Protein AF-A0A2T2TCY4-F1 (afdb_monomer_lite)

Foldseek 3Di:
DDDPFDDKAKAFQDALQAGLLPDALVRLLLSLVQLQDQFRPAFRQLVQLLDDPPDDGHGDNDRNRRFWMAIWGDPDPWFTDGDDDFIAGQDLSNCSHNVVVLQVCCCPQQVARDWDKDAWAFDDFDDDDPDDPDDDPDPPPVPPPPDPDDDPGGDDTQGMKTFHPVQLPPDDDDPDPVVSPPPPPRLGMATEAEFGWDKDWDDNSVQSVSSSVDHHSTGTRDPIHMDTPLLCSFQVPVLVNLVVPQVSCVVSQHAYEYEGEPVSQVVFADFDFDPDPSPARYKYFYWGWDQDPSHTDIDTDDITGHHSVRSNCRRPDDPDDDPVVVVVVVVLVVCVVVLVVVLVVLVVVLVVLVCCLVPPLVVLLVVLVVVLVVLVVVLVVLVVVLVVDPDPVSVVVSVVVSVVSVVVSVVSVVVSVVSVVVSVVSVVVSVVSVVVSVVSVVSD

Radius of gyration: 40.54 Å; chains: 1; bounding box: 92×56×133 Å

Structure (mmCIF, N/CA/C/O backbone):
data_AF-A0A2T2TCY4-F1
#
_entry.id   AF-A0A2T2TCY4-F1
#
loop_
_atom_site.group_PDB
_atom_site.id
_atom_site.type_symbol
_atom_site.label_atom_id
_atom_site.label_alt_id
_atom_site.label_comp_id
_atom_site.label_asym_id
_atom_site.label_entity_id
_atom_site.label_seq_id
_atom_site.pdbx_PDB_ins_code
_atom_site.Cartn_x
_atom_site.Cartn_y
_atom_site.Cartn_z
_atom_site.occupancy
_atom_site.B_iso_or_equiv
_atom_site.auth_seq_id
_atom_site.auth_comp_id
_atom_site.auth_asym_id
_atom_site.auth_atom_id
_atom_site.pdbx_PDB_model_num
ATOM 1 N N . MET A 1 1 ? 7.500 10.731 -31.032 1.00 34.31 1 MET A N 1
ATOM 2 C CA . MET A 1 1 ? 8.002 10.754 -29.645 1.00 34.31 1 MET A CA 1
ATOM 3 C C . MET A 1 1 ? 6.874 10.241 -28.773 1.00 34.31 1 MET A C 1
ATOM 5 O O . MET A 1 1 ? 5.895 10.948 -28.605 1.00 34.31 1 MET A O 1
ATOM 9 N N . SER A 1 2 ? 6.941 8.972 -28.372 1.00 35.50 2 SER A N 1
ATOM 10 C CA . SER A 1 2 ? 5.952 8.369 -27.476 1.00 35.50 2 SER A CA 1
ATOM 11 C C . SER A 1 2 ? 6.240 8.897 -26.076 1.00 35.50 2 SER A C 1
ATOM 13 O O . SER A 1 2 ? 7.266 8.540 -25.503 1.00 35.50 2 SER A O 1
ATOM 15 N N . SER A 1 3 ? 5.417 9.812 -25.566 1.00 40.94 3 SER A N 1
ATOM 16 C CA . SER A 1 3 ? 5.430 10.129 -24.141 1.00 40.94 3 SER A CA 1
ATOM 17 C C . SER A 1 3 ? 4.901 8.896 -23.416 1.00 40.94 3 SER A C 1
ATOM 19 O O . SER A 1 3 ? 3.709 8.602 -23.511 1.00 40.94 3 SER A O 1
ATOM 21 N N . ASP A 1 4 ? 5.777 8.150 -22.746 1.00 47.06 4 ASP A N 1
ATOM 22 C CA . ASP A 1 4 ? 5.358 7.153 -21.762 1.00 47.06 4 ASP A CA 1
ATOM 23 C C . ASP A 1 4 ? 4.518 7.878 -20.706 1.00 47.06 4 ASP A C 1
ATOM 25 O O . ASP A 1 4 ? 5.045 8.575 -19.835 1.00 47.06 4 ASP A O 1
ATOM 29 N N . ALA A 1 5 ? 3.195 7.772 -20.819 1.00 60.28 5 ALA A N 1
ATOM 30 C CA . ALA A 1 5 ? 2.290 8.278 -19.805 1.00 60.28 5 ALA A CA 1
ATOM 31 C C . ALA A 1 5 ? 2.613 7.546 -18.496 1.00 60.28 5 ALA A C 1
ATOM 33 O O . ALA A 1 5 ? 2.594 6.313 -18.435 1.00 60.28 5 ALA A O 1
ATOM 34 N N . LYS A 1 6 ? 2.978 8.297 -17.452 1.00 77.75 6 LYS A N 1
ATOM 35 C CA . LYS A 1 6 ? 3.310 7.714 -16.148 1.00 77.75 6 LYS A CA 1
ATOM 36 C C . LYS A 1 6 ? 2.091 6.936 -15.634 1.00 77.75 6 LYS A C 1
ATOM 38 O O . LYS A 1 6 ? 0.998 7.478 -15.561 1.00 77.75 6 LYS A O 1
ATOM 43 N N . ALA A 1 7 ? 2.267 5.669 -15.264 1.00 87.44 7 ALA A N 1
ATOM 44 C CA . ALA A 1 7 ? 1.186 4.907 -14.635 1.00 87.44 7 ALA A CA 1
ATOM 45 C C . ALA A 1 7 ? 0.789 5.537 -13.281 1.00 87.44 7 ALA A C 1
ATOM 47 O O . ALA A 1 7 ? 1.694 6.038 -12.602 1.00 87.44 7 ALA A O 1
ATOM 48 N N . PRO A 1 8 ? -0.493 5.471 -12.864 1.00 91.50 8 PRO A N 1
ATOM 49 C CA . PRO A 1 8 ? -0.962 6.011 -11.585 1.00 91.50 8 PRO A CA 1
ATOM 50 C C . PRO A 1 8 ? -0.193 5.449 -10.383 1.00 91.50 8 PRO A C 1
ATOM 52 O O . PRO A 1 8 ? 0.269 4.302 -10.407 1.00 91.50 8 PRO A O 1
ATOM 55 N N . ARG A 1 9 ? -0.031 6.248 -9.320 1.00 94.12 9 ARG A N 1
ATOM 56 C CA . ARG A 1 9 ? 0.768 5.871 -8.134 1.00 94.12 9 ARG A CA 1
ATOM 57 C C . ARG A 1 9 ? 0.126 6.300 -6.831 1.00 94.12 9 ARG A C 1
ATOM 59 O O . ARG A 1 9 ? -0.503 7.348 -6.763 1.00 94.12 9 ARG A O 1
ATOM 66 N N . PHE A 1 10 ? 0.350 5.520 -5.775 1.00 95.31 10 PHE A N 1
ATOM 67 C CA . PHE A 1 10 ? -0.064 5.920 -4.437 1.00 95.31 10 PHE A CA 1
ATOM 68 C C . PHE A 1 10 ? 0.873 6.976 -3.845 1.00 95.31 10 PHE A C 1
ATOM 70 O O . PHE A 1 10 ? 2.096 6.804 -3.803 1.00 95.31 10 PHE A O 1
ATOM 77 N N . GLY A 1 11 ? 0.270 8.044 -3.337 1.00 95.06 11 GLY A N 1
ATOM 78 C CA . GLY A 1 11 ? 0.931 9.145 -2.649 1.00 95.06 11 GLY A CA 1
ATOM 79 C C . GLY A 1 11 ? 0.256 9.492 -1.331 1.00 95.06 11 GLY A C 1
ATOM 80 O O . GLY A 1 11 ? -0.772 8.917 -0.966 1.00 95.06 11 GLY A O 1
ATOM 81 N N . ILE A 1 12 ? 0.844 10.461 -0.633 1.00 95.25 12 ILE A N 1
ATOM 82 C CA . ILE A 1 12 ? 0.290 11.030 0.597 1.00 95.25 12 ILE A CA 1
ATOM 83 C C . ILE A 1 12 ? -1.006 11.768 0.244 1.00 95.25 12 ILE A C 1
ATOM 85 O O . ILE A 1 12 ? -1.027 12.586 -0.677 1.00 95.25 12 ILE A O 1
ATOM 89 N N . ALA A 1 13 ? -2.092 11.457 0.946 1.00 94.12 13 ALA A N 1
ATOM 90 C CA . ALA A 1 13 ? -3.367 12.155 0.800 1.00 94.12 13 ALA A CA 1
ATOM 91 C C . ALA A 1 13 ? -3.587 13.165 1.929 1.00 94.12 13 ALA A C 1
ATOM 93 O O . ALA A 1 13 ? -3.891 14.327 1.668 1.00 94.12 13 ALA A O 1
ATOM 94 N N . GLU A 1 14 ? -3.362 12.725 3.168 1.00 94.44 14 GLU A N 1
ATOM 95 C CA . GLU A 1 14 ? -3.377 13.572 4.357 1.00 94.44 14 GLU A CA 1
ATOM 96 C C . GLU A 1 14 ? -2.006 13.564 5.038 1.00 94.44 14 GLU A C 1
ATOM 98 O O . GLU A 1 14 ? -1.474 12.500 5.383 1.00 94.44 14 GLU A O 1
ATOM 103 N N . TRP A 1 15 ? -1.468 14.755 5.291 1.00 94.50 15 TRP A N 1
ATOM 104 C CA . TRP A 1 15 ? -0.231 14.973 6.029 1.00 94.50 15 TRP A CA 1
ATOM 105 C C . TRP A 1 15 ? -0.530 15.760 7.303 1.00 94.50 15 TRP A C 1
ATOM 107 O O . TRP A 1 15 ? -1.143 16.821 7.250 1.00 94.50 15 TRP A O 1
ATOM 117 N N . PHE A 1 16 ? -0.186 15.191 8.459 1.00 93.94 16 PHE A N 1
ATOM 118 C CA . PHE A 1 16 ? -0.524 15.717 9.787 1.00 93.94 16 PHE A CA 1
ATOM 119 C C . PHE A 1 16 ? -2.020 16.035 9.977 1.00 93.94 16 PHE A C 1
ATOM 121 O O . PHE A 1 16 ? -2.390 16.924 10.733 1.00 93.94 16 PHE A O 1
ATOM 128 N N . GLY A 1 17 ? -2.896 15.271 9.316 1.00 91.69 17 GLY A N 1
ATOM 129 C CA . GLY A 1 17 ? -4.353 15.433 9.388 1.00 91.69 17 GLY A CA 1
ATOM 130 C C . GLY A 1 17 ? -4.933 16.464 8.418 1.00 91.69 17 GLY A C 1
ATOM 131 O O . GLY A 1 17 ? -6.129 16.721 8.478 1.00 91.69 17 GLY A O 1
ATOM 132 N N . HIS A 1 18 ? -4.117 17.022 7.522 1.00 91.62 18 HIS A N 1
ATOM 133 C CA . HIS A 1 18 ? -4.541 17.991 6.515 1.00 91.62 18 HIS A CA 1
ATOM 134 C C . HIS A 1 18 ? -4.384 17.422 5.107 1.00 91.62 18 HIS A C 1
ATOM 136 O O . HIS A 1 18 ? -3.396 16.750 4.804 1.00 91.62 18 HIS A O 1
ATOM 142 N N . ARG A 1 19 ? -5.341 17.717 4.227 1.00 91.81 19 ARG A N 1
ATOM 143 C CA . ARG A 1 19 ? -5.301 17.322 2.818 1.00 91.81 19 ARG A CA 1
ATOM 144 C C . ARG A 1 19 ? -4.168 18.055 2.101 1.00 91.81 19 ARG A C 1
ATOM 146 O O . ARG A 1 19 ? -4.078 19.276 2.157 1.00 91.81 19 ARG A O 1
ATOM 153 N N . VAL A 1 20 ? -3.298 17.315 1.414 1.00 91.00 20 VAL A N 1
ATOM 154 C CA . VAL A 1 20 ? -2.054 17.888 0.859 1.00 91.00 20 VAL A CA 1
ATOM 155 C C . VAL A 1 20 ? -2.282 18.941 -0.232 1.00 91.00 20 VAL A C 1
ATOM 157 O O . VAL A 1 20 ? -1.444 19.824 -0.424 1.00 91.00 20 VAL A O 1
ATOM 160 N N . GLN A 1 21 ? -3.413 18.867 -0.937 1.00 87.56 21 GLN A N 1
ATOM 161 C CA . GLN A 1 21 ? -3.825 19.847 -1.946 1.00 87.56 21 GLN A CA 1
ATOM 162 C C . GLN A 1 21 ? -4.150 21.213 -1.329 1.00 87.56 21 GLN A C 1
ATOM 164 O O . GLN A 1 21 ? -3.946 22.238 -1.971 1.00 87.56 21 GLN A O 1
ATOM 169 N N . ASP A 1 22 ? -4.609 21.228 -0.079 1.00 88.12 22 ASP A N 1
ATOM 170 C CA . ASP A 1 22 ? -5.069 22.442 0.596 1.00 88.12 22 ASP A CA 1
ATOM 171 C C . ASP A 1 22 ? -3.953 23.097 1.433 1.00 88.12 22 ASP A C 1
ATOM 173 O O . ASP A 1 22 ? -4.141 24.182 1.977 1.00 88.12 22 ASP A O 1
ATOM 177 N N . LEU A 1 23 ? -2.772 22.467 1.500 1.00 90.56 23 LEU A N 1
ATOM 178 C CA . LEU A 1 23 ? -1.605 22.998 2.203 1.00 90.56 23 LEU A CA 1
ATOM 179 C C . LEU A 1 23 ? -0.954 24.151 1.442 1.00 90.56 23 LEU A C 1
ATOM 181 O O . LEU A 1 23 ? -0.570 24.009 0.276 1.00 90.56 23 LEU A O 1
ATOM 185 N N . THR A 1 24 ? -0.712 25.245 2.154 1.00 91.88 24 THR A N 1
ATOM 186 C CA . THR A 1 24 ? 0.127 26.359 1.704 1.00 91.88 24 THR A CA 1
ATOM 187 C C . THR A 1 24 ? 1.597 25.946 1.569 1.00 91.88 24 THR A C 1
ATOM 189 O O . THR A 1 24 ? 2.038 24.924 2.097 1.00 91.88 24 THR A O 1
ATOM 192 N N . ALA A 1 25 ? 2.396 26.758 0.868 1.00 90.94 25 ALA A N 1
ATOM 193 C CA . ALA A 1 25 ? 3.829 26.498 0.713 1.00 90.94 25 ALA A CA 1
ATOM 194 C C . ALA A 1 25 ? 4.562 26.503 2.070 1.00 90.94 25 ALA A C 1
ATOM 196 O O . ALA A 1 25 ? 5.427 25.662 2.309 1.00 90.94 25 ALA A O 1
ATOM 197 N N . GLU A 1 26 ? 4.167 27.400 2.979 1.00 91.88 26 GLU A N 1
ATOM 198 C CA . GLU A 1 26 ? 4.720 27.486 4.335 1.00 91.88 26 GLU A CA 1
ATOM 199 C C . GLU A 1 26 ? 4.376 26.248 5.173 1.00 91.88 26 GLU A C 1
ATOM 201 O O . GLU A 1 26 ? 5.239 25.703 5.863 1.00 91.88 26 GLU A O 1
ATOM 206 N N . GLU A 1 27 ? 3.136 25.757 5.086 1.00 93.31 27 GLU A N 1
ATOM 207 C CA . GLU A 1 27 ? 2.728 24.531 5.779 1.00 93.31 27 GLU A CA 1
ATOM 208 C C . GLU A 1 27 ? 3.457 23.302 5.242 1.00 93.31 27 GLU A C 1
ATOM 210 O O . GLU A 1 27 ? 3.886 22.469 6.035 1.00 93.31 27 GLU A O 1
ATOM 215 N N . ARG A 1 28 ? 3.654 23.196 3.921 1.00 92.75 28 ARG A N 1
ATOM 216 C CA . ARG A 1 28 ? 4.418 22.093 3.315 1.00 92.75 28 ARG A CA 1
ATOM 217 C C . ARG A 1 28 ? 5.857 22.061 3.804 1.00 92.75 28 ARG A C 1
ATOM 219 O O . ARG A 1 28 ? 6.327 20.997 4.195 1.00 92.75 28 ARG A O 1
ATOM 226 N N . GLU A 1 29 ? 6.526 23.211 3.832 1.00 91.94 29 GLU A N 1
ATOM 227 C CA . GLU A 1 29 ? 7.894 23.321 4.344 1.00 91.94 29 GLU A CA 1
ATOM 228 C C . GLU A 1 29 ? 7.953 22.930 5.828 1.00 91.94 29 GLU A C 1
ATOM 230 O O . GLU A 1 29 ? 8.754 22.085 6.234 1.00 91.94 29 GLU A O 1
ATOM 235 N N . ARG A 1 30 ? 7.035 23.466 6.642 1.00 93.38 30 ARG A N 1
ATOM 236 C CA . ARG A 1 30 ? 6.937 23.119 8.065 1.00 93.38 30 ARG A CA 1
ATOM 237 C C . ARG A 1 30 ? 6.690 21.624 8.270 1.00 93.38 30 ARG A C 1
ATOM 239 O O . ARG A 1 30 ? 7.335 21.003 9.113 1.00 93.38 30 ARG A O 1
ATOM 246 N N . PHE A 1 31 ? 5.768 21.031 7.517 1.00 94.44 31 PHE A N 1
ATOM 247 C CA . PHE A 1 31 ? 5.427 19.614 7.634 1.00 94.44 31 PHE A CA 1
ATOM 248 C C . PHE A 1 31 ? 6.584 18.729 7.169 1.00 94.44 31 PHE A C 1
ATOM 250 O O . PHE A 1 31 ? 6.867 17.730 7.825 1.00 94.44 31 PHE A O 1
ATOM 257 N N . ALA A 1 32 ? 7.319 19.120 6.123 1.00 92.81 32 ALA A N 1
ATOM 258 C CA . ALA A 1 32 ? 8.523 18.421 5.677 1.00 92.81 32 ALA A CA 1
ATOM 259 C C . ALA A 1 32 ? 9.607 18.394 6.761 1.00 92.81 32 ALA A C 1
ATOM 261 O O . ALA A 1 32 ? 10.247 17.362 6.972 1.00 92.81 32 ALA A O 1
ATOM 262 N N . GLN A 1 33 ? 9.794 19.503 7.479 1.00 92.25 33 GLN A N 1
ATOM 263 C CA . GLN A 1 33 ? 10.736 19.585 8.596 1.00 92.25 33 GLN A CA 1
ATOM 264 C C . GLN A 1 33 ? 10.292 18.727 9.789 1.00 92.25 33 GLN A C 1
ATOM 266 O O . GLN A 1 33 ? 11.105 18.004 10.364 1.00 92.25 33 GLN A O 1
ATOM 271 N N . GLU A 1 34 ? 9.008 18.760 10.150 1.00 93.50 34 GLU A N 1
ATOM 272 C CA . GLU A 1 34 ? 8.453 17.955 11.248 1.00 93.50 34 GLU A CA 1
ATOM 273 C C . GLU A 1 34 ? 8.447 16.454 10.926 1.00 93.50 34 GLU A C 1
ATOM 275 O O . GLU A 1 34 ? 8.752 15.634 11.788 1.00 93.50 34 GLU A O 1
ATOM 280 N N . ALA A 1 35 ? 8.190 16.076 9.673 1.00 92.75 35 ALA A N 1
ATOM 281 C CA . ALA A 1 35 ? 8.184 14.688 9.212 1.00 92.75 35 ALA A CA 1
ATOM 282 C C . ALA A 1 35 ? 9.563 14.010 9.259 1.00 92.75 35 ALA A C 1
ATOM 284 O O . ALA A 1 35 ? 9.638 12.780 9.242 1.00 92.75 35 ALA A O 1
ATOM 285 N N . LYS A 1 36 ? 10.648 14.795 9.314 1.00 90.50 36 LYS A N 1
ATOM 286 C CA . LYS A 1 36 ? 12.030 14.311 9.477 1.00 90.50 36 LYS A CA 1
ATOM 287 C C . LYS A 1 36 ? 12.395 14.049 10.945 1.00 90.50 36 LYS A C 1
ATOM 289 O O . LYS A 1 36 ? 13.450 13.474 11.206 1.00 90.50 36 LYS A O 1
ATOM 294 N N . LYS A 1 37 ? 11.556 14.461 11.903 1.00 89.38 37 LYS A N 1
ATOM 295 C CA . LYS A 1 37 ? 11.761 14.214 13.336 1.00 89.38 37 LYS A CA 1
ATOM 296 C C . LYS A 1 37 ? 11.175 12.860 13.734 1.00 89.38 37 LYS A C 1
ATOM 298 O O . LYS A 1 37 ? 10.128 12.458 13.233 1.00 89.38 37 LYS A O 1
ATOM 303 N N . SER A 1 38 ? 11.811 12.198 14.699 1.00 82.56 38 SER A N 1
ATOM 304 C CA . SER A 1 38 ? 11.276 10.976 15.317 1.00 82.56 38 SER A CA 1
ATOM 305 C C . SER A 1 38 ? 10.010 11.242 16.139 1.00 82.56 38 SER A C 1
ATOM 307 O O . SER A 1 38 ? 9.133 10.388 16.202 1.00 82.56 38 SER A O 1
ATOM 309 N N . SER A 1 39 ? 9.903 12.441 16.724 1.00 84.62 39 SER A N 1
ATOM 310 C CA . SER A 1 39 ? 8.759 12.888 17.526 1.00 84.62 39 SER A CA 1
ATOM 311 C C . SER A 1 39 ? 8.297 14.269 17.045 1.00 84.62 39 SER A C 1
ATOM 313 O O . SER A 1 39 ? 8.849 15.283 17.484 1.00 84.62 39 SER A O 1
ATOM 315 N N . PRO A 1 40 ? 7.340 14.336 16.103 1.00 87.56 40 PRO A N 1
ATOM 316 C CA . PRO A 1 40 ? 6.804 15.600 15.607 1.00 87.56 40 PRO A CA 1
ATOM 317 C C . PRO A 1 40 ? 6.103 16.409 16.709 1.00 87.56 40 PRO A C 1
ATOM 319 O O . PRO A 1 40 ? 5.412 15.849 17.557 1.00 87.56 40 PRO A O 1
ATOM 322 N N . SER A 1 41 ? 6.226 17.738 16.673 1.00 89.31 41 SER A N 1
ATOM 323 C CA . SER A 1 41 ? 5.561 18.628 17.647 1.00 89.31 41 SER A CA 1
ATOM 324 C C . SER A 1 41 ? 4.157 19.070 17.217 1.00 89.31 41 SER A C 1
ATOM 326 O O . SER A 1 41 ? 3.457 19.757 17.961 1.00 89.31 41 SER A O 1
ATOM 328 N N . LEU A 1 42 ? 3.741 18.699 16.004 1.00 92.06 42 LEU A N 1
ATOM 329 C CA . LEU A 1 42 ? 2.455 19.097 15.441 1.00 92.06 42 LEU A CA 1
ATOM 330 C C . LEU A 1 42 ? 1.286 18.416 16.162 1.00 92.06 42 LEU A C 1
ATOM 332 O O . LEU A 1 42 ? 1.407 17.251 16.556 1.00 92.06 42 LEU A O 1
ATOM 336 N N . PRO A 1 43 ? 0.136 19.103 16.297 1.00 91.88 43 PRO A N 1
ATOM 337 C CA . PRO A 1 43 ? -1.073 18.484 16.818 1.00 91.88 43 PRO A CA 1
ATOM 338 C C . PRO A 1 43 ? -1.523 17.336 15.909 1.00 91.88 43 PRO A C 1
ATOM 340 O O . PRO A 1 43 ? -1.208 17.290 14.721 1.00 91.88 43 PRO A O 1
ATOM 343 N N . CYS A 1 44 ? -2.284 16.401 16.468 1.00 92.44 44 CYS A N 1
ATOM 344 C CA . CYS A 1 44 ? -2.948 15.343 15.720 1.00 92.44 44 CYS A CA 1
ATOM 345 C C . CYS A 1 44 ? -4.454 15.648 15.649 1.00 92.44 44 CYS A C 1
ATOM 347 O O . CYS A 1 44 ? -5.173 15.272 16.579 1.00 92.44 44 CYS A O 1
ATOM 349 N N . PRO A 1 45 ? -4.968 16.281 14.572 1.00 91.06 45 PRO A N 1
ATOM 350 C CA . PRO A 1 45 ? -6.380 16.667 14.481 1.00 91.06 45 PRO A CA 1
ATOM 351 C C . PRO A 1 45 ? -7.373 15.512 14.717 1.00 91.06 45 PRO A C 1
ATOM 353 O O . PRO A 1 45 ? -8.343 15.702 15.458 1.00 91.06 45 PRO A O 1
ATOM 356 N N . PRO A 1 46 ? -7.135 14.282 14.204 1.00 90.00 46 PRO A N 1
ATOM 357 C CA . PRO A 1 46 ? -8.017 13.150 14.492 1.00 90.00 46 PRO A CA 1
ATOM 358 C C . PRO A 1 46 ? -8.082 12.760 15.973 1.00 90.00 46 PRO A C 1
ATOM 360 O O . PRO A 1 46 ? -9.117 12.285 16.421 1.00 90.00 46 PRO A O 1
ATOM 363 N N . ARG A 1 47 ? -6.997 12.946 16.740 1.00 88.50 47 ARG A N 1
ATOM 364 C CA . ARG A 1 47 ? -6.997 12.700 18.192 1.00 88.50 47 ARG A CA 1
ATOM 365 C C . ARG A 1 47 ? -7.601 13.873 18.941 1.00 88.50 47 ARG A C 1
ATOM 367 O O . ARG A 1 47 ? -8.437 13.635 19.796 1.00 88.50 47 ARG A O 1
ATOM 374 N N . ALA A 1 48 ? -7.201 15.095 18.594 1.00 85.31 48 ALA A N 1
ATOM 375 C CA . ALA A 1 48 ? -7.659 16.325 19.233 1.00 85.31 48 ALA A CA 1
ATOM 376 C C . ALA A 1 48 ? -9.185 16.475 19.156 1.00 85.31 48 ALA A C 1
ATOM 378 O O . ALA A 1 48 ? -9.831 16.782 20.147 1.00 85.31 48 ALA A O 1
ATOM 379 N N . SER A 1 49 ? -9.778 16.164 18.000 1.00 81.88 49 SER A N 1
ATOM 380 C CA . SER A 1 49 ? -11.239 16.173 17.825 1.00 81.88 49 SER A CA 1
ATOM 381 C C . SER A 1 49 ? -11.982 15.097 18.626 1.00 81.88 49 SER A C 1
ATOM 383 O O . SER A 1 49 ? -13.200 15.162 18.730 1.00 81.88 49 SER A O 1
ATOM 385 N N . ALA A 1 50 ? -11.278 14.097 19.159 1.00 77.00 50 ALA A N 1
ATOM 386 C CA . ALA A 1 50 ? -11.851 13.005 19.942 1.00 77.00 50 ALA A CA 1
ATOM 387 C C . ALA A 1 50 ? -11.711 13.206 21.459 1.00 77.00 50 ALA A C 1
ATOM 389 O O . ALA A 1 50 ? -12.163 12.343 22.217 1.00 77.00 50 ALA A O 1
ATOM 390 N N . GLN A 1 51 ? -11.019 14.267 21.878 1.00 73.81 51 GLN A N 1
ATOM 391 C CA . GLN A 1 51 ? -10.725 14.542 23.279 1.00 73.81 51 GLN A CA 1
ATOM 392 C C . GLN A 1 51 ? -11.934 15.104 24.005 1.00 73.81 51 GLN A C 1
ATOM 394 O O . GLN A 1 51 ? -12.719 15.865 23.437 1.00 73.81 51 GLN A O 1
ATOM 399 N N . GLU A 1 52 ? -12.033 14.764 25.283 1.00 65.06 52 GLU A N 1
ATOM 400 C CA . GLU A 1 52 ? -12.961 15.412 26.198 1.00 65.06 52 GLU A CA 1
ATOM 401 C C . GLU A 1 52 ? -12.428 16.787 26.625 1.00 65.06 52 GLU A C 1
ATOM 403 O O . GLU A 1 52 ? -11.227 17.077 26.564 1.00 65.06 52 GLU A O 1
ATOM 408 N N . ALA A 1 53 ? -13.338 17.672 27.032 1.00 59.88 53 ALA A N 1
ATOM 409 C CA . ALA A 1 53 ? -12.979 19.020 27.448 1.00 59.88 53 ALA A CA 1
ATOM 410 C C . ALA A 1 53 ? -12.054 18.979 28.680 1.00 59.88 53 ALA A C 1
ATOM 412 O O . ALA A 1 53 ? -12.448 18.501 29.739 1.00 59.88 53 ALA A O 1
ATOM 413 N N . GLY A 1 54 ? -10.838 19.522 28.549 1.00 59.38 54 GLY A N 1
ATOM 414 C CA . GLY A 1 54 ? -9.852 19.605 29.636 1.00 59.38 54 GLY A CA 1
ATOM 415 C C . GLY A 1 54 ? -8.654 18.658 29.513 1.00 59.38 54 GLY A C 1
ATOM 416 O O . GLY A 1 54 ? -7.729 18.769 30.314 1.00 59.38 54 GLY A O 1
ATOM 417 N N . GLU A 1 55 ? -8.621 17.773 28.514 1.00 73.12 55 GLU A N 1
ATOM 418 C CA . GLU A 1 55 ? -7.447 16.936 28.245 1.00 73.12 55 GLU A CA 1
ATOM 419 C C . GLU A 1 55 ? -6.290 17.707 27.577 1.00 73.12 55 GLU A C 1
ATOM 421 O O . GLU A 1 55 ? -6.492 18.671 26.835 1.00 73.12 55 GLU A O 1
ATOM 426 N N . GLU A 1 56 ? -5.054 17.241 27.789 1.00 73.19 56 GLU A N 1
ATOM 427 C CA . GLU A 1 56 ? -3.863 17.843 27.180 1.00 73.19 56 GLU A CA 1
ATOM 428 C C . GLU A 1 56 ? -3.852 17.715 25.643 1.00 73.19 56 GLU A C 1
ATOM 430 O O . GLU A 1 56 ? -4.206 16.652 25.114 1.00 73.19 56 GLU A O 1
ATOM 435 N N . PRO A 1 57 ? -3.377 18.740 24.904 1.00 73.56 57 PRO A N 1
ATOM 436 C CA . PRO A 1 57 ? -3.311 18.712 23.445 1.00 73.56 57 PRO A CA 1
ATOM 437 C C . PRO A 1 57 ? -2.523 17.511 22.908 1.00 73.56 57 PRO A C 1
ATOM 439 O O . PRO A 1 57 ? -1.338 17.337 23.190 1.00 73.56 57 PRO A O 1
ATOM 442 N N . GLN A 1 58 ? -3.165 16.689 22.077 1.00 84.12 58 GLN A N 1
ATOM 443 C CA . GLN A 1 58 ? -2.532 15.475 21.552 1.00 84.12 58 GLN A CA 1
ATOM 444 C C . GLN A 1 58 ? -1.645 15.790 20.348 1.00 84.12 58 GLN A C 1
ATOM 446 O O . GLN A 1 58 ? -2.126 16.225 19.297 1.00 84.12 58 GLN A O 1
ATOM 451 N N . THR A 1 59 ? -0.354 15.489 20.463 1.00 90.75 59 THR A N 1
ATOM 452 C CA . THR A 1 59 ? 0.611 15.600 19.365 1.00 90.75 59 THR A CA 1
ATOM 453 C C . THR A 1 59 ? 0.605 14.367 18.456 1.00 90.75 59 THR A C 1
ATOM 455 O O . THR A 1 59 ? 0.101 13.283 18.790 1.00 90.75 59 THR A O 1
ATOM 458 N N . CYS A 1 60 ? 1.127 14.543 17.243 1.00 92.38 60 CYS A N 1
ATOM 459 C CA . CYS A 1 60 ? 1.318 13.469 16.282 1.00 92.38 60 CYS A CA 1
ATOM 460 C C . CYS A 1 60 ? 2.457 12.546 16.734 1.00 92.38 60 CYS A C 1
ATOM 462 O O . CYS A 1 60 ? 3.597 12.970 16.875 1.00 92.38 60 CYS A O 1
ATOM 464 N N . THR A 1 61 ? 2.150 11.264 16.912 1.00 90.38 61 THR A N 1
ATOM 465 C CA . THR A 1 61 ? 3.111 10.222 17.316 1.00 90.38 61 THR A CA 1
ATOM 466 C C . THR A 1 61 ? 3.648 9.414 16.138 1.00 90.38 61 THR A C 1
ATOM 468 O O . THR A 1 61 ? 4.520 8.567 16.311 1.00 90.38 61 THR A O 1
ATOM 471 N N . LYS A 1 62 ? 3.112 9.628 14.931 1.00 87.94 62 LYS A N 1
ATOM 472 C CA . LYS A 1 62 ? 3.487 8.853 13.751 1.00 87.94 62 LYS A CA 1
ATOM 473 C C . LYS A 1 62 ? 4.664 9.513 13.045 1.00 87.94 62 LYS A C 1
ATOM 475 O O . LYS A 1 62 ? 4.534 10.632 12.546 1.00 87.94 62 LYS A O 1
ATOM 480 N N . GLU A 1 63 ? 5.768 8.780 12.938 1.00 87.56 63 GLU A N 1
ATOM 481 C CA . GLU A 1 63 ? 6.919 9.180 12.127 1.00 87.56 63 GLU A CA 1
ATOM 482 C C . GLU A 1 63 ? 6.468 9.530 10.700 1.00 87.56 63 GLU A C 1
ATOM 484 O O . GLU A 1 63 ? 5.662 8.826 10.081 1.00 87.56 63 GLU A O 1
ATOM 489 N N . GLY A 1 64 ? 6.940 10.667 10.192 1.00 91.94 64 GLY A N 1
ATOM 490 C CA . GLY A 1 64 ? 6.557 11.173 8.879 1.00 91.94 64 GLY A CA 1
ATOM 491 C C . GLY A 1 64 ? 5.177 11.829 8.791 1.00 91.94 64 GLY A C 1
ATOM 492 O O . GLY A 1 64 ? 4.889 12.458 7.780 1.00 91.94 64 GLY A O 1
ATOM 493 N N . GLY A 1 65 ? 4.312 11.704 9.804 1.00 93.75 65 GLY A N 1
ATOM 494 C CA . GLY A 1 65 ? 3.019 12.398 9.866 1.00 93.75 65 GLY A CA 1
ATOM 495 C C . GLY A 1 65 ? 1.965 11.960 8.841 1.00 93.75 65 GLY A C 1
ATOM 496 O O . GLY A 1 65 ? 0.948 12.632 8.693 1.00 93.75 65 GLY A O 1
ATOM 497 N N . VAL A 1 66 ? 2.178 10.867 8.105 1.00 95.50 66 VAL A N 1
ATOM 498 C CA . VAL A 1 66 ? 1.277 10.437 7.020 1.00 95.50 66 VAL A CA 1
ATOM 499 C C . VAL A 1 66 ? 0.022 9.770 7.585 1.00 95.50 66 VAL A C 1
ATOM 501 O O . VAL A 1 66 ? 0.091 8.675 8.148 1.00 95.50 66 VAL A O 1
ATOM 504 N N . CYS A 1 67 ? -1.139 10.404 7.420 1.00 95.56 67 CYS A N 1
ATOM 505 C CA . CYS A 1 67 ? -2.404 9.904 7.962 1.00 95.56 67 CYS A CA 1
ATOM 506 C C . CYS A 1 67 ? -3.097 8.915 7.017 1.00 95.56 67 CYS A C 1
ATOM 508 O O . CYS A 1 67 ? -3.559 7.863 7.469 1.00 95.56 67 CYS A O 1
ATOM 510 N N . SER A 1 68 ? -3.129 9.223 5.721 1.00 95.94 68 SER A N 1
ATOM 511 C CA . SER A 1 68 ? -3.788 8.411 4.695 1.00 95.94 68 SER A CA 1
ATOM 512 C C . SER A 1 68 ? -3.089 8.513 3.338 1.00 95.94 68 SER A C 1
ATOM 514 O O . SER A 1 68 ? -2.290 9.423 3.084 1.00 95.94 68 SER A O 1
ATOM 516 N N . LEU A 1 69 ? -3.380 7.543 2.473 1.00 96.12 69 LEU A N 1
ATOM 517 C CA . LEU A 1 69 ? -2.849 7.411 1.120 1.00 96.12 69 LEU A CA 1
ATOM 518 C C . LEU A 1 69 ? -3.976 7.470 0.094 1.00 96.12 69 LEU A C 1
ATOM 520 O O . LEU A 1 69 ? -5.100 7.054 0.375 1.00 96.12 69 LEU A O 1
ATOM 524 N N . ARG A 1 70 ? -3.651 7.917 -1.120 1.00 94.94 70 ARG A N 1
ATOM 525 C CA . ARG A 1 70 ? -4.550 7.840 -2.279 1.00 94.94 70 ARG A CA 1
ATOM 526 C C . ARG A 1 70 ? -3.792 7.604 -3.570 1.00 94.94 70 ARG A C 1
ATOM 528 O O . ARG A 1 70 ? -2.588 7.858 -3.635 1.00 94.94 70 ARG A O 1
ATOM 535 N N . LEU A 1 71 ? -4.507 7.151 -4.591 1.00 94.56 71 LEU A N 1
ATOM 536 C CA . LEU A 1 71 ? -3.986 7.075 -5.947 1.00 94.56 71 LEU A CA 1
ATOM 537 C C . LEU A 1 71 ? -3.919 8.479 -6.565 1.00 94.56 71 LEU A C 1
ATOM 539 O O . LEU A 1 71 ? -4.815 9.295 -6.355 1.00 94.56 71 LEU A O 1
ATOM 543 N N . TYR A 1 72 ? -2.858 8.748 -7.317 1.00 94.06 72 TYR A N 1
ATOM 544 C CA . TYR A 1 72 ? -2.678 9.957 -8.107 1.00 94.06 72 TYR A CA 1
ATOM 545 C C . TYR A 1 72 ? -2.471 9.603 -9.575 1.00 94.06 72 TYR A C 1
ATOM 547 O O . TYR A 1 72 ? -1.650 8.733 -9.893 1.00 94.06 72 TYR A O 1
ATOM 555 N N . ASP A 1 73 ? -3.165 10.329 -10.444 1.00 92.88 73 ASP A N 1
ATOM 556 C CA . ASP A 1 73 ? -2.951 10.329 -11.888 1.00 92.88 73 ASP A CA 1
ATOM 557 C C . ASP A 1 73 ? -1.968 11.451 -12.264 1.00 92.88 73 ASP A C 1
ATOM 559 O O . ASP A 1 73 ? -1.961 12.508 -11.620 1.00 92.88 73 ASP A O 1
ATOM 563 N N . PRO A 1 74 ? -1.099 11.259 -13.274 1.00 90.88 74 PRO A N 1
ATOM 564 C CA . PRO A 1 74 ? -0.200 12.319 -13.721 1.00 90.88 74 PRO A CA 1
ATOM 565 C C . PRO A 1 74 ? -0.989 13.453 -14.392 1.00 90.88 74 PRO A C 1
ATOM 567 O O . PRO A 1 74 ? -1.699 13.227 -15.369 1.00 90.88 74 PRO A O 1
ATOM 570 N N . ALA A 1 75 ? -0.818 14.680 -13.902 1.00 84.12 75 ALA A N 1
ATOM 571 C CA . ALA A 1 75 ? -1.437 15.890 -14.458 1.00 84.12 75 ALA A CA 1
ATOM 572 C C . ALA A 1 75 ? -0.425 16.816 -15.163 1.00 84.12 75 ALA A C 1
ATOM 574 O O . ALA A 1 75 ? -0.803 17.791 -15.807 1.00 84.12 75 ALA A O 1
ATOM 575 N N . GLY A 1 76 ? 0.867 16.493 -15.078 1.00 77.12 76 GLY A N 1
ATOM 576 C CA . GLY A 1 76 ? 1.963 17.200 -15.732 1.00 77.12 76 GLY A CA 1
ATOM 577 C C . GLY A 1 76 ? 3.289 16.472 -15.515 1.00 77.12 76 GLY A C 1
ATOM 578 O O . GLY A 1 76 ? 3.318 15.308 -15.107 1.00 77.12 76 GLY A O 1
ATOM 579 N N . ASP A 1 77 ? 4.409 17.158 -15.743 1.00 73.81 77 ASP A N 1
ATOM 580 C CA . ASP A 1 77 ? 5.733 16.551 -15.556 1.00 73.81 77 ASP A CA 1
ATOM 581 C C . ASP A 1 77 ? 5.998 16.178 -14.090 1.00 73.81 77 ASP A C 1
ATOM 583 O O . ASP A 1 77 ? 6.583 15.122 -13.815 1.00 73.81 77 ASP A O 1
ATOM 587 N N . ARG A 1 78 ? 5.547 17.022 -13.153 1.00 80.88 78 ARG A 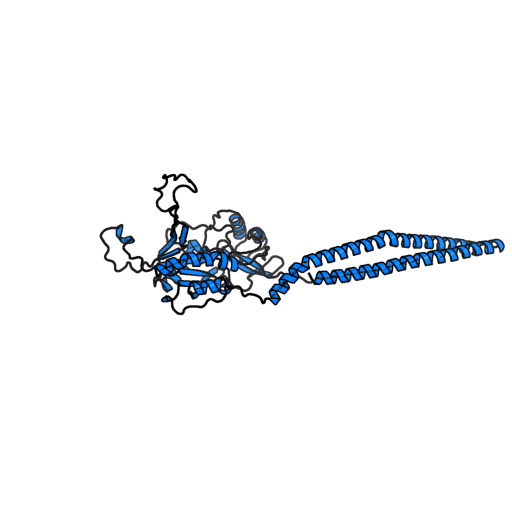N 1
ATOM 588 C CA . ARG A 1 78 ? 5.755 16.867 -11.702 1.00 80.88 78 ARG A CA 1
ATOM 589 C C . ARG A 1 78 ? 4.472 16.893 -10.878 1.00 80.88 78 ARG A C 1
ATOM 591 O O . ARG A 1 78 ? 4.545 16.639 -9.686 1.00 80.88 78 ARG A O 1
ATOM 598 N N . GLU A 1 79 ? 3.323 17.172 -11.483 1.00 86.19 79 GLU A N 1
ATOM 599 C CA . GLU A 1 79 ? 2.049 17.341 -10.775 1.00 86.19 79 GLU A CA 1
ATOM 600 C C . GLU A 1 79 ? 1.192 16.079 -10.831 1.00 86.19 79 GLU A C 1
ATOM 602 O O . GLU A 1 79 ? 1.112 15.401 -11.861 1.00 86.19 79 GLU A O 1
ATOM 607 N N . GLY A 1 80 ? 0.553 15.773 -9.706 1.00 87.06 80 GLY A N 1
ATOM 608 C CA . GLY A 1 80 ? -0.403 14.691 -9.560 1.00 87.06 80 GLY A CA 1
ATOM 609 C C . GLY A 1 80 ? -1.787 15.237 -9.237 1.00 87.06 80 GLY A C 1
ATOM 610 O O . GLY A 1 80 ? -1.947 16.079 -8.353 1.00 87.06 80 GLY A O 1
ATOM 611 N N . GLN A 1 81 ? -2.800 14.706 -9.910 1.00 90.00 81 GLN A N 1
ATOM 612 C CA . GLN A 1 81 ? -4.196 14.918 -9.547 1.00 90.00 81 GLN A CA 1
ATOM 613 C C . GLN A 1 81 ? -4.698 13.720 -8.745 1.00 90.00 81 GLN A C 1
ATOM 615 O O . GLN A 1 81 ? -4.276 12.592 -8.990 1.00 90.00 81 GLN A O 1
ATOM 620 N N . ALA A 1 82 ? -5.584 13.961 -7.776 1.00 89.44 82 ALA A N 1
ATOM 621 C CA . ALA A 1 82 ? -6.261 12.887 -7.059 1.00 89.44 82 ALA A CA 1
ATOM 622 C C . ALA A 1 82 ? -6.956 11.954 -8.065 1.00 89.44 82 ALA A C 1
ATOM 624 O O . ALA A 1 82 ? -7.860 12.381 -8.782 1.00 89.44 82 ALA A O 1
ATOM 625 N N . GLY A 1 83 ? -6.490 10.710 -8.124 1.00 86.12 83 GLY A N 1
ATOM 626 C CA . GLY A 1 83 ? -7.037 9.676 -8.987 1.00 86.12 83 GLY A CA 1
ATOM 627 C C . GLY A 1 83 ? -8.293 9.038 -8.389 1.00 86.12 83 GLY A C 1
ATOM 628 O O . GLY A 1 83 ? -8.668 9.334 -7.247 1.00 86.12 83 GLY A O 1
ATOM 629 N N . PRO A 1 84 ? -8.955 8.147 -9.141 1.00 84.62 84 PRO A N 1
ATOM 630 C CA . PRO A 1 84 ? -10.158 7.472 -8.680 1.00 84.62 84 PRO A CA 1
ATOM 631 C C . PRO A 1 84 ? -9.855 6.511 -7.522 1.00 84.62 84 PRO A C 1
ATOM 633 O O . PRO A 1 84 ? -8.813 5.855 -7.491 1.00 84.62 84 PRO A O 1
ATOM 636 N N . GLY A 1 85 ? -10.812 6.384 -6.603 1.00 88.00 85 GLY A N 1
ATOM 637 C CA . GLY A 1 85 ? -10.783 5.404 -5.518 1.00 88.00 85 GLY A CA 1
ATOM 638 C C . GLY A 1 85 ? -10.822 6.015 -4.112 1.00 88.00 85 GLY A C 1
ATOM 639 O O . GLY A 1 85 ? -10.720 7.234 -3.953 1.00 88.00 85 GLY A O 1
ATOM 640 N N . PRO A 1 86 ? -11.005 5.165 -3.088 1.00 92.19 86 PRO A N 1
ATOM 641 C CA . PRO A 1 86 ? -11.101 5.598 -1.701 1.00 92.19 86 PRO A CA 1
ATOM 642 C C . PRO A 1 86 ? -9.743 6.021 -1.126 1.00 92.19 86 PRO A C 1
ATOM 644 O O . PRO A 1 86 ? -8.673 5.639 -1.609 1.00 92.19 86 PRO A O 1
ATOM 647 N N . LEU A 1 87 ? -9.804 6.786 -0.037 1.00 94.44 87 LEU A N 1
ATOM 648 C CA . LEU A 1 87 ? -8.660 7.028 0.836 1.00 94.44 87 LEU A CA 1
ATOM 649 C C . LEU A 1 87 ? -8.351 5.772 1.652 1.00 94.44 87 LEU A C 1
ATOM 651 O O . LEU A 1 87 ? -9.259 5.106 2.144 1.00 94.44 87 LEU A O 1
ATOM 655 N N . VAL A 1 88 ? -7.063 5.487 1.827 1.00 96.81 88 VAL A N 1
ATOM 656 C CA . VAL A 1 88 ? -6.585 4.342 2.609 1.00 96.81 88 VAL A CA 1
ATOM 657 C C . VAL A 1 88 ? -5.923 4.849 3.879 1.00 96.81 88 VAL A C 1
ATOM 659 O O . VAL A 1 88 ? -4.937 5.591 3.814 1.00 96.81 88 VAL A O 1
ATOM 662 N N . ALA A 1 89 ? -6.436 4.460 5.042 1.00 96.75 89 ALA A N 1
ATOM 663 C CA . ALA A 1 89 ? -5.923 4.946 6.311 1.00 96.75 89 ALA A CA 1
ATOM 664 C C . ALA A 1 89 ? -4.591 4.264 6.635 1.00 96.75 89 ALA A C 1
ATOM 666 O O . ALA A 1 89 ? -4.520 3.050 6.805 1.00 96.75 89 ALA A O 1
ATOM 667 N N . HIS A 1 90 ? -3.523 5.048 6.772 1.00 95.62 90 HIS A N 1
ATOM 668 C CA . HIS A 1 90 ? -2.200 4.537 7.143 1.00 95.62 90 HIS A CA 1
ATOM 669 C C . HIS A 1 90 ? -1.893 4.730 8.638 1.00 95.62 90 HIS A C 1
ATOM 671 O O . HIS A 1 90 ? -1.008 4.082 9.204 1.00 95.62 90 HIS A O 1
ATOM 677 N N . CYS A 1 91 ? -2.599 5.648 9.295 1.00 95.19 91 CYS A N 1
ATOM 678 C CA . CYS A 1 91 ? -2.486 5.906 10.724 1.00 95.19 91 CYS A CA 1
ATOM 679 C C . CYS A 1 91 ? -3.732 5.391 11.462 1.00 95.19 91 CYS A C 1
ATOM 681 O O . CYS A 1 91 ? -4.834 5.833 11.131 1.00 95.19 91 CYS A O 1
ATOM 683 N N . PRO A 1 92 ? -3.601 4.555 12.511 1.00 93.69 92 PRO A N 1
ATOM 684 C CA . PRO A 1 92 ? -4.755 4.076 13.279 1.00 93.69 92 PRO A CA 1
ATOM 685 C C . PRO A 1 92 ? -5.473 5.216 14.015 1.00 93.69 92 PRO A C 1
ATOM 687 O O . PRO A 1 92 ? -6.668 5.148 14.281 1.00 93.69 92 PRO A O 1
ATOM 690 N N . HIS A 1 93 ? -4.783 6.323 14.308 1.00 93.38 93 HIS A N 1
ATOM 691 C CA . HIS A 1 93 ? -5.423 7.497 14.900 1.00 93.38 93 HIS A CA 1
ATOM 692 C C . HIS A 1 93 ? -6.396 8.200 13.953 1.00 93.38 93 HIS A C 1
ATOM 694 O O . HIS A 1 93 ? -7.276 8.908 14.433 1.00 93.38 93 HIS A O 1
ATOM 700 N N . ARG A 1 94 ? -6.307 7.976 12.634 1.00 94.69 94 ARG A N 1
ATOM 701 C CA . ARG A 1 94 ? -7.242 8.571 11.670 1.00 94.69 94 ARG A CA 1
ATOM 702 C C . ARG A 1 94 ? -8.692 8.128 11.909 1.00 94.69 94 ARG A C 1
ATOM 704 O O . ARG A 1 94 ? -9.605 8.896 11.617 1.00 94.69 94 ARG A O 1
ATOM 711 N N . PHE A 1 95 ? -8.888 6.945 12.494 1.00 94.81 95 PHE A N 1
ATOM 712 C CA . PHE A 1 95 ? -10.183 6.367 12.873 1.00 94.81 95 PHE A CA 1
ATOM 713 C C . PHE A 1 95 ? -10.830 7.040 14.093 1.00 94.81 95 PHE A C 1
ATOM 715 O O . PHE A 1 95 ? -11.993 6.783 14.391 1.00 94.81 95 PHE A O 1
ATOM 722 N N . LYS A 1 96 ? -10.084 7.882 14.820 1.00 92.00 96 LYS A N 1
ATOM 723 C CA . LYS A 1 96 ? -10.543 8.495 16.073 1.00 92.00 96 LYS A CA 1
ATOM 724 C C . LYS A 1 96 ? -11.319 9.798 15.868 1.00 92.00 96 LYS A C 1
ATOM 726 O O . LYS A 1 96 ? -11.878 10.290 16.838 1.00 92.00 96 LYS A O 1
ATOM 731 N N . GLU A 1 97 ? -11.390 10.317 14.639 1.00 92.56 97 GLU A N 1
ATOM 732 C CA . GLU A 1 97 ? -12.023 11.605 14.312 1.00 92.56 97 GLU A CA 1
ATOM 733 C C . GLU A 1 97 ? -13.381 11.789 15.005 1.00 92.56 97 GLU A C 1
ATOM 735 O O . GLU A 1 97 ? -14.311 11.000 14.806 1.00 92.56 97 GLU A O 1
ATOM 740 N N . GLY A 1 98 ? -13.484 12.845 15.818 1.00 88.69 98 GLY A N 1
ATOM 741 C CA . GLY A 1 98 ? -14.725 13.238 16.486 1.00 88.69 98 GLY A CA 1
ATOM 742 C C . GLY A 1 98 ? -15.290 12.209 17.469 1.00 88.69 98 GLY A C 1
ATOM 743 O O . GLY A 1 98 ? -16.466 12.284 17.794 1.00 88.69 98 GLY A O 1
ATOM 744 N N . GLY A 1 99 ? -14.530 11.177 17.857 1.00 89.81 99 GLY A N 1
ATOM 745 C CA . GLY A 1 99 ? -15.055 10.070 18.664 1.00 89.81 99 GLY A CA 1
ATOM 746 C C . GLY A 1 99 ? -16.133 9.222 17.968 1.00 89.81 99 GLY A C 1
ATOM 747 O O . GLY A 1 99 ? -16.673 8.313 18.598 1.00 89.81 99 GLY A O 1
ATOM 748 N N . LYS A 1 100 ? -16.405 9.457 16.675 1.00 93.56 100 LYS A N 1
ATOM 749 C CA . LYS A 1 100 ? -17.525 8.869 15.916 1.00 93.56 100 LYS A CA 1
ATOM 750 C C . LYS A 1 100 ? -17.538 7.343 15.945 1.00 93.56 100 LYS A C 1
ATOM 752 O O . LYS A 1 100 ? -18.590 6.728 16.077 1.00 93.56 100 LYS A O 1
ATOM 757 N N . LEU A 1 101 ? -16.358 6.724 15.845 1.00 94.25 101 LEU A N 1
ATOM 758 C CA . LEU A 1 101 ? -16.225 5.269 15.898 1.00 94.25 101 LEU A CA 1
ATOM 759 C C . LEU A 1 101 ? -16.801 4.692 17.199 1.00 94.25 101 LEU A C 1
ATOM 761 O O . LEU A 1 101 ? -17.538 3.710 17.154 1.00 94.25 101 LEU A O 1
ATOM 765 N N . ARG A 1 102 ? -16.505 5.330 18.339 1.00 92.75 102 ARG A N 1
ATOM 766 C CA . ARG A 1 102 ? -17.002 4.907 19.655 1.00 92.75 102 ARG A CA 1
ATOM 767 C C . ARG A 1 102 ? -18.520 5.034 19.724 1.00 92.75 102 ARG A C 1
ATOM 769 O O . ARG A 1 102 ? -19.174 4.069 20.095 1.00 92.75 102 ARG A O 1
ATOM 776 N N . GLN A 1 103 ? -19.062 6.166 19.270 1.00 92.81 103 GLN A N 1
ATOM 777 C CA . GLN A 1 103 ? -20.507 6.421 19.226 1.00 92.81 103 GLN A CA 1
ATOM 778 C C . GLN A 1 103 ? -21.242 5.377 18.376 1.00 92.81 103 GLN A C 1
ATOM 780 O O . GLN A 1 103 ? -22.238 4.806 18.806 1.00 92.81 103 GLN A O 1
ATOM 785 N N . TRP A 1 104 ? -20.730 5.056 17.181 1.00 95.44 104 TRP A N 1
ATOM 786 C CA . TRP A 1 104 ? -21.362 4.058 16.313 1.00 95.44 104 TRP A CA 1
ATOM 787 C C . TRP A 1 104 ? -21.366 2.658 16.923 1.00 95.44 104 TRP A C 1
ATOM 789 O O . TRP A 1 104 ? -22.354 1.936 16.774 1.00 95.44 104 TRP A O 1
ATOM 799 N N . ILE A 1 105 ? -20.268 2.260 17.571 1.00 93.94 105 ILE A N 1
ATOM 800 C CA . ILE A 1 105 ? -20.179 0.962 18.245 1.00 93.94 105 ILE A CA 1
ATOM 801 C C . ILE A 1 105 ? -21.099 0.939 19.465 1.00 93.94 105 ILE A C 1
ATOM 803 O O . ILE A 1 105 ? -21.873 -0.006 19.611 1.00 93.94 105 ILE A O 1
ATOM 807 N N . GLY A 1 106 ? -21.057 1.987 20.288 1.00 91.56 106 GLY A N 1
ATOM 808 C CA . GLY A 1 106 ? -21.916 2.152 21.452 1.00 91.56 106 GLY A CA 1
ATOM 809 C C . GLY A 1 106 ? -23.389 2.011 21.083 1.00 91.56 106 GLY A C 1
ATOM 810 O O . GLY A 1 106 ? -24.053 1.099 21.567 1.00 91.56 106 GLY A O 1
ATOM 811 N N . GLN A 1 107 ? -23.872 2.810 20.129 1.00 91.75 107 GLN A N 1
ATOM 812 C CA . GLN A 1 107 ? -25.266 2.777 19.676 1.00 91.75 107 GLN A CA 1
ATOM 813 C C . GLN A 1 107 ? -25.687 1.392 19.179 1.00 91.75 107 GLN A C 1
ATOM 815 O O . GLN A 1 107 ? -26.803 0.939 19.440 1.00 91.75 107 GLN A O 1
ATOM 820 N N . ARG A 1 108 ? -24.816 0.710 18.421 1.00 91.62 108 ARG A N 1
ATOM 821 C CA . ARG A 1 108 ? -25.188 -0.543 17.754 1.00 91.62 108 ARG A CA 1
ATOM 822 C C . ARG A 1 108 ? -25.077 -1.770 18.653 1.00 91.62 108 ARG A C 1
ATOM 824 O O . ARG A 1 108 ? -25.908 -2.668 18.511 1.00 91.62 108 ARG A O 1
ATOM 831 N N . ILE A 1 109 ? -24.038 -1.833 19.483 1.00 91.12 109 ILE A N 1
ATOM 832 C CA . ILE A 1 109 ? -23.684 -3.014 20.279 1.00 91.12 109 ILE A CA 1
ATOM 833 C C . ILE A 1 109 ? -24.137 -2.846 21.728 1.00 91.12 109 ILE A C 1
ATOM 835 O O . ILE A 1 109 ? -24.794 -3.742 22.248 1.00 91.12 109 ILE A O 1
ATOM 839 N N . LEU A 1 110 ? -23.815 -1.710 22.349 1.00 89.06 110 LEU A N 1
ATOM 840 C CA . LEU A 1 110 ? -24.058 -1.452 23.774 1.00 89.06 110 LEU A CA 1
ATOM 841 C C . LEU A 1 110 ? -25.399 -0.755 24.042 1.00 89.06 110 LEU A C 1
ATOM 843 O O . LEU A 1 110 ? -25.856 -0.732 25.175 1.00 89.06 110 LEU A O 1
ATOM 847 N N . LYS A 1 111 ? -26.044 -0.212 22.999 1.00 88.38 111 LYS A N 1
ATOM 848 C CA . LYS A 1 111 ? -27.223 0.666 23.104 1.00 88.38 111 LYS A CA 1
ATOM 849 C C . LYS A 1 111 ? -26.956 1.901 23.981 1.00 88.38 111 LYS A C 1
ATOM 851 O O . LYS A 1 111 ? -27.854 2.376 24.667 1.00 88.38 111 LYS A O 1
ATOM 856 N N . ASP A 1 112 ? -25.730 2.412 23.917 1.00 85.81 112 ASP A N 1
ATOM 857 C CA . ASP A 1 112 ? -25.256 3.603 24.629 1.00 85.81 112 ASP A CA 1
ATOM 858 C C . ASP A 1 112 ? -24.593 4.553 23.620 1.00 85.81 112 ASP A C 1
ATOM 860 O O . ASP A 1 112 ? -23.744 4.129 22.838 1.00 85.81 112 ASP A O 1
ATOM 864 N N . GLU A 1 113 ? -24.998 5.820 23.579 1.00 85.88 113 GLU A N 1
ATOM 865 C CA . GLU A 1 113 ? -24.442 6.793 22.630 1.00 85.88 113 GLU A CA 1
ATOM 866 C C . GLU A 1 113 ? -23.070 7.327 23.055 1.00 85.88 113 GLU A C 1
ATOM 868 O O . GLU A 1 113 ? -22.279 7.726 22.195 1.00 85.88 113 GLU A O 1
ATOM 873 N N . GLU A 1 114 ? -22.759 7.274 24.351 1.00 84.38 114 GLU A N 1
ATOM 874 C CA . GLU A 1 114 ? -21.542 7.833 24.941 1.00 84.38 114 GLU A CA 1
ATOM 875 C C . GLU A 1 114 ? -20.804 6.791 25.801 1.00 84.38 114 GLU A C 1
ATOM 877 O O . GLU A 1 114 ? -20.574 6.997 26.993 1.00 84.38 114 GLU A O 1
ATOM 882 N N . PRO A 1 115 ? -20.381 5.654 25.213 1.00 87.62 115 PRO A N 1
ATOM 883 C CA . PRO A 1 115 ? -19.664 4.636 25.965 1.00 87.62 115 PRO A CA 1
ATOM 884 C C . PRO A 1 115 ? -18.289 5.144 26.418 1.00 87.62 115 PRO A C 1
ATOM 886 O O . PRO A 1 115 ? -17.530 5.741 25.640 1.00 87.62 115 PRO A O 1
ATOM 889 N N . ALA A 1 116 ? -17.919 4.805 27.652 1.00 85.94 116 ALA A N 1
ATOM 890 C CA . ALA A 1 116 ? -16.582 5.052 28.174 1.00 85.94 116 ALA A CA 1
ATOM 891 C C . ALA A 1 116 ? -15.546 4.210 27.411 1.00 85.94 116 ALA A C 1
ATOM 893 O O . ALA A 1 116 ? -15.825 3.082 27.002 1.00 85.94 116 ALA A O 1
ATOM 894 N N . PHE A 1 117 ? -14.334 4.742 27.218 1.00 86.56 117 PHE A N 1
ATOM 895 C CA . PHE A 1 117 ? -13.278 4.077 26.447 1.00 86.56 117 PHE A CA 1
ATOM 896 C C . PHE A 1 117 ? -12.008 3.856 27.267 1.00 86.56 117 PHE A C 1
ATOM 898 O O . PHE A 1 117 ? -11.361 4.813 27.688 1.00 86.56 117 PHE A O 1
ATOM 905 N N . VAL A 1 118 ? -11.610 2.593 27.407 1.00 85.50 118 VAL A N 1
ATOM 906 C CA . VAL A 1 118 ? -10.390 2.164 28.101 1.00 85.50 118 VAL A CA 1
ATOM 907 C C . VAL A 1 118 ? -9.402 1.604 27.078 1.00 85.50 118 VAL A C 1
ATOM 909 O O . VAL A 1 118 ? -9.802 0.882 26.168 1.00 85.50 118 VAL A O 1
ATOM 912 N N . LYS A 1 119 ? -8.116 1.954 27.188 1.00 85.31 119 LYS A N 1
ATOM 913 C CA . LYS A 1 119 ? -7.061 1.543 26.244 1.00 85.31 119 LYS A CA 1
ATOM 914 C C . LYS A 1 119 ? -6.146 0.486 26.858 1.00 85.31 119 LYS A C 1
ATOM 916 O O . LYS A 1 119 ? -5.885 0.545 28.053 1.00 85.31 119 LYS A O 1
ATOM 921 N N . GLU A 1 120 ? -5.613 -0.390 26.007 1.00 83.00 120 GLU A N 1
ATOM 922 C CA . GLU A 1 120 ? -4.455 -1.261 26.292 1.00 83.00 120 GLU A CA 1
ATOM 923 C C . GLU A 1 120 ? -4.588 -2.140 27.548 1.00 83.00 120 GLU A C 1
ATOM 925 O O . GLU A 1 120 ? -3.650 -2.293 28.334 1.00 83.00 120 GLU A O 1
ATOM 930 N N . VAL A 1 121 ? -5.754 -2.765 27.712 1.00 85.50 121 VAL A N 1
ATOM 931 C CA . VAL A 1 121 ? -6.069 -3.582 28.892 1.00 85.50 121 VAL A CA 1
ATOM 932 C C . VAL A 1 121 ? -5.450 -4.980 28.755 1.00 85.50 121 VAL A C 1
ATOM 934 O O . VAL A 1 121 ? -5.736 -5.655 27.757 1.00 85.50 121 VAL A O 1
ATOM 937 N N . PRO A 1 122 ? -4.614 -5.438 29.708 1.00 85.25 122 PRO A N 1
ATOM 938 C CA . PRO A 1 122 ? -4.073 -6.794 29.695 1.00 85.25 122 PRO A CA 1
ATOM 939 C C . PRO A 1 122 ? -5.186 -7.832 29.899 1.00 85.25 122 PRO A C 1
ATOM 941 O O . PRO A 1 122 ? -6.123 -7.616 30.664 1.00 85.25 122 PRO A O 1
ATOM 944 N N . PHE A 1 123 ? -5.113 -8.950 29.172 1.00 87.19 123 PHE A N 1
ATOM 945 C CA . PHE A 1 123 ? -6.118 -10.024 29.237 1.00 87.19 123 PHE A CA 1
ATOM 946 C C . PHE A 1 123 ? -5.529 -11.443 29.235 1.00 87.19 123 PHE A C 1
ATOM 948 O O . PHE A 1 123 ? -6.275 -12.412 29.377 1.00 87.19 123 PHE A O 1
ATOM 955 N N . LEU A 1 124 ? -4.213 -11.573 29.034 1.00 83.56 124 LEU A N 1
ATOM 956 C CA . LEU A 1 124 ? -3.488 -12.842 29.080 1.00 83.56 124 LEU A CA 1
ATOM 957 C C . LEU A 1 124 ? -2.241 -12.691 29.938 1.00 83.56 124 LEU A C 1
ATOM 959 O O . LEU A 1 124 ? -1.469 -11.755 29.733 1.00 83.56 124 LEU A O 1
ATOM 963 N N . GLU A 1 125 ? -2.020 -13.681 30.792 1.00 84.19 125 GLU A N 1
ATOM 964 C CA . GLU A 1 125 ? -0.820 -13.841 31.608 1.00 84.19 125 GLU A CA 1
ATOM 965 C C . GLU A 1 125 ? 0.051 -14.981 31.057 1.00 84.19 125 GLU A C 1
ATOM 967 O O . GLU A 1 125 ? -0.435 -15.899 30.383 1.00 84.19 125 GLU A O 1
ATOM 972 N N . ARG A 1 126 ? 1.359 -14.925 31.318 1.00 78.81 126 ARG A N 1
ATOM 973 C CA . ARG A 1 126 ? 2.299 -15.997 30.983 1.00 78.81 126 ARG A CA 1
ATOM 974 C C . ARG A 1 126 ? 1.951 -17.234 31.790 1.00 78.81 126 ARG A C 1
ATOM 976 O O . ARG A 1 126 ? 2.100 -17.246 33.008 1.00 78.81 126 ARG A O 1
ATOM 983 N N . ASP A 1 127 ? 1.608 -18.313 31.097 1.00 71.44 127 ASP A N 1
ATOM 984 C CA . ASP A 1 127 ? 1.560 -19.621 31.735 1.00 71.44 127 ASP A CA 1
ATOM 985 C C . ASP A 1 127 ? 2.994 -20.076 32.039 1.00 71.44 127 ASP A C 1
ATOM 987 O O . ASP A 1 127 ? 3.773 -20.440 31.147 1.00 71.44 127 ASP A O 1
ATOM 991 N N . ARG A 1 128 ? 3.381 -19.991 33.312 1.00 69.56 128 ARG A N 1
ATOM 992 C CA . ARG A 1 128 ? 4.643 -20.547 33.788 1.00 69.56 128 ARG A CA 1
ATOM 993 C C . ARG A 1 128 ? 4.427 -22.041 33.943 1.00 69.56 128 ARG A C 1
ATOM 995 O O . ARG A 1 128 ? 3.881 -22.493 34.946 1.00 69.56 128 ARG A O 1
ATOM 1002 N N . HIS A 1 129 ? 4.878 -22.813 32.953 1.00 58.56 129 HIS A N 1
ATOM 1003 C CA . HIS A 1 129 ? 4.899 -24.265 33.083 1.00 58.56 129 HIS A CA 1
ATOM 1004 C C . HIS A 1 129 ? 5.581 -24.611 34.417 1.00 58.56 129 HIS A C 1
ATOM 1006 O O . HIS A 1 129 ? 6.700 -24.134 34.638 1.00 58.56 129 HIS A O 1
ATOM 1012 N N . PRO A 1 130 ? 4.962 -25.416 35.301 1.00 58.88 130 PRO A N 1
ATOM 1013 C CA . PRO A 1 130 ? 5.636 -25.885 36.500 1.00 58.88 130 PRO A CA 1
ATOM 1014 C C . PRO A 1 130 ? 6.820 -26.718 36.016 1.00 58.88 130 PRO A C 1
ATOM 1016 O O . PRO A 1 130 ? 6.636 -27.821 35.497 1.00 58.88 130 PRO A O 1
ATOM 1019 N N . GLN A 1 131 ? 8.023 -26.151 36.041 1.00 59.38 131 GLN A N 1
ATOM 1020 C CA . GLN A 1 131 ? 9.233 -26.909 35.780 1.00 59.38 131 GLN A CA 1
ATOM 1021 C C . GLN A 1 131 ? 9.853 -27.296 37.116 1.00 59.38 131 GLN A C 1
ATOM 1023 O O . GLN A 1 131 ? 9.901 -26.456 38.017 1.00 59.38 131 GLN A O 1
ATOM 1028 N N . PRO A 1 132 ? 10.314 -28.556 37.243 1.00 55.22 132 PRO A N 1
ATOM 1029 C CA . PRO A 1 132 ? 11.223 -28.915 38.310 1.00 55.22 132 PRO A CA 1
ATOM 1030 C C . PRO A 1 132 ? 12.435 -28.013 38.131 1.00 55.22 132 PRO A C 1
ATOM 1032 O O . PRO A 1 132 ? 12.970 -27.901 37.028 1.00 55.22 132 PRO A O 1
ATOM 1035 N N . ASP A 1 133 ? 12.749 -27.303 39.196 1.00 54.69 133 ASP A N 1
ATOM 1036 C CA . ASP A 1 133 ? 13.937 -26.516 39.459 1.00 54.69 133 ASP A CA 1
ATOM 1037 C C . ASP A 1 133 ? 15.043 -26.722 38.395 1.00 54.69 133 ASP A C 1
ATOM 1039 O O . ASP A 1 133 ? 15.524 -27.837 38.187 1.00 54.69 133 ASP A O 1
ATOM 1043 N N . VAL A 1 134 ? 15.512 -25.627 37.782 1.00 58.16 134 VAL A N 1
ATOM 1044 C CA . VAL A 1 134 ? 16.785 -25.537 37.030 1.00 58.16 134 VAL A CA 1
ATOM 1045 C C . VAL A 1 134 ? 16.775 -25.892 35.524 1.00 58.16 134 VAL A C 1
ATOM 1047 O O . VAL A 1 134 ? 17.390 -26.862 35.085 1.00 58.16 134 VAL A O 1
ATOM 1050 N N . LEU A 1 135 ? 16.233 -25.009 34.676 1.00 58.62 135 LEU A N 1
ATOM 1051 C CA . LEU A 1 135 ? 16.644 -24.953 33.254 1.00 58.62 135 LEU A CA 1
ATOM 1052 C C . LEU A 1 135 ? 17.277 -23.616 32.863 1.00 58.62 135 LEU A C 1
ATOM 1054 O O . LEU A 1 135 ? 18.241 -23.608 32.103 1.00 58.62 135 LEU A O 1
ATOM 1058 N N . TRP A 1 136 ? 16.822 -22.504 33.443 1.00 59.06 136 TRP A N 1
ATOM 1059 C CA . TRP A 1 136 ? 17.425 -21.185 33.250 1.00 59.06 136 TRP A CA 1
ATOM 1060 C C . TRP A 1 136 ? 17.292 -20.388 34.552 1.00 59.06 136 TRP A C 1
ATOM 1062 O O . TRP A 1 136 ? 16.276 -19.733 34.766 1.00 59.06 136 TRP A O 1
ATOM 1072 N N . GLU A 1 137 ? 18.282 -20.465 35.449 1.00 46.81 137 GLU A N 1
ATOM 1073 C CA . GLU A 1 137 ? 18.362 -19.568 36.611 1.00 46.81 137 GLU A CA 1
ATOM 1074 C C . GLU A 1 137 ? 18.500 -18.120 36.116 1.00 46.81 137 GLU A C 1
ATOM 1076 O O . GLU A 1 137 ? 19.595 -17.610 35.878 1.00 46.81 137 GLU A O 1
ATOM 1081 N N . ARG A 1 138 ? 17.370 -17.440 35.920 1.00 47.19 138 ARG A N 1
ATOM 1082 C CA . ARG A 1 138 ? 17.315 -15.986 36.018 1.00 47.19 138 ARG A CA 1
ATOM 1083 C C . ARG A 1 138 ? 17.030 -15.686 37.476 1.00 47.19 138 ARG A C 1
ATOM 1085 O O . ARG A 1 138 ? 15.963 -16.044 37.965 1.00 47.19 138 ARG A O 1
ATOM 1092 N N . GLY A 1 139 ? 18.004 -15.074 38.147 1.00 43.28 139 GLY A N 1
ATOM 1093 C CA . GLY A 1 139 ? 17.818 -14.530 39.485 1.00 43.28 139 GLY A CA 1
ATOM 1094 C C . GLY A 1 139 ? 16.539 -13.705 39.505 1.00 43.28 139 GLY A C 1
ATOM 1095 O O . GLY A 1 139 ? 16.387 -12.761 38.731 1.00 43.28 139 GLY A O 1
ATOM 1096 N N . THR A 1 140 ? 15.588 -14.136 40.322 1.00 44.03 140 THR A N 1
ATOM 1097 C CA . THR A 1 140 ? 14.412 -13.354 40.657 1.00 44.03 140 THR A CA 1
ATOM 1098 C C . THR A 1 140 ? 14.900 -12.194 41.510 1.00 44.03 140 THR A C 1
ATOM 1100 O O . THR A 1 140 ? 15.098 -12.344 42.714 1.00 44.03 140 THR A O 1
ATOM 1103 N N . ASP A 1 141 ? 15.146 -11.047 40.885 1.00 40.16 141 ASP A N 1
ATOM 1104 C CA . ASP A 1 141 ? 15.199 -9.790 41.617 1.00 40.16 141 ASP A CA 1
ATOM 1105 C C . ASP A 1 141 ? 13.769 -9.510 42.105 1.00 40.16 141 ASP A C 1
ATOM 1107 O O . ASP A 1 141 ? 12.946 -8.930 41.400 1.00 40.16 141 ASP A O 1
ATOM 1111 N N . GLU A 1 142 ? 13.457 -9.983 43.314 1.00 42.84 142 GLU A N 1
ATOM 1112 C CA . GLU A 1 142 ? 12.217 -9.733 44.067 1.00 42.84 142 GLU A CA 1
ATOM 1113 C C . GLU A 1 142 ? 12.103 -8.259 44.522 1.00 42.84 142 GLU A C 1
ATOM 1115 O O . GLU A 1 142 ? 11.727 -7.970 45.655 1.00 42.84 142 GLU A O 1
ATOM 1120 N N . SER A 1 143 ? 12.476 -7.295 43.677 1.00 38.97 143 SER A N 1
ATOM 1121 C CA . SER A 1 143 ? 12.622 -5.888 44.076 1.00 38.97 143 SER A CA 1
ATOM 1122 C C . SER A 1 143 ? 11.791 -4.887 43.275 1.00 38.97 143 SER A C 1
ATOM 1124 O O . SER A 1 143 ? 12.092 -3.701 43.324 1.00 38.97 143 SER A O 1
ATOM 1126 N N . ASN A 1 144 ? 10.720 -5.310 42.594 1.00 38.16 144 ASN A N 1
ATOM 1127 C CA . ASN A 1 144 ? 9.763 -4.380 41.971 1.00 38.16 144 ASN A CA 1
ATOM 1128 C C . ASN A 1 144 ? 8.307 -4.877 42.048 1.00 38.16 144 ASN A C 1
ATOM 1130 O O . ASN A 1 144 ? 7.606 -4.930 41.044 1.00 38.16 144 ASN A O 1
ATOM 1134 N N . ALA A 1 145 ? 7.843 -5.236 43.247 1.00 38.44 145 ALA A N 1
ATOM 1135 C CA . ALA A 1 145 ? 6.424 -5.516 43.497 1.00 38.44 145 ALA A CA 1
ATOM 1136 C C . ALA A 1 145 ? 5.575 -4.248 43.758 1.00 38.44 145 ALA A C 1
ATOM 1138 O O . ALA A 1 145 ? 4.366 -4.362 43.922 1.00 38.44 145 ALA A O 1
ATOM 1139 N N . ASP A 1 146 ? 6.177 -3.051 43.752 1.00 37.03 146 ASP A N 1
ATOM 1140 C CA . ASP A 1 146 ? 5.522 -1.810 44.208 1.00 37.03 146 ASP A CA 1
ATOM 1141 C C . ASP A 1 146 ? 5.311 -0.750 43.104 1.00 37.03 146 ASP A C 1
ATOM 1143 O O . ASP A 1 146 ? 5.158 0.436 43.394 1.00 37.03 146 ASP A O 1
ATOM 1147 N N . ALA A 1 147 ? 5.282 -1.140 41.826 1.00 39.97 147 ALA A N 1
ATOM 1148 C CA . ALA A 1 147 ? 4.819 -0.257 40.753 1.00 39.97 147 ALA A CA 1
ATOM 1149 C C . ALA A 1 147 ? 3.390 -0.649 40.359 1.00 39.97 147 ALA A C 1
ATOM 1151 O O . ALA A 1 147 ? 3.173 -1.598 39.610 1.00 39.97 147 ALA A O 1
ATOM 1152 N N . GLU A 1 148 ? 2.408 0.067 40.906 1.00 41.72 148 GLU A N 1
ATOM 1153 C CA . GLU A 1 148 ? 0.993 -0.078 40.567 1.00 41.72 148 GLU A CA 1
ATOM 1154 C C . GLU A 1 148 ? 0.787 -0.060 39.036 1.00 41.72 148 GLU A C 1
ATOM 1156 O O . GLU A 1 148 ? 0.954 0.976 38.393 1.00 41.72 148 GLU A O 1
ATOM 1161 N N . GLY A 1 149 ? 0.403 -1.204 38.452 1.00 45.66 149 GLY A N 1
ATOM 1162 C CA . GLY A 1 149 ? -0.289 -1.250 37.157 1.00 45.66 149 GLY A CA 1
ATOM 1163 C C . GLY A 1 149 ? 0.269 -2.152 36.053 1.00 45.66 149 GLY A C 1
ATOM 1164 O O . GLY A 1 149 ? -0.446 -2.351 35.074 1.00 45.66 149 GLY A O 1
ATOM 1165 N N . GLU A 1 150 ? 1.470 -2.725 36.168 1.00 45.88 150 GLU A N 1
ATOM 1166 C CA . GLU A 1 150 ? 2.013 -3.621 35.130 1.00 45.88 150 GLU A CA 1
ATOM 1167 C C . GLU A 1 150 ? 2.671 -4.855 35.746 1.00 45.88 150 GLU A C 1
ATOM 1169 O O . GLU A 1 150 ? 3.716 -4.764 36.390 1.00 45.88 150 GLU A O 1
ATOM 1174 N N . SER A 1 151 ? 2.061 -6.025 35.540 1.00 54.38 151 SER A N 1
ATOM 1175 C CA . SER A 1 151 ? 2.704 -7.292 35.877 1.00 54.38 151 SER A CA 1
ATOM 1176 C C . SER A 1 151 ? 3.675 -7.658 34.744 1.00 54.38 151 SER A C 1
ATOM 1178 O O . SER A 1 151 ? 3.315 -7.594 33.567 1.00 54.38 151 SER A O 1
ATOM 1180 N N . ASP A 1 152 ? 4.912 -8.070 35.059 1.00 60.31 152 ASP A N 1
ATOM 1181 C CA . ASP A 1 152 ? 5.847 -8.608 34.043 1.00 60.31 152 ASP A CA 1
ATOM 1182 C C . ASP A 1 152 ? 5.293 -9.888 33.377 1.00 60.31 152 ASP A C 1
ATOM 1184 O O . ASP A 1 152 ? 5.815 -10.363 32.368 1.00 60.31 152 ASP A O 1
ATOM 1188 N N . ASP A 1 153 ? 4.203 -10.452 33.901 1.00 65.62 153 ASP A N 1
ATOM 1189 C CA . ASP A 1 153 ? 3.561 -11.643 33.367 1.00 65.62 153 ASP A CA 1
ATOM 1190 C C . ASP A 1 153 ? 2.506 -11.345 32.282 1.00 65.62 153 ASP A C 1
ATOM 1192 O O . ASP A 1 153 ? 2.076 -12.278 31.605 1.00 65.62 153 ASP A O 1
ATOM 1196 N N . ASP A 1 154 ? 2.154 -10.086 32.000 1.00 77.31 154 ASP A N 1
ATOM 1197 C CA . ASP A 1 154 ? 1.170 -9.746 30.960 1.00 77.31 154 ASP A CA 1
ATOM 1198 C C . ASP A 1 154 ? 1.723 -10.004 29.535 1.00 77.31 154 ASP A C 1
ATOM 1200 O O . ASP A 1 154 ? 2.759 -9.470 29.128 1.00 77.31 154 ASP A O 1
ATOM 1204 N N . VAL A 1 155 ? 1.022 -10.810 28.722 1.00 78.94 155 VAL A N 1
ATOM 1205 C CA . VAL A 1 155 ? 1.441 -11.188 27.343 1.00 78.94 155 VAL A CA 1
ATOM 1206 C C . VAL A 1 155 ? 0.426 -10.900 26.246 1.00 78.94 155 VAL A C 1
ATOM 1208 O O . VAL A 1 155 ? 0.729 -11.074 25.064 1.00 78.94 155 VAL A O 1
ATOM 1211 N N . GLY A 1 156 ? -0.761 -10.418 26.597 1.00 79.06 156 GLY A N 1
ATOM 1212 C CA . GLY A 1 156 ? -1.776 -10.025 25.626 1.00 79.06 156 GLY A CA 1
ATOM 1213 C C . GLY A 1 156 ? -2.545 -8.811 26.107 1.00 79.06 156 GLY A C 1
ATOM 1214 O O . GLY A 1 156 ? -2.980 -8.781 27.254 1.00 79.06 156 GLY A O 1
ATOM 1215 N N . ARG A 1 157 ? -2.747 -7.831 25.219 1.00 86.06 157 ARG A N 1
ATOM 1216 C CA . ARG A 1 157 ? -3.533 -6.620 25.488 1.00 86.06 157 ARG A CA 1
ATOM 1217 C C . ARG A 1 157 ? -4.645 -6.455 24.468 1.00 86.06 157 ARG A C 1
ATOM 1219 O O . ARG A 1 157 ? -4.449 -6.750 23.291 1.00 86.06 157 ARG A O 1
ATOM 1226 N N . ILE A 1 158 ? -5.797 -5.977 24.920 1.00 86.94 158 ILE A N 1
ATOM 1227 C CA . ILE A 1 158 ? -6.894 -5.526 24.065 1.00 86.94 158 ILE A CA 1
ATOM 1228 C C . ILE A 1 158 ? -6.714 -4.025 23.833 1.00 86.94 158 ILE A C 1
ATOM 1230 O O . ILE A 1 158 ? -6.604 -3.254 24.785 1.00 86.94 158 ILE A O 1
ATOM 1234 N N . ASP A 1 159 ? -6.692 -3.615 22.566 1.00 85.56 159 ASP A N 1
ATOM 1235 C CA . ASP A 1 159 ? -6.378 -2.243 22.156 1.00 85.56 159 ASP A CA 1
ATOM 1236 C C . ASP A 1 159 ? -7.370 -1.227 22.733 1.00 85.56 159 ASP A C 1
ATOM 1238 O O . ASP A 1 159 ? -6.982 -0.143 23.181 1.00 85.56 159 ASP A O 1
ATOM 1242 N N . GLY A 1 160 ? -8.654 -1.584 22.735 1.00 90.31 160 GLY A N 1
ATOM 1243 C CA . GLY A 1 160 ? -9.720 -0.757 23.270 1.00 90.31 160 GLY A CA 1
ATOM 1244 C C . GLY A 1 160 ? -10.854 -1.568 23.880 1.00 90.31 160 GLY A C 1
ATOM 1245 O O . GLY A 1 160 ? -11.242 -2.605 23.352 1.00 90.31 160 GLY A O 1
ATOM 1246 N N . ILE A 1 161 ? -11.426 -1.067 24.967 1.00 90.81 161 ILE A N 1
ATOM 1247 C CA . ILE A 1 161 ? -12.655 -1.582 25.571 1.00 90.81 161 ILE A CA 1
ATOM 1248 C C . ILE A 1 161 ? -13.643 -0.425 25.667 1.00 90.81 161 ILE A C 1
ATOM 1250 O O . ILE A 1 161 ? -13.322 0.632 26.210 1.00 90.81 161 ILE A O 1
ATOM 1254 N N . LEU A 1 162 ? -14.835 -0.622 25.107 1.00 90.88 162 LEU A N 1
ATOM 1255 C CA . LEU A 1 162 ? -15.970 0.280 25.255 1.00 90.88 162 LEU A CA 1
ATOM 1256 C C . LEU A 1 162 ? -16.886 -0.261 26.344 1.00 90.88 162 LEU A C 1
ATOM 1258 O O . LEU A 1 162 ? -17.312 -1.410 26.244 1.00 90.88 162 LEU A O 1
ATOM 1262 N N . VAL A 1 163 ? -17.179 0.552 27.353 1.00 88.94 163 VAL A N 1
ATOM 1263 C CA . VAL A 1 163 ? -17.998 0.183 28.514 1.00 88.94 163 VAL A CA 1
ATOM 1264 C C . VAL A 1 163 ? -19.243 1.060 28.536 1.00 88.94 163 VAL A C 1
ATOM 1266 O O . VAL A 1 163 ? -19.137 2.282 28.422 1.00 88.94 163 VAL A O 1
ATOM 1269 N N . SER A 1 164 ? -20.412 0.435 28.662 1.00 84.00 164 SER A N 1
ATOM 1270 C CA . SER A 1 164 ? -21.680 1.151 28.793 1.00 84.00 164 SER A CA 1
ATOM 1271 C C . SER A 1 164 ? -21.742 1.901 30.123 1.00 84.00 164 SER A C 1
ATOM 1273 O O . SER A 1 164 ? -21.416 1.345 31.171 1.00 84.00 164 SER A O 1
ATOM 1275 N N . THR A 1 165 ? -22.186 3.154 30.092 1.00 74.19 165 THR A N 1
ATOM 1276 C CA . THR A 1 165 ? -22.373 4.014 31.275 1.00 74.19 165 THR A CA 1
ATOM 1277 C C . THR A 1 165 ? -23.845 4.150 31.682 1.00 74.19 165 THR A C 1
ATOM 1279 O O . THR A 1 165 ? -24.152 4.560 32.805 1.00 74.19 165 THR A O 1
ATOM 1282 N N . SER A 1 166 ? -24.757 3.712 30.807 1.00 63.50 166 SER A N 1
ATOM 1283 C CA . SER A 1 166 ? -26.217 3.780 30.968 1.00 63.50 166 SER A CA 1
ATOM 1284 C C . SER A 1 166 ? -26.797 2.948 32.127 1.00 63.50 166 SER A C 1
ATOM 1286 O O . SER A 1 166 ? -27.929 3.186 32.540 1.00 63.50 166 SER A O 1
ATOM 1288 N N . LEU A 1 167 ? -26.037 2.008 32.705 1.00 53.59 167 LEU A N 1
ATOM 1289 C CA . LEU A 1 167 ? -26.467 1.197 33.861 1.00 53.59 167 LEU A CA 1
ATOM 1290 C C . LEU A 1 167 ? -26.453 1.962 35.204 1.00 53.59 167 LEU A C 1
ATOM 1292 O O . LEU A 1 167 ? -26.906 1.431 36.216 1.00 53.59 167 LEU A O 1
ATOM 1296 N N . SER A 1 168 ? -25.957 3.204 35.232 1.00 50.06 168 SER A N 1
ATOM 1297 C CA . SER A 1 168 ? -25.737 3.976 36.467 1.00 50.06 168 SER A CA 1
ATOM 1298 C C . SER A 1 168 ? -26.931 4.806 36.969 1.00 50.06 168 SER A C 1
ATOM 1300 O O . SER A 1 168 ? -26.880 5.297 38.094 1.00 50.06 168 SER A O 1
ATOM 1302 N N . GLU A 1 169 ? -28.027 4.943 36.210 1.00 46.34 169 GLU A N 1
ATOM 1303 C CA . GLU A 1 169 ? -29.145 5.826 36.608 1.00 46.34 169 GLU A CA 1
ATOM 1304 C C . GLU A 1 169 ? -30.114 5.222 37.649 1.00 46.34 169 GLU A C 1
ATOM 1306 O O . GLU A 1 169 ? -30.862 5.968 38.276 1.00 46.34 169 GLU A O 1
ATOM 1311 N N . ASN A 1 170 ? -30.103 3.900 37.880 1.00 43.59 170 ASN A N 1
ATOM 1312 C CA . ASN A 1 170 ? -31.066 3.217 38.770 1.00 43.59 170 ASN A CA 1
ATOM 1313 C C . ASN A 1 170 ? -30.439 2.470 39.966 1.00 43.59 170 ASN A C 1
ATOM 1315 O O . ASN A 1 170 ? -31.151 1.756 40.673 1.00 43.59 170 ASN A O 1
ATOM 1319 N N . ALA A 1 171 ? -29.134 2.600 40.209 1.00 47.03 171 ALA A N 1
ATOM 1320 C CA . ALA A 1 171 ? -28.481 1.952 41.346 1.00 47.03 171 ALA A CA 1
ATOM 1321 C C . ALA A 1 171 ? -28.535 2.860 42.589 1.00 47.03 171 ALA A C 1
ATOM 1323 O O . ALA A 1 171 ? -28.032 3.984 42.562 1.00 47.03 171 ALA A O 1
ATOM 1324 N N . GLU A 1 172 ? -29.143 2.385 43.685 1.00 45.59 172 GLU A N 1
ATOM 1325 C CA . GLU A 1 172 ? -29.055 3.041 44.996 1.00 45.59 172 GLU A CA 1
ATOM 1326 C C . GLU A 1 172 ? -27.578 3.199 45.381 1.00 45.59 172 GLU A C 1
ATOM 1328 O O . GLU A 1 172 ? -26.850 2.215 45.495 1.00 45.59 172 GLU A O 1
ATOM 1333 N N . VAL A 1 173 ? -27.135 4.448 45.539 1.00 48.81 173 VAL A N 1
ATOM 1334 C CA . VAL A 1 173 ? -25.753 4.816 45.867 1.00 48.81 173 VAL A CA 1
ATOM 1335 C C . VAL A 1 173 ? -25.438 4.360 47.297 1.00 48.81 173 VAL A C 1
ATOM 1337 O O . VAL A 1 173 ? -26.032 4.904 48.230 1.00 48.81 173 VAL A O 1
ATOM 1340 N N . PRO A 1 174 ? -24.518 3.404 47.527 1.00 47.72 174 PRO A N 1
ATOM 1341 C CA . PRO A 1 174 ? -24.040 3.118 48.875 1.00 47.72 174 PRO A CA 1
ATOM 1342 C C . PRO A 1 174 ? -23.158 4.277 49.363 1.00 47.72 174 PRO A C 1
ATOM 1344 O O . PRO A 1 174 ? -22.417 4.857 48.572 1.00 47.72 174 PRO A O 1
ATOM 1347 N N . ASP A 1 175 ? -23.184 4.570 50.667 1.00 50.88 175 ASP A N 1
ATOM 1348 C CA . ASP A 1 175 ? -22.445 5.660 51.346 1.00 50.88 175 ASP A CA 1
ATOM 1349 C C . ASP A 1 175 ? -20.894 5.572 51.268 1.00 50.88 175 ASP A C 1
ATOM 1351 O O . ASP A 1 175 ? -20.186 6.280 51.986 1.00 50.88 175 ASP A O 1
ATOM 1355 N N . ASP A 1 176 ? -20.337 4.719 50.403 1.00 50.22 176 ASP A N 1
ATOM 1356 C CA . ASP A 1 176 ? -18.899 4.559 50.189 1.00 50.22 176 ASP A CA 1
ATOM 1357 C C . ASP A 1 176 ? -18.470 5.143 48.819 1.00 50.22 176 ASP A C 1
ATOM 1359 O O . ASP A 1 176 ? -18.769 4.561 47.768 1.00 50.22 176 ASP A O 1
ATOM 1363 N N . PRO A 1 177 ? -17.725 6.268 48.797 1.00 47.47 177 PRO A N 1
ATOM 1364 C CA . PRO A 1 177 ? -17.274 6.918 47.566 1.00 47.47 177 PRO A CA 1
ATOM 1365 C C . PRO A 1 177 ? -16.276 6.088 46.735 1.00 47.47 177 PRO A C 1
ATOM 1367 O O . PRO A 1 177 ? -16.039 6.435 45.577 1.00 47.47 177 PRO A O 1
ATOM 1370 N N . TYR A 1 178 ? -15.714 4.996 47.273 1.00 46.19 178 TYR A N 1
ATOM 1371 C CA . TYR A 1 178 ? -14.862 4.060 46.526 1.00 46.19 178 TYR A CA 1
ATOM 1372 C C . TYR A 1 178 ? -15.617 2.825 46.006 1.00 46.19 178 TYR A C 1
ATOM 1374 O O . TYR A 1 178 ? -15.206 2.247 44.998 1.00 46.19 178 TYR A O 1
ATOM 1382 N N . ALA A 1 179 ? -16.752 2.456 46.608 1.00 43.25 179 ALA A N 1
ATOM 1383 C CA . ALA A 1 179 ? -17.582 1.335 46.150 1.00 43.25 179 ALA A CA 1
ATOM 1384 C C . ALA A 1 179 ? -18.437 1.678 44.912 1.00 43.25 179 ALA A C 1
ATOM 1386 O O . ALA A 1 179 ? -18.795 0.789 44.136 1.00 43.25 179 ALA A O 1
ATOM 1387 N N . PHE A 1 180 ? -18.705 2.969 44.673 1.00 42.31 180 PHE A N 1
ATOM 1388 C CA . PHE A 1 180 ? -19.554 3.456 43.576 1.00 42.31 180 PHE A CA 1
ATOM 1389 C C . PHE A 1 180 ? -19.026 3.136 42.162 1.00 42.31 180 PHE A C 1
ATOM 1391 O O . PHE A 1 180 ? -19.796 3.135 41.206 1.00 42.31 180 PHE A O 1
ATOM 1398 N N . ARG A 1 181 ? -17.729 2.833 41.993 1.00 40.12 181 ARG A N 1
ATOM 1399 C CA . ARG A 1 181 ? -17.141 2.546 40.665 1.00 40.12 181 ARG A CA 1
ATOM 1400 C C . ARG A 1 181 ? -16.917 1.064 40.364 1.00 40.12 181 ARG A C 1
ATOM 1402 O O . ARG A 1 181 ? -16.655 0.745 39.211 1.00 40.12 181 ARG A O 1
ATOM 1409 N N . LEU A 1 182 ? -17.016 0.174 41.355 1.00 39.97 182 LEU A N 1
ATOM 1410 C CA . LEU A 1 182 ? -16.695 -1.253 41.183 1.00 39.97 182 LEU A CA 1
ATOM 1411 C C . LEU A 1 182 ? -17.917 -2.184 41.254 1.00 39.97 182 LEU A C 1
ATOM 1413 O O . LEU A 1 182 ? -17.822 -3.331 40.833 1.00 39.97 182 LEU A O 1
ATOM 1417 N N . ALA A 1 183 ? -19.049 -1.702 41.777 1.00 38.78 183 ALA A N 1
ATOM 1418 C CA . ALA A 1 183 ? -20.272 -2.490 41.960 1.00 38.78 183 ALA A CA 1
ATOM 1419 C C . ALA A 1 183 ? -21.294 -2.350 40.815 1.00 38.78 183 ALA A C 1
ATOM 1421 O O . ALA A 1 183 ? -22.414 -2.839 40.928 1.00 38.78 183 ALA A O 1
ATOM 1422 N N . VAL A 1 184 ? -20.926 -1.701 39.705 1.00 43.09 184 VAL A N 1
ATOM 1423 C CA . VAL A 1 184 ? -21.624 -1.942 38.439 1.00 43.09 184 VAL A CA 1
ATOM 1424 C C . VAL A 1 184 ? -21.121 -3.299 37.971 1.00 43.09 184 VAL A C 1
ATOM 1426 O O . VAL A 1 184 ? -19.945 -3.421 37.627 1.00 43.09 184 VAL A O 1
ATOM 1429 N N . GLU A 1 185 ? -21.964 -4.333 37.996 1.00 50.53 185 GLU A N 1
ATOM 1430 C CA . GLU A 1 185 ? -21.654 -5.561 37.265 1.00 50.53 185 GLU A CA 1
ATOM 1431 C C . GLU A 1 185 ? -21.334 -5.130 35.825 1.00 50.53 185 GLU A C 1
ATOM 1433 O O . GLU A 1 185 ? -22.196 -4.602 35.124 1.00 50.53 185 GLU A O 1
ATOM 1438 N N . MET A 1 186 ? -20.060 -5.215 35.413 1.00 59.34 186 MET A N 1
ATOM 1439 C CA . MET A 1 186 ? -19.609 -4.777 34.086 1.00 59.34 186 MET A CA 1
ATOM 1440 C C . MET A 1 186 ? -20.094 -5.774 33.021 1.00 59.34 186 MET A C 1
ATOM 1442 O O . MET A 1 186 ? -19.319 -6.491 32.377 1.00 59.34 186 MET A O 1
ATOM 1446 N N . GLU A 1 187 ? -21.410 -5.855 32.854 1.00 64.56 187 GLU A N 1
ATOM 1447 C CA . GLU A 1 187 ? -22.089 -6.784 31.959 1.00 64.56 187 GLU A CA 1
ATOM 1448 C C . GLU A 1 187 ? -22.094 -6.280 30.514 1.00 64.56 187 GLU A C 1
ATOM 1450 O O . GLU A 1 187 ? -21.986 -7.087 29.589 1.00 64.56 187 GLU A O 1
ATOM 1455 N N . ASP A 1 188 ? -22.066 -4.965 30.299 1.00 80.50 188 ASP A N 1
ATOM 1456 C CA . ASP A 1 188 ? -22.198 -4.370 28.968 1.00 80.50 188 ASP A CA 1
ATOM 1457 C C . ASP A 1 188 ? -20.912 -3.669 28.517 1.00 80.50 188 ASP A C 1
ATOM 1459 O O . ASP A 1 188 ? -20.718 -2.463 28.682 1.00 80.50 188 ASP A O 1
ATOM 1463 N N . TRP A 1 189 ? -20.013 -4.449 27.910 1.00 90.69 189 TRP A N 1
ATOM 1464 C CA . TRP A 1 189 ? -18.806 -3.932 27.266 1.00 90.69 189 TRP A CA 1
ATOM 1465 C C . TRP A 1 189 ? -18.457 -4.682 25.978 1.00 90.69 189 TRP A C 1
ATOM 1467 O O . TRP A 1 189 ? -18.839 -5.837 25.772 1.00 90.69 189 TRP A O 1
ATOM 1477 N N . CYS A 1 190 ? -17.711 -4.014 25.099 1.00 93.31 190 CYS A N 1
ATOM 1478 C CA . CYS A 1 190 ? -17.270 -4.540 23.810 1.00 93.31 190 CYS A CA 1
ATOM 1479 C C . CYS A 1 190 ? -15.786 -4.233 23.580 1.00 93.31 190 CYS A C 1
ATOM 1481 O O . CYS A 1 190 ? -15.340 -3.102 23.780 1.00 93.31 190 CYS A O 1
ATOM 1483 N N . ALA A 1 191 ? -15.021 -5.237 23.148 1.00 96.06 191 ALA A N 1
ATOM 1484 C CA . ALA A 1 191 ? -13.638 -5.034 22.725 1.00 96.06 191 ALA A CA 1
ATOM 1485 C C . ALA A 1 191 ? -13.594 -4.308 21.372 1.00 96.06 191 ALA A C 1
ATOM 1487 O O . ALA A 1 191 ? -14.461 -4.515 20.528 1.00 96.06 191 ALA A O 1
ATOM 1488 N N . LEU A 1 192 ? -12.566 -3.502 21.139 1.00 96.38 192 LEU A N 1
ATOM 1489 C CA . LEU A 1 192 ? -12.329 -2.769 19.902 1.00 96.38 192 LEU A CA 1
ATOM 1490 C C . LEU A 1 192 ? -10.903 -3.022 19.412 1.00 96.38 192 LEU A C 1
ATOM 1492 O O . LEU A 1 192 ? -9.946 -2.725 20.121 1.00 96.38 192 LEU A O 1
ATOM 1496 N N . GLU A 1 193 ? -10.787 -3.472 18.166 1.00 96.56 193 GLU A N 1
ATOM 1497 C CA . GLU A 1 193 ? -9.542 -3.521 17.404 1.00 96.56 193 GLU A CA 1
ATOM 1498 C C . GLU A 1 193 ? -9.599 -2.504 16.256 1.00 96.56 193 GLU A C 1
ATOM 1500 O O . GLU A 1 193 ? -10.591 -2.439 15.525 1.00 96.56 193 GLU A O 1
ATOM 1505 N N . ILE A 1 194 ? -8.543 -1.712 16.055 1.00 95.56 194 ILE A N 1
ATOM 1506 C CA . ILE A 1 194 ? -8.442 -0.780 14.920 1.00 95.56 194 ILE A CA 1
ATOM 1507 C C . ILE A 1 194 ? -7.307 -1.235 14.009 1.00 95.56 194 ILE A C 1
ATOM 1509 O O . ILE A 1 194 ? -6.14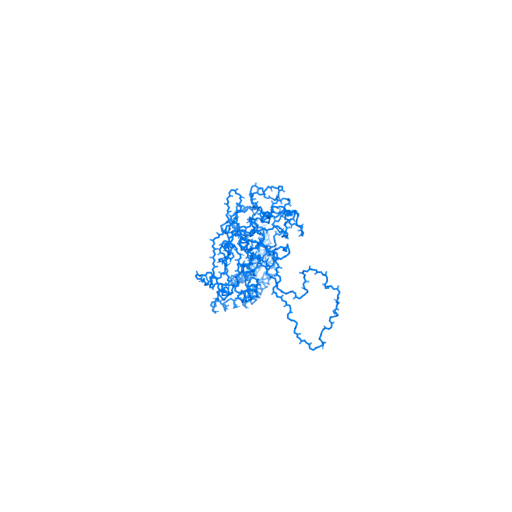7 -1.232 14.415 1.00 95.56 194 ILE A O 1
ATOM 1513 N N . GLN A 1 195 ? -7.612 -1.529 12.745 1.00 96.00 195 GLN A N 1
ATOM 1514 C CA . GLN A 1 195 ? -6.610 -1.949 11.769 1.00 96.00 195 GLN A CA 1
ATOM 1515 C C . GLN A 1 195 ? -6.480 -0.927 10.633 1.00 96.00 195 GLN A C 1
ATOM 1517 O O . GLN A 1 195 ? -7.323 -0.829 9.747 1.00 96.00 195 GLN A O 1
ATOM 1522 N N . SER A 1 196 ? -5.359 -0.199 10.631 1.00 95.00 196 SER A N 1
ATOM 1523 C CA . SER A 1 196 ? -4.921 0.631 9.499 1.00 95.00 196 SER A CA 1
ATOM 1524 C C . SER A 1 196 ? -4.043 -0.152 8.518 1.00 95.00 196 SER A C 1
ATOM 1526 O O . SER A 1 196 ? -3.457 -1.184 8.860 1.00 95.00 196 SER A O 1
ATOM 1528 N N . VAL A 1 197 ? -3.867 0.365 7.307 1.00 95.81 197 VAL A N 1
ATOM 1529 C CA . VAL A 1 197 ? -3.139 -0.324 6.238 1.00 95.81 197 VAL A CA 1
ATOM 1530 C C . VAL A 1 197 ? -1.661 0.070 6.222 1.00 95.81 197 VAL A C 1
ATOM 1532 O O . VAL A 1 197 ? -1.312 1.250 6.201 1.00 95.81 197 VAL A O 1
ATOM 1535 N N . TYR A 1 198 ? -0.763 -0.916 6.223 1.00 92.69 198 TYR A N 1
ATOM 1536 C CA . TYR A 1 198 ? 0.664 -0.706 5.964 1.00 92.69 198 TYR A CA 1
ATOM 1537 C C . TYR A 1 198 ? 0.891 -0.442 4.470 1.00 92.69 198 TYR A C 1
ATOM 1539 O O . TYR A 1 198 ? -0.009 -0.604 3.656 1.00 92.69 198 TYR A O 1
ATOM 1547 N N . PHE A 1 199 ? 2.095 -0.051 4.067 1.00 94.19 199 PHE A N 1
ATOM 1548 C CA . PHE A 1 199 ? 2.434 0.054 2.648 1.00 94.19 199 PHE A CA 1
ATOM 1549 C C . PHE A 1 199 ? 3.690 -0.750 2.331 1.00 94.19 199 PHE A C 1
ATOM 1551 O O . PHE A 1 199 ? 4.522 -1.011 3.198 1.00 94.19 199 PHE A O 1
ATOM 1558 N N . SER A 1 200 ? 3.817 -1.118 1.063 1.00 93.31 200 SER A N 1
ATOM 1559 C CA . SER A 1 200 ? 4.989 -1.770 0.488 1.00 93.31 200 SER A CA 1
ATOM 1560 C C . SER A 1 200 ? 5.556 -0.901 -0.635 1.00 93.31 200 SER A C 1
ATOM 1562 O O . SER A 1 200 ? 4.794 -0.341 -1.427 1.00 93.31 200 SER A O 1
ATOM 1564 N N . GLY A 1 201 ? 6.884 -0.825 -0.732 1.00 93.56 201 GLY A N 1
ATOM 1565 C CA . GLY A 1 201 ? 7.601 -0.054 -1.751 1.00 93.56 201 GLY A CA 1
ATOM 1566 C C . GLY A 1 201 ? 8.458 1.059 -1.154 1.00 93.56 201 GLY A C 1
ATOM 1567 O O . GLY A 1 201 ? 8.931 0.950 -0.023 1.00 93.56 201 GLY A O 1
ATOM 1568 N N . ASP A 1 202 ? 8.664 2.120 -1.929 1.00 94.56 202 ASP A N 1
ATOM 1569 C CA . ASP A 1 202 ? 9.557 3.217 -1.552 1.00 94.56 202 ASP A CA 1
ATOM 1570 C C . ASP A 1 202 ? 9.070 3.964 -0.300 1.00 94.56 202 ASP A C 1
ATOM 1572 O O . ASP A 1 202 ? 7.870 4.202 -0.116 1.00 94.56 202 ASP A O 1
ATOM 1576 N N . LYS A 1 203 ? 10.022 4.387 0.543 1.00 93.25 203 LYS A N 1
ATOM 1577 C CA . LYS A 1 203 ? 9.765 5.142 1.782 1.00 93.25 203 LYS A CA 1
ATOM 1578 C C . LYS A 1 203 ? 8.980 6.430 1.496 1.00 93.25 203 LYS A C 1
ATOM 1580 O O . LYS A 1 203 ? 9.118 7.017 0.426 1.00 93.25 203 LYS A O 1
ATOM 1585 N N . MET A 1 204 ? 8.191 6.902 2.466 1.00 92.06 204 MET A N 1
ATOM 1586 C CA . MET A 1 204 ? 7.451 8.174 2.347 1.00 92.06 204 MET A CA 1
ATOM 1587 C C . MET A 1 204 ? 8.374 9.394 2.338 1.00 92.06 204 MET A C 1
ATOM 1589 O O . MET A 1 204 ? 8.047 10.404 1.728 1.00 92.06 204 MET A O 1
ATOM 1593 N N . SER A 1 205 ? 9.556 9.278 2.949 1.00 92.25 205 SER A N 1
ATOM 1594 C CA . SER A 1 205 ? 10.527 10.369 3.064 1.00 92.25 205 SER A CA 1
ATOM 1595 C C . SER A 1 205 ? 11.018 10.924 1.731 1.00 92.25 205 SER A C 1
ATOM 1597 O O . SER A 1 205 ? 11.468 12.062 1.686 1.00 92.25 205 SER A O 1
ATOM 1599 N N . VAL A 1 206 ? 10.914 10.149 0.646 1.00 92.19 206 VAL A N 1
ATOM 1600 C CA . VAL A 1 206 ? 11.263 10.616 -0.705 1.00 92.19 206 VAL A CA 1
ATOM 1601 C C . VAL A 1 206 ? 10.289 11.672 -1.233 1.00 92.19 206 VAL A C 1
ATOM 1603 O O . VAL A 1 206 ? 10.605 12.333 -2.211 1.00 92.19 206 VAL A O 1
ATOM 1606 N N . GLU A 1 207 ? 9.112 11.818 -0.616 1.00 90.12 207 GLU A N 1
ATOM 1607 C CA . GLU A 1 207 ? 8.103 12.795 -1.034 1.00 90.12 207 GLU A CA 1
ATOM 1608 C C . GLU A 1 207 ? 8.250 14.144 -0.323 1.00 90.12 207 GLU A C 1
ATOM 1610 O O . GLU A 1 207 ? 7.717 15.126 -0.820 1.00 90.12 207 GLU A O 1
ATOM 1615 N N . TYR A 1 208 ? 8.968 14.226 0.805 1.00 91.19 208 TYR A N 1
ATOM 1616 C CA . TYR A 1 208 ? 8.955 15.425 1.658 1.00 91.19 208 TYR A CA 1
ATOM 1617 C C . TYR A 1 208 ? 9.515 16.666 0.956 1.00 91.19 208 TYR A C 1
ATOM 1619 O O . TYR A 1 208 ? 8.893 17.721 1.017 1.00 91.19 208 TYR A O 1
ATOM 1627 N N . ASP A 1 209 ? 10.649 16.534 0.264 1.00 87.94 209 ASP A N 1
ATOM 1628 C CA . ASP A 1 209 ? 11.268 17.656 -0.451 1.00 87.94 209 ASP A CA 1
ATOM 1629 C C . ASP A 1 209 ? 10.486 18.034 -1.736 1.00 87.94 209 ASP A C 1
ATOM 1631 O O . ASP A 1 209 ? 10.237 19.223 -1.941 1.00 87.94 209 ASP A O 1
ATOM 1635 N N . PRO A 1 210 ? 9.987 17.080 -2.560 1.00 89.00 210 PRO A N 1
ATOM 1636 C CA . PRO A 1 210 ? 9.121 17.393 -3.705 1.00 89.00 210 PRO A CA 1
ATOM 1637 C C . PRO A 1 210 ? 7.881 18.248 -3.403 1.00 89.00 210 PRO A C 1
ATOM 1639 O O . PRO A 1 210 ? 7.424 18.978 -4.283 1.00 89.00 210 PRO A O 1
ATOM 1642 N N . PHE A 1 211 ? 7.322 18.195 -2.188 1.00 86.50 211 PHE A N 1
ATOM 1643 C CA . PHE A 1 211 ? 6.184 19.048 -1.818 1.00 86.50 211 PHE A CA 1
ATOM 1644 C C . PHE A 1 211 ? 6.524 20.546 -1.824 1.00 86.50 211 PHE A C 1
ATOM 1646 O O . PHE A 1 211 ? 5.625 21.352 -2.066 1.00 86.50 211 PHE A O 1
ATOM 1653 N N . ALA A 1 212 ? 7.790 20.924 -1.623 1.00 80.69 212 ALA A N 1
ATOM 1654 C CA . ALA A 1 212 ? 8.238 22.315 -1.702 1.00 80.69 212 ALA A CA 1
ATOM 1655 C C . ALA A 1 212 ? 8.425 22.810 -3.152 1.00 80.69 212 ALA A C 1
ATOM 1657 O O . ALA A 1 212 ? 8.457 24.015 -3.393 1.00 80.69 212 ALA A O 1
ATOM 1658 N N . GLU A 1 213 ? 8.530 21.903 -4.132 1.00 80.81 213 GLU A N 1
ATOM 1659 C CA . GLU A 1 213 ? 8.781 22.254 -5.539 1.00 80.81 213 GLU A CA 1
ATOM 1660 C C . GLU A 1 213 ? 7.508 22.559 -6.344 1.00 80.81 213 GLU A C 1
ATOM 1662 O O . GLU A 1 213 ? 7.580 23.208 -7.388 1.00 80.81 213 GLU A O 1
ATOM 1667 N N . VAL A 1 214 ? 6.346 22.077 -5.891 1.00 82.69 214 VAL A N 1
ATOM 1668 C CA . VAL A 1 214 ? 5.060 22.258 -6.582 1.00 82.69 214 VAL A CA 1
ATOM 1669 C C . VAL A 1 214 ? 4.258 23.365 -5.917 1.00 82.69 214 VAL A C 1
ATOM 1671 O O . VAL A 1 214 ? 4.005 23.329 -4.712 1.00 82.69 214 VAL A O 1
ATOM 1674 N N . THR A 1 215 ? 3.810 24.335 -6.715 1.00 82.44 215 THR A N 1
ATOM 1675 C CA . THR A 1 215 ? 2.989 25.447 -6.230 1.00 82.44 215 THR A CA 1
ATOM 1676 C C . THR A 1 215 ? 1.598 24.949 -5.802 1.00 82.44 215 THR A C 1
ATOM 1678 O O . THR A 1 215 ? 0.908 24.301 -6.595 1.00 82.44 215 THR A O 1
ATOM 1681 N N . PRO A 1 216 ? 1.147 25.237 -4.565 1.00 82.06 216 PRO A N 1
ATOM 1682 C CA . PRO A 1 216 ? -0.229 24.967 -4.147 1.00 82.06 216 PRO A CA 1
ATOM 1683 C C . PRO A 1 216 ? -1.252 25.655 -5.071 1.00 82.06 216 PRO A C 1
ATOM 1685 O O . PRO A 1 216 ? -0.959 26.736 -5.587 1.00 82.06 216 PRO A O 1
ATOM 1688 N N . PRO A 1 217 ? -2.452 25.083 -5.288 1.00 73.00 217 PRO A N 1
ATOM 1689 C CA . PRO A 1 217 ? -3.054 23.933 -4.595 1.00 73.00 217 PRO A CA 1
ATOM 1690 C C . PRO A 1 217 ? -2.697 22.548 -5.189 1.00 73.00 217 PRO A C 1
ATOM 1692 O O . PRO A 1 217 ? -3.307 21.535 -4.845 1.00 73.00 217 PRO A O 1
ATOM 1695 N N . GLY A 1 218 ? -1.717 22.461 -6.096 1.00 81.50 218 GLY A N 1
ATOM 1696 C CA . GLY A 1 218 ? -1.312 21.194 -6.718 1.00 81.50 218 GLY A CA 1
ATOM 1697 C C . GLY A 1 218 ? -0.506 20.297 -5.774 1.00 81.50 218 GLY A C 1
ATOM 1698 O O . GLY A 1 218 ? 0.277 20.795 -4.967 1.00 81.50 218 GLY A O 1
ATOM 1699 N N . ALA A 1 219 ? -0.659 18.975 -5.869 1.00 85.50 219 ALA A N 1
ATOM 1700 C CA . ALA A 1 219 ? 0.217 18.016 -5.190 1.00 85.50 219 ALA A CA 1
ATOM 1701 C C . ALA A 1 219 ? 1.287 17.499 -6.171 1.00 85.50 219 ALA A C 1
ATOM 1703 O O . ALA A 1 219 ? 0.981 17.319 -7.354 1.00 85.50 219 ALA A O 1
ATOM 1704 N N . PRO A 1 220 ? 2.530 17.234 -5.728 1.00 89.69 220 PRO A N 1
ATOM 1705 C CA . PRO A 1 220 ? 3.499 16.544 -6.563 1.00 89.69 220 PRO A CA 1
ATOM 1706 C C . PRO A 1 220 ? 2.993 15.144 -6.922 1.00 89.69 220 PRO A C 1
ATOM 1708 O O . PRO A 1 220 ? 2.418 14.430 -6.098 1.00 89.69 220 PRO A O 1
ATOM 1711 N N . PHE A 1 221 ? 3.224 14.736 -8.167 1.00 92.94 221 PHE A N 1
ATOM 1712 C CA . PHE A 1 221 ? 3.026 13.357 -8.579 1.00 92.94 221 PHE A CA 1
ATOM 1713 C C . PHE A 1 221 ? 3.990 12.467 -7.784 1.00 92.94 221 PHE A C 1
ATOM 1715 O O . PHE A 1 221 ? 5.185 12.777 -7.763 1.00 92.94 221 PHE A O 1
ATOM 1722 N N . PRO A 1 222 ? 3.529 11.357 -7.175 1.00 92.88 222 PRO A N 1
ATOM 1723 C CA . PRO A 1 222 ? 4.366 10.565 -6.279 1.00 92.88 222 PRO A CA 1
ATOM 1724 C C . PRO A 1 222 ? 5.681 10.115 -6.926 1.00 92.88 222 PRO A C 1
ATOM 1726 O O . PRO A 1 222 ? 5.705 9.409 -7.950 1.00 92.88 222 PRO A O 1
ATOM 1729 N N . SER A 1 223 ? 6.787 10.514 -6.299 1.00 91.69 223 SER A N 1
ATOM 1730 C CA . SER A 1 223 ? 8.141 10.205 -6.757 1.00 91.69 223 SER A CA 1
ATOM 1731 C C . SER A 1 223 ? 8.433 8.715 -6.601 1.00 91.69 223 SER A C 1
ATOM 1733 O O . SER A 1 223 ? 8.908 8.064 -7.538 1.00 91.69 223 SER A O 1
ATOM 1735 N N . GLY A 1 224 ? 8.082 8.165 -5.438 1.00 89.81 224 GLY A N 1
ATOM 1736 C CA . GLY A 1 224 ? 8.257 6.756 -5.111 1.00 89.81 224 GLY A CA 1
ATOM 1737 C C . GLY A 1 224 ? 7.152 5.860 -5.667 1.00 89.81 224 GLY A C 1
ATOM 1738 O O . GLY A 1 224 ? 5.994 6.253 -5.827 1.00 89.81 224 GLY A O 1
ATOM 1739 N N . LYS A 1 225 ? 7.508 4.606 -5.941 1.00 92.62 225 LYS A N 1
ATOM 1740 C CA . LYS A 1 225 ? 6.573 3.535 -6.285 1.00 92.62 225 LYS A CA 1
ATOM 1741 C C . LYS A 1 225 ? 6.222 2.762 -5.019 1.00 92.62 225 LYS A C 1
ATOM 1743 O O . LYS A 1 225 ? 7.037 2.022 -4.471 1.00 92.62 225 LYS A O 1
ATOM 1748 N N . ARG A 1 226 ? 4.979 2.917 -4.571 1.00 93.88 226 ARG A N 1
ATOM 1749 C CA . ARG A 1 226 ? 4.432 2.218 -3.407 1.00 93.88 226 ARG A CA 1
ATOM 1750 C C . ARG A 1 226 ? 2.967 1.872 -3.607 1.00 93.88 226 ARG A C 1
ATOM 1752 O O . ARG A 1 226 ? 2.310 2.404 -4.502 1.00 93.88 226 ARG A O 1
ATOM 1759 N N . ARG A 1 227 ? 2.469 0.980 -2.759 1.00 93.69 227 ARG A N 1
ATOM 1760 C CA . ARG A 1 227 ? 1.057 0.604 -2.689 1.00 93.69 227 ARG A CA 1
ATOM 1761 C C . ARG A 1 227 ? 0.669 0.225 -1.259 1.00 93.69 227 ARG A C 1
ATOM 1763 O O . ARG A 1 227 ? 1.543 -0.245 -0.523 1.00 93.69 227 ARG A O 1
ATOM 1770 N N . PRO A 1 228 ? -0.608 0.374 -0.881 1.00 94.81 228 PRO A N 1
ATOM 1771 C CA . PRO A 1 228 ? -1.143 -0.263 0.312 1.00 94.81 228 PRO A CA 1
ATOM 1772 C C . PRO A 1 228 ? -0.834 -1.767 0.320 1.00 94.81 228 PRO A C 1
ATOM 1774 O O . PRO A 1 228 ? -0.920 -2.441 -0.708 1.00 94.81 228 PRO A O 1
ATOM 1777 N N . ASP A 1 229 ? -0.425 -2.287 1.472 1.00 94.31 229 ASP A N 1
ATOM 1778 C CA . ASP A 1 229 ? -0.123 -3.701 1.685 1.00 94.31 229 ASP A CA 1
ATOM 1779 C C . ASP A 1 229 ? -1.245 -4.358 2.490 1.00 94.31 229 ASP A C 1
ATOM 1781 O O . ASP A 1 229 ? -1.096 -4.685 3.672 1.00 94.31 229 ASP A O 1
ATOM 1785 N N . PHE A 1 230 ? -2.385 -4.540 1.821 1.00 92.81 230 PHE A N 1
ATOM 1786 C CA . PHE A 1 230 ? -3.579 -5.145 2.409 1.00 92.81 230 PHE A CA 1
ATOM 1787 C C . PHE A 1 230 ? -3.285 -6.531 2.982 1.00 92.81 230 PHE A C 1
ATOM 1789 O O . PHE A 1 230 ? -3.660 -6.809 4.114 1.00 92.81 230 PHE A O 1
ATOM 1796 N N . ARG A 1 231 ? -2.521 -7.367 2.263 1.00 88.62 231 ARG A N 1
ATOM 1797 C CA . ARG A 1 231 ? -2.198 -8.740 2.683 1.00 88.62 231 ARG A CA 1
ATOM 1798 C C . ARG A 1 231 ? -1.363 -8.795 3.959 1.00 88.62 231 ARG A C 1
ATOM 1800 O O . ARG A 1 231 ? -1.583 -9.670 4.795 1.00 88.62 231 ARG A O 1
ATOM 1807 N N . SER A 1 232 ? -0.359 -7.929 4.102 1.00 88.75 232 SER A N 1
ATOM 1808 C CA . SER A 1 232 ? 0.416 -7.900 5.345 1.00 88.75 232 SER A CA 1
ATOM 1809 C C . SER A 1 232 ? -0.402 -7.312 6.497 1.00 88.75 232 SER A C 1
ATOM 1811 O O . SER A 1 232 ? -0.269 -7.797 7.615 1.00 88.75 232 SER A O 1
ATOM 1813 N N . SER A 1 233 ? -1.267 -6.324 6.245 1.00 91.69 233 SER A N 1
ATOM 1814 C CA . SER A 1 233 ? -2.190 -5.797 7.261 1.00 91.69 233 SER A CA 1
ATOM 1815 C C . SER A 1 233 ? -3.256 -6.809 7.699 1.00 91.69 233 SER A C 1
ATOM 1817 O O . SER A 1 233 ? -3.585 -6.859 8.878 1.00 91.69 233 SER A O 1
ATOM 1819 N N . SER A 1 234 ? -3.767 -7.639 6.789 1.00 91.25 234 SER A N 1
ATOM 1820 C CA . SER A 1 234 ? -4.784 -8.650 7.083 1.00 91.25 234 SER A CA 1
ATOM 1821 C C . SER A 1 234 ? -4.164 -9.926 7.660 1.00 91.25 234 SER A C 1
ATOM 1823 O O . SER A 1 234 ? -4.065 -10.088 8.877 1.00 91.25 234 SER A O 1
ATOM 1825 N N . ALA A 1 235 ? -3.674 -10.816 6.799 1.00 88.38 235 ALA A N 1
ATOM 1826 C CA . ALA A 1 235 ? -3.276 -12.177 7.151 1.00 88.38 235 ALA A CA 1
ATOM 1827 C C . ALA A 1 235 ? -2.107 -12.256 8.149 1.00 88.38 235 ALA A C 1
ATOM 1829 O O . ALA A 1 235 ? -2.009 -13.224 8.896 1.00 88.38 235 ALA A O 1
ATOM 1830 N N . LYS A 1 236 ? -1.194 -11.272 8.162 1.00 87.62 236 LYS A N 1
ATOM 1831 C CA . LYS A 1 236 ? -0.005 -11.308 9.040 1.00 87.62 236 LYS A CA 1
ATOM 1832 C C . LYS A 1 236 ? -0.162 -10.535 10.348 1.00 87.62 236 LYS A C 1
ATOM 1834 O O . LYS A 1 236 ? 0.691 -10.683 11.222 1.00 87.62 236 LYS A O 1
ATOM 1839 N N . ARG A 1 237 ? -1.159 -9.656 10.463 1.00 89.44 237 ARG A N 1
ATOM 1840 C CA . ARG A 1 237 ? -1.309 -8.755 11.616 1.00 89.44 237 ARG A CA 1
ATOM 1841 C C . ARG A 1 237 ? -2.682 -8.908 12.238 1.00 89.44 237 ARG A C 1
ATOM 1843 O O . ARG A 1 237 ? -2.750 -9.432 13.341 1.00 89.44 237 ARG A O 1
ATOM 1850 N N . LEU A 1 238 ? -3.740 -8.548 11.516 1.00 94.69 238 LEU A N 1
ATOM 1851 C CA . LEU A 1 238 ? -5.098 -8.630 12.042 1.00 94.69 238 LEU A CA 1
ATOM 1852 C C . LEU A 1 238 ? -5.489 -10.069 12.399 1.00 94.69 238 LEU A C 1
ATOM 1854 O O . LEU A 1 238 ? -5.928 -10.320 13.513 1.00 94.69 238 LEU A O 1
ATOM 1858 N N . LEU A 1 239 ? -5.269 -11.031 11.498 1.00 94.56 239 LEU A N 1
ATOM 1859 C CA . LEU A 1 239 ? -5.676 -12.423 11.720 1.00 94.56 239 LEU A CA 1
ATOM 1860 C C . LEU A 1 239 ? -5.090 -13.037 13.015 1.00 94.56 239 LEU A C 1
ATOM 1862 O O . LEU A 1 239 ? -5.878 -13.549 13.812 1.00 94.56 239 LEU A O 1
ATOM 1866 N N . PRO A 1 240 ? -3.769 -12.953 13.292 1.00 94.00 240 PRO A N 1
ATOM 1867 C CA . PRO A 1 240 ? -3.217 -13.396 14.573 1.00 94.00 240 PRO A CA 1
ATOM 1868 C C . PRO A 1 240 ? -3.840 -12.717 15.800 1.00 94.00 240 PRO A C 1
ATOM 1870 O O . PRO A 1 240 ? -4.058 -13.385 16.812 1.00 94.00 240 PRO A O 1
ATOM 1873 N N . GLN A 1 241 ? -4.153 -11.416 15.724 1.00 93.62 241 GLN A N 1
ATOM 1874 C CA . GLN A 1 241 ? -4.818 -10.698 16.820 1.00 93.62 241 GLN A CA 1
ATOM 1875 C C . GLN A 1 241 ? -6.221 -11.256 17.066 1.00 93.62 241 GLN A C 1
ATOM 1877 O O . GLN A 1 241 ? -6.564 -11.576 18.203 1.00 93.62 241 GLN A O 1
ATOM 1882 N N . LEU A 1 242 ? -7.001 -11.459 16.001 1.00 96.12 242 LEU A N 1
ATOM 1883 C CA . LEU A 1 242 ? -8.351 -12.019 16.083 1.00 96.12 242 LEU A CA 1
ATOM 1884 C C . LEU A 1 242 ? -8.341 -13.438 16.666 1.00 96.12 242 LEU A C 1
ATOM 1886 O O . LEU A 1 242 ? -9.077 -13.718 17.610 1.00 96.12 242 LEU A O 1
ATOM 1890 N N . GLN A 1 243 ? -7.461 -14.312 16.168 1.00 95.38 243 GLN A N 1
ATOM 1891 C CA . GLN A 1 243 ? -7.328 -15.691 16.655 1.00 95.38 243 GLN A CA 1
ATOM 1892 C C . GLN A 1 243 ? -6.893 -15.771 18.122 1.00 95.38 243 GLN A C 1
ATOM 1894 O O . GLN A 1 243 ? -7.259 -16.719 18.811 1.00 95.38 243 GLN A O 1
ATOM 1899 N N . THR A 1 244 ? -6.136 -14.784 18.606 1.00 93.19 244 THR A N 1
ATOM 1900 C CA . THR A 1 244 ? -5.675 -14.735 20.001 1.00 93.19 244 THR A CA 1
ATOM 1901 C C . THR A 1 244 ? -6.746 -14.158 20.930 1.00 93.19 244 THR A C 1
ATOM 1903 O O . THR A 1 244 ? -6.998 -14.704 22.002 1.00 93.19 244 THR A O 1
ATOM 1906 N N . LYS A 1 245 ? -7.394 -13.057 20.531 1.00 94.50 245 LYS A N 1
ATOM 1907 C CA . LYS A 1 245 ? -8.298 -12.284 21.396 1.00 94.50 245 LYS A CA 1
ATOM 1908 C C . LYS A 1 245 ? -9.711 -12.880 21.455 1.00 94.50 245 LYS A C 1
ATOM 1910 O O . LYS A 1 245 ? -10.294 -12.990 22.532 1.00 94.50 245 LYS A O 1
ATOM 1915 N N . ILE A 1 246 ? -10.276 -13.290 20.317 1.00 96.38 246 ILE A N 1
ATOM 1916 C CA . ILE A 1 246 ? -11.696 -13.670 20.231 1.00 96.38 246 ILE A CA 1
ATOM 1917 C C . ILE A 1 246 ? -12.059 -14.921 21.035 1.00 96.38 246 ILE A C 1
ATOM 1919 O O . ILE A 1 246 ? -13.108 -14.888 21.673 1.00 96.38 246 ILE A O 1
ATOM 1923 N N . PRO A 1 247 ? -11.256 -16.002 21.087 1.00 95.81 247 PRO A N 1
ATOM 1924 C CA . PRO A 1 247 ? -11.625 -17.176 21.877 1.00 95.81 247 PRO A CA 1
ATOM 1925 C C . PRO A 1 247 ? -11.885 -16.864 23.357 1.00 95.81 247 PRO A C 1
ATOM 1927 O O . PRO A 1 247 ? -12.823 -17.415 23.932 1.00 95.81 247 PRO A O 1
ATOM 1930 N N . SER A 1 248 ? -11.106 -15.961 23.963 1.00 93.75 248 SER A N 1
ATOM 1931 C CA . SER A 1 248 ? -11.330 -15.503 25.341 1.00 93.75 248 SER A CA 1
ATOM 1932 C C . SER A 1 248 ? -12.591 -14.646 25.451 1.00 93.75 248 SER A C 1
ATOM 1934 O O . SER A 1 248 ? -13.436 -14.911 26.302 1.00 93.75 248 SER A O 1
ATOM 1936 N N . LEU A 1 249 ? -12.780 -13.688 24.536 1.00 93.44 249 LEU A N 1
ATOM 1937 C CA . LEU A 1 249 ? -13.977 -12.839 24.510 1.00 93.44 249 LEU A CA 1
ATOM 1938 C C . LEU A 1 249 ? -15.266 -13.654 24.342 1.00 93.44 249 LEU A C 1
ATOM 1940 O O . LEU A 1 249 ? -16.214 -13.465 25.101 1.00 93.44 249 LEU A O 1
ATOM 1944 N N . ARG A 1 250 ? -15.273 -14.620 23.415 1.00 93.38 250 ARG A N 1
ATOM 1945 C CA . ARG A 1 250 ? -16.388 -15.546 23.167 1.00 93.38 250 ARG A CA 1
ATOM 1946 C C . ARG A 1 250 ? -16.742 -16.328 24.436 1.00 93.38 250 ARG A C 1
ATOM 1948 O O . ARG A 1 250 ? -17.921 -16.459 24.751 1.00 93.38 250 ARG A O 1
ATOM 1955 N N . ARG A 1 251 ? -15.746 -16.803 25.202 1.00 91.56 251 ARG A N 1
ATOM 1956 C CA . ARG A 1 251 ? -15.965 -17.497 26.492 1.00 91.56 251 ARG A CA 1
ATOM 1957 C C . ARG A 1 251 ? -16.604 -16.599 27.551 1.00 91.56 251 ARG A C 1
ATOM 1959 O O . ARG A 1 251 ? -17.348 -17.102 28.384 1.00 91.56 251 ARG A O 1
ATOM 1966 N N . TRP A 1 252 ? -16.348 -15.294 27.503 1.00 91.38 252 TRP A N 1
ATOM 1967 C CA . TRP A 1 252 ? -16.983 -14.302 28.377 1.00 91.38 252 TRP A CA 1
ATOM 1968 C C . TRP A 1 252 ? -18.328 -13.788 27.844 1.00 91.38 252 TRP A C 1
ATOM 1970 O O . TRP A 1 252 ? -18.932 -12.910 28.455 1.00 91.38 252 TRP A O 1
ATOM 1980 N N . GLY A 1 253 ? -18.793 -14.290 26.694 1.00 89.50 253 GLY A N 1
ATOM 1981 C CA . GLY A 1 253 ? -20.003 -13.800 26.029 1.00 89.50 253 GLY A CA 1
ATOM 1982 C C . GLY A 1 253 ? -19.850 -12.405 25.411 1.00 89.50 253 GLY A C 1
ATOM 1983 O O . GLY A 1 253 ? -20.849 -11.744 25.131 1.00 89.50 253 GLY A O 1
ATOM 1984 N N . LYS A 1 254 ? -18.614 -11.937 25.202 1.00 92.50 254 LYS A N 1
ATOM 1985 C CA . LYS A 1 254 ? -18.293 -10.588 24.717 1.00 92.50 254 LYS A CA 1
ATOM 1986 C C . LYS A 1 254 ? -17.936 -10.602 23.236 1.00 92.50 254 LYS A C 1
ATOM 1988 O O . LYS A 1 254 ? -17.413 -11.581 22.709 1.00 92.50 254 LYS A O 1
ATOM 1993 N N . LYS A 1 255 ? -18.215 -9.482 22.569 1.00 93.56 255 LYS A N 1
ATOM 1994 C CA . LYS A 1 255 ? -17.987 -9.281 21.130 1.00 93.56 255 LYS A CA 1
ATOM 1995 C C . LYS A 1 255 ? -16.792 -8.370 20.902 1.00 93.56 255 LYS A C 1
ATOM 1997 O O . LYS A 1 255 ? -16.496 -7.514 21.740 1.00 93.56 255 LYS A O 1
ATOM 2002 N N . MET A 1 256 ? -16.158 -8.514 19.744 1.00 96.81 256 MET A N 1
ATOM 2003 C CA . MET A 1 256 ? -15.122 -7.600 19.279 1.00 96.81 256 MET A CA 1
ATOM 2004 C C . MET A 1 256 ? -15.625 -6.783 18.089 1.00 96.81 256 MET A C 1
ATOM 2006 O O . MET A 1 256 ? -15.993 -7.334 17.056 1.00 96.81 256 MET A O 1
ATOM 2010 N N . ALA A 1 257 ? -15.601 -5.462 18.204 1.00 97.75 257 ALA A N 1
ATOM 2011 C CA . ALA A 1 257 ? -15.698 -4.565 17.068 1.00 97.75 257 ALA A CA 1
ATOM 2012 C C . ALA A 1 257 ? -14.325 -4.439 16.389 1.00 97.75 257 ALA A C 1
ATOM 2014 O O . ALA A 1 257 ? -13.319 -4.213 17.057 1.00 97.75 257 ALA A O 1
ATOM 2015 N N . VAL A 1 258 ? -14.276 -4.557 15.064 1.00 97.88 258 VAL A N 1
ATOM 2016 C CA . VAL A 1 258 ? -13.048 -4.395 14.273 1.00 97.88 258 VAL A CA 1
ATOM 2017 C C . VAL A 1 258 ? -13.249 -3.251 13.290 1.00 97.88 258 VAL A C 1
ATOM 2019 O O . VAL A 1 258 ? -14.068 -3.347 12.379 1.00 97.88 258 VAL A O 1
ATOM 2022 N N . ALA A 1 259 ? -12.519 -2.153 13.475 1.00 97.75 259 ALA A N 1
ATOM 2023 C CA . ALA A 1 259 ? -12.613 -0.969 12.630 1.00 97.75 259 ALA A CA 1
ATOM 2024 C C . ALA A 1 259 ? -11.557 -0.993 11.522 1.00 97.75 259 ALA A C 1
ATOM 2026 O O . ALA A 1 259 ? -10.355 -1.048 11.795 1.00 97.75 259 ALA A O 1
ATOM 2027 N N . VAL A 1 260 ? -12.018 -0.912 10.274 1.00 97.44 260 VAL A N 1
ATOM 2028 C CA . VAL A 1 260 ? -11.188 -0.938 9.060 1.00 97.44 260 VAL A CA 1
ATOM 2029 C C . VAL A 1 260 ? -11.716 0.056 8.035 1.00 97.44 260 VAL A C 1
ATOM 2031 O O . VAL A 1 260 ? -12.896 0.409 8.063 1.00 97.44 260 VAL A O 1
ATOM 2034 N N . ASP A 1 261 ? -10.857 0.526 7.131 1.00 96.56 261 ASP A N 1
ATOM 2035 C CA . ASP A 1 261 ? -11.318 1.330 5.999 1.00 96.56 261 ASP A CA 1
ATOM 2036 C C . ASP A 1 261 ? -11.918 0.464 4.874 1.00 96.56 261 ASP A C 1
ATOM 2038 O O . ASP A 1 261 ? -11.687 -0.744 4.788 1.00 96.56 261 ASP A O 1
ATOM 2042 N N . GLU A 1 262 ? -12.737 1.086 4.025 1.00 95.81 262 GLU A N 1
ATOM 2043 C CA . GLU A 1 262 ? -13.472 0.418 2.950 1.00 95.81 262 GLU A CA 1
ATOM 2044 C C . GLU A 1 262 ? -12.543 -0.203 1.907 1.00 95.81 262 GLU A C 1
ATOM 2046 O O . GLU A 1 262 ? -12.832 -1.287 1.404 1.00 95.81 262 GLU A O 1
ATOM 2051 N N . ALA A 1 263 ? -11.398 0.430 1.634 1.00 94.44 263 ALA A N 1
ATOM 2052 C CA . ALA A 1 263 ? -10.405 -0.121 0.722 1.00 94.44 263 ALA A CA 1
ATOM 2053 C C . ALA A 1 263 ? -9.820 -1.421 1.283 1.00 94.44 263 ALA A C 1
ATOM 2055 O O . ALA A 1 263 ? -9.724 -2.412 0.570 1.00 94.44 263 ALA A O 1
ATOM 2056 N N . PHE A 1 264 ? -9.479 -1.438 2.573 1.00 95.19 264 PHE A N 1
ATOM 2057 C CA . PHE A 1 264 ? -8.998 -2.634 3.251 1.00 95.19 264 PHE A CA 1
ATOM 2058 C C . PHE A 1 264 ? -10.042 -3.749 3.254 1.00 95.19 264 PHE A C 1
ATOM 2060 O O . PHE A 1 264 ? -9.707 -4.884 2.926 1.00 95.19 264 PHE A O 1
ATOM 2067 N N . PHE A 1 265 ? -11.295 -3.440 3.601 1.00 95.06 265 PHE A N 1
ATOM 2068 C CA . PHE A 1 265 ? -12.342 -4.454 3.719 1.00 95.06 265 PHE A CA 1
ATOM 2069 C C . PHE A 1 265 ? -12.643 -5.149 2.389 1.00 95.06 265 PHE A C 1
ATOM 2071 O O . PHE A 1 265 ? -12.696 -6.375 2.343 1.00 95.06 265 PHE A O 1
ATOM 2078 N N . TYR A 1 266 ? -12.786 -4.385 1.303 1.00 92.38 266 TYR A N 1
ATOM 2079 C CA . TYR A 1 266 ? -13.136 -4.939 -0.010 1.00 92.38 266 TYR A CA 1
ATOM 2080 C C . TYR A 1 266 ? -11.958 -5.576 -0.767 1.00 92.38 266 TYR A C 1
ATOM 2082 O O . TYR A 1 266 ? -12.175 -6.219 -1.791 1.00 92.38 266 TYR A O 1
ATOM 2090 N N . GLU A 1 267 ? -10.727 -5.431 -0.272 1.00 90.19 267 GLU A N 1
ATOM 2091 C CA . GLU A 1 267 ? -9.547 -6.148 -0.783 1.00 90.19 267 GLU A CA 1
ATOM 2092 C C . GLU A 1 267 ? -9.371 -7.536 -0.148 1.00 90.19 267 GLU A C 1
ATOM 2094 O O . GLU A 1 267 ? -8.612 -8.367 -0.656 1.00 90.19 267 GLU A O 1
ATOM 2099 N N . MET A 1 268 ? -10.062 -7.809 0.962 1.00 90.12 268 MET A N 1
ATOM 2100 C CA . MET A 1 268 ? -10.140 -9.153 1.534 1.00 90.12 268 MET A CA 1
ATOM 2101 C C . MET A 1 268 ? -11.081 -10.033 0.706 1.00 90.12 268 MET A C 1
ATOM 2103 O O . MET A 1 268 ? -11.921 -9.543 -0.052 1.00 90.12 268 MET A O 1
ATOM 2107 N N . ALA A 1 269 ? -10.954 -11.354 0.846 1.00 88.88 269 ALA A N 1
ATOM 2108 C CA . ALA A 1 269 ? -11.940 -12.240 0.247 1.00 88.88 269 ALA A CA 1
ATOM 2109 C C . ALA A 1 269 ? -13.306 -12.042 0.934 1.00 88.88 269 ALA A C 1
ATOM 2111 O O . ALA A 1 269 ? -13.342 -11.716 2.126 1.00 88.88 269 ALA A O 1
ATOM 2112 N N . PRO A 1 270 ? -14.425 -12.236 0.210 1.00 89.56 270 PRO A N 1
ATOM 2113 C CA . PRO A 1 270 ? -15.751 -12.169 0.808 1.00 89.56 270 PRO A CA 1
ATOM 2114 C C . PRO A 1 270 ? -15.853 -13.097 2.022 1.00 89.56 270 PRO A C 1
ATOM 2116 O O . PRO A 1 270 ? -15.441 -14.252 1.948 1.00 89.56 270 PRO A O 1
ATOM 2119 N N . MET A 1 271 ? -16.397 -12.577 3.119 1.00 91.44 271 MET A N 1
ATOM 2120 C CA . MET A 1 271 ? -16.686 -13.331 4.339 1.00 91.44 271 MET A CA 1
ATOM 2121 C C . MET A 1 271 ? -18.171 -13.677 4.372 1.00 91.44 271 MET A C 1
ATOM 2123 O O . MET A 1 271 ? -18.998 -12.868 3.944 1.00 91.44 271 MET A O 1
ATOM 2127 N N . GLU A 1 272 ? -18.512 -14.853 4.892 1.00 92.12 272 GLU A N 1
ATOM 2128 C CA . GLU A 1 272 ? -19.906 -15.189 5.172 1.00 92.12 272 GLU A CA 1
ATOM 2129 C C . GLU A 1 272 ? -20.412 -14.339 6.348 1.00 92.12 272 GLU A C 1
ATOM 2131 O O . GLU A 1 272 ? -19.778 -14.252 7.401 1.00 92.12 272 GLU A O 1
ATOM 2136 N N . GLU A 1 273 ? -21.531 -13.642 6.137 1.00 94.12 273 GLU A N 1
ATOM 2137 C CA . GLU A 1 273 ? -22.146 -12.784 7.148 1.00 94.12 273 GLU A CA 1
ATOM 2138 C C . GLU A 1 273 ? -23.221 -13.554 7.919 1.00 94.12 273 GLU A C 1
ATOM 2140 O O . GLU A 1 273 ? -24.077 -14.219 7.331 1.00 94.12 273 GLU A O 1
ATOM 2145 N N . VAL A 1 274 ? -23.240 -13.397 9.243 1.00 93.75 274 VAL A N 1
ATOM 2146 C CA . VAL A 1 274 ? -24.323 -13.909 10.084 1.00 93.75 274 VAL A CA 1
ATOM 2147 C C . VAL A 1 274 ? -25.442 -12.866 10.240 1.00 93.75 274 VAL A C 1
ATOM 2149 O O . VAL A 1 274 ? -25.167 -11.696 10.500 1.00 93.75 274 VAL A O 1
ATOM 2152 N N . PRO A 1 275 ? -26.733 -13.244 10.174 1.00 85.38 275 PRO A N 1
ATOM 2153 C CA . PRO A 1 275 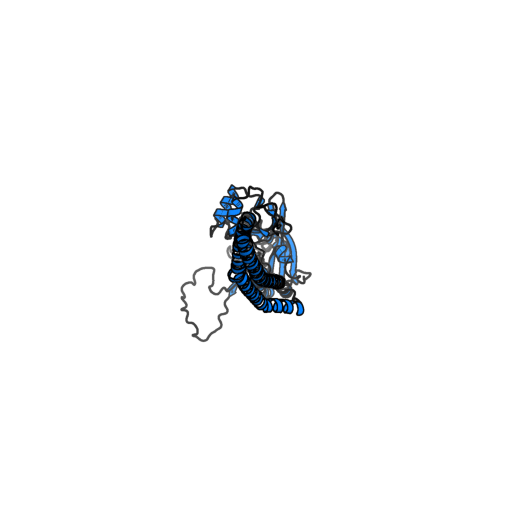? -27.824 -12.260 10.123 1.00 85.38 275 PRO A CA 1
ATOM 2154 C C . PRO A 1 275 ? -28.031 -11.415 11.387 1.00 85.38 275 PRO A C 1
ATOM 2156 O O . PRO A 1 275 ? -28.696 -10.380 11.337 1.00 85.38 275 PRO A O 1
ATOM 2159 N N . HIS A 1 276 ? -27.558 -11.879 12.547 1.00 88.88 276 HIS A N 1
ATOM 2160 C CA . HIS A 1 276 ? -27.895 -11.271 13.831 1.00 88.88 276 HIS A CA 1
ATOM 2161 C C . HIS A 1 276 ? -26.673 -11.113 14.732 1.00 88.88 276 HIS A C 1
ATOM 2163 O O . HIS A 1 276 ? -25.871 -12.034 14.877 1.00 88.88 276 HIS A O 1
ATOM 2169 N N . LEU A 1 277 ? -26.604 -9.967 15.419 1.00 88.19 277 LEU A N 1
ATOM 2170 C CA . LEU A 1 277 ? -25.528 -9.611 16.347 1.00 88.19 277 LEU A CA 1
ATOM 2171 C C . LEU A 1 277 ? -25.295 -10.693 17.413 1.00 88.19 277 LEU A C 1
ATOM 2173 O O . LEU A 1 277 ? -24.162 -10.926 17.809 1.00 88.19 277 LEU A O 1
ATOM 2177 N N . SER A 1 278 ? -26.342 -11.384 17.877 1.00 86.94 278 SER A N 1
ATOM 2178 C CA . SER A 1 278 ? -26.204 -12.461 18.876 1.00 86.94 278 SER A CA 1
ATOM 2179 C C . SER A 1 278 ? -25.327 -13.617 18.401 1.00 86.94 278 SER A C 1
ATOM 2181 O O . SER A 1 278 ? -24.681 -14.242 19.232 1.00 86.94 278 SER A O 1
ATOM 2183 N N . ASN A 1 279 ? -25.284 -13.870 17.091 1.00 90.38 279 ASN A N 1
ATOM 2184 C CA . ASN A 1 279 ? -24.632 -15.037 16.498 1.00 90.38 279 ASN A CA 1
ATOM 2185 C C . ASN A 1 279 ? -23.211 -14.735 16.008 1.00 90.38 279 ASN A C 1
ATOM 2187 O O . ASN A 1 279 ? -22.563 -15.622 15.465 1.00 90.38 279 ASN A O 1
ATOM 2191 N N . CYS A 1 280 ? -22.744 -13.493 16.158 1.00 95.00 280 CYS A N 1
ATOM 2192 C CA . CYS A 1 280 ? -21.416 -13.084 15.724 1.00 95.00 280 CYS A CA 1
ATOM 2193 C C . CYS A 1 280 ? -20.437 -12.969 16.891 1.00 95.00 280 CYS A C 1
ATOM 2195 O O . CYS A 1 280 ? -20.818 -12.637 18.022 1.00 95.00 280 CYS A O 1
ATOM 2197 N N . ASP A 1 281 ? -19.161 -13.131 16.566 1.00 96.69 281 ASP A N 1
ATOM 2198 C CA . ASP A 1 281 ? -18.046 -12.792 17.452 1.00 96.69 281 ASP A CA 1
ATOM 2199 C C . ASP A 1 281 ? -17.455 -11.435 17.090 1.00 96.69 281 ASP A C 1
ATOM 2201 O O . ASP A 1 281 ? -17.033 -10.679 17.969 1.00 96.69 281 ASP A O 1
ATOM 2205 N N . ILE A 1 282 ? -17.457 -11.128 15.788 1.00 97.81 282 ILE A N 1
ATOM 2206 C CA . ILE A 1 282 ? -16.849 -9.936 15.217 1.00 97.81 282 ILE A CA 1
ATOM 2207 C C . ILE A 1 282 ? -17.930 -9.044 14.619 1.00 97.81 282 ILE A C 1
ATOM 2209 O O . ILE A 1 282 ? -18.768 -9.490 13.833 1.00 97.81 282 ILE A O 1
ATOM 2213 N N . VAL A 1 283 ? -17.865 -7.760 14.961 1.00 97.81 283 VAL A N 1
ATOM 2214 C CA . VAL A 1 283 ? -18.603 -6.691 14.291 1.00 97.81 283 VAL A CA 1
ATOM 2215 C C . VAL A 1 283 ? -17.615 -5.851 13.495 1.00 97.81 283 VAL A C 1
ATOM 2217 O O . VAL A 1 283 ? -16.894 -5.022 14.048 1.00 97.81 283 VAL A O 1
ATOM 2220 N N . TRP A 1 284 ? -17.577 -6.044 12.184 1.00 97.81 284 TRP A N 1
ATOM 2221 C CA . TRP A 1 284 ? -16.756 -5.237 11.291 1.00 97.81 284 TRP A CA 1
ATOM 2222 C C . TRP A 1 284 ? -17.389 -3.865 11.124 1.00 97.81 284 TRP A C 1
ATOM 2224 O O . TRP A 1 284 ? -18.505 -3.753 10.624 1.00 97.81 284 TRP A O 1
ATOM 2234 N N . VAL A 1 285 ? -16.678 -2.814 11.514 1.00 97.75 285 VAL A N 1
ATOM 2235 C CA . VAL A 1 285 ? -17.090 -1.427 11.307 1.00 97.75 285 VAL A CA 1
ATOM 2236 C C . VAL A 1 285 ? -16.310 -0.881 10.119 1.00 97.75 285 VAL A C 1
ATOM 2238 O O . VAL A 1 285 ? -15.153 -0.481 10.251 1.00 97.75 285 VAL A O 1
ATOM 2241 N N . VAL A 1 286 ? -16.947 -0.890 8.947 1.00 97.62 286 VAL A N 1
ATOM 2242 C CA . VAL A 1 286 ? -16.318 -0.468 7.692 1.00 97.62 286 VAL A CA 1
ATOM 2243 C C . VAL A 1 286 ? -16.484 1.033 7.526 1.00 97.62 286 VAL A C 1
ATOM 2245 O O . VAL A 1 286 ? -17.603 1.555 7.447 1.00 97.62 286 VAL A O 1
ATOM 2248 N N . LEU A 1 287 ? -15.355 1.731 7.490 1.00 97.62 287 LEU A N 1
ATOM 2249 C CA . LEU A 1 287 ? -15.286 3.183 7.441 1.00 97.62 287 LEU A CA 1
ATOM 2250 C C . LEU A 1 287 ? -14.833 3.673 6.071 1.00 97.62 287 LEU A C 1
ATOM 2252 O O . LEU A 1 287 ? -13.989 3.077 5.420 1.00 97.62 287 LEU A O 1
ATOM 2256 N N . GLY A 1 288 ? -15.385 4.794 5.647 1.00 96.06 288 GLY A N 1
ATOM 2257 C CA . GLY A 1 288 ? -14.974 5.514 4.456 1.00 96.06 288 GLY A CA 1
ATOM 2258 C C . GLY A 1 288 ? -14.690 6.967 4.791 1.00 96.06 288 GLY A C 1
ATOM 2259 O O . GLY A 1 288 ? -14.886 7.423 5.923 1.00 96.06 288 GLY A O 1
ATOM 2260 N N . TYR A 1 289 ? -14.253 7.693 3.775 1.00 94.31 289 TYR A N 1
ATOM 2261 C CA . TYR A 1 289 ? -13.923 9.103 3.885 1.00 94.31 289 TYR A CA 1
ATOM 2262 C C . TYR A 1 289 ? -14.687 9.903 2.839 1.00 94.31 289 TYR A C 1
ATOM 2264 O O . TYR A 1 289 ? -14.827 9.461 1.696 1.00 94.31 289 TYR A O 1
ATOM 2272 N N . GLU A 1 290 ? -15.191 11.066 3.236 1.00 90.94 290 GLU A N 1
ATOM 2273 C CA . GLU A 1 290 ? -15.903 11.984 2.347 1.00 90.94 290 GLU A CA 1
ATOM 2274 C C . GLU A 1 290 ? -15.157 13.301 2.246 1.00 90.94 290 GLU A C 1
ATOM 2276 O O . GLU A 1 290 ? -14.735 13.861 3.257 1.00 90.94 290 GLU A O 1
ATOM 2281 N N . GLU A 1 291 ? -14.983 13.762 1.011 1.00 87.31 291 GLU A N 1
ATOM 2282 C CA . GLU A 1 291 ? -14.322 15.019 0.684 1.00 87.31 291 GLU A CA 1
ATOM 2283 C C . GLU A 1 291 ? -15.385 16.077 0.394 1.00 87.31 291 GLU A C 1
ATOM 2285 O O . GLU A 1 291 ? -15.967 16.100 -0.689 1.00 87.31 291 GLU A O 1
ATOM 2290 N N . GLU A 1 292 ? -15.621 16.968 1.356 1.00 81.31 292 GLU A N 1
ATOM 2291 C CA . GLU A 1 292 ? -16.524 18.110 1.206 1.00 81.31 292 GLU A CA 1
ATOM 2292 C C . GLU A 1 292 ? -15.812 19.398 1.628 1.00 81.31 292 GLU A C 1
ATOM 2294 O O . GLU A 1 292 ? -15.200 19.470 2.691 1.00 81.31 292 GLU A O 1
ATOM 2299 N N . GLY A 1 293 ? -15.856 20.428 0.776 1.00 70.00 293 GLY A N 1
ATOM 2300 C CA . GLY A 1 293 ? -15.330 21.759 1.112 1.00 70.00 293 GLY A CA 1
ATOM 2301 C C . GLY A 1 293 ? -13.830 21.821 1.444 1.00 70.00 293 GLY A C 1
ATOM 2302 O O . GLY A 1 293 ? -13.418 22.727 2.159 1.00 70.00 293 GLY A O 1
ATOM 2303 N N . GLY A 1 294 ? -13.018 20.871 0.961 1.00 72.06 294 GLY A N 1
ATOM 2304 C CA . GLY A 1 294 ? -11.588 20.768 1.303 1.00 72.06 294 GLY A CA 1
ATOM 2305 C C . GLY A 1 294 ? -11.308 20.024 2.616 1.00 72.06 294 GLY A C 1
ATOM 2306 O O . GLY A 1 294 ? -10.156 19.880 3.015 1.00 72.06 294 GLY A O 1
ATOM 2307 N N . GLN A 1 295 ? -12.340 19.502 3.282 1.00 79.25 295 GLN A N 1
ATOM 2308 C CA . GLN A 1 295 ? -12.201 18.681 4.477 1.00 79.25 295 GLN A CA 1
ATOM 2309 C C . GLN A 1 295 ? -12.474 17.211 4.157 1.00 79.25 295 GLN A C 1
ATOM 2311 O O . GLN A 1 295 ? -13.425 16.872 3.454 1.00 79.25 295 GLN A O 1
ATOM 2316 N N . ILE A 1 296 ? -11.633 16.331 4.700 1.00 90.00 296 ILE A N 1
ATOM 2317 C CA . ILE A 1 296 ? -11.840 14.884 4.666 1.00 90.00 296 ILE A CA 1
ATOM 2318 C C . ILE A 1 296 ? -12.491 14.486 5.988 1.00 90.00 296 ILE A C 1
ATOM 2320 O O . ILE A 1 296 ? -11.883 14.643 7.048 1.00 90.00 296 ILE A O 1
ATOM 2324 N N . SER A 1 297 ? -13.711 13.959 5.933 1.00 92.12 297 SER A N 1
ATOM 2325 C CA . SER A 1 297 ? -14.461 13.536 7.117 1.00 92.12 297 SER A CA 1
ATOM 2326 C C . SER A 1 297 ? -14.669 12.024 7.155 1.00 92.12 297 SER A C 1
ATOM 2328 O O . SER A 1 297 ? -14.889 11.374 6.132 1.00 92.12 297 SER A O 1
ATOM 2330 N N . LEU A 1 298 ? -14.579 11.450 8.353 1.00 95.25 298 LEU A N 1
ATOM 2331 C CA . LEU A 1 298 ? -14.805 10.030 8.599 1.00 95.25 298 LEU A CA 1
ATOM 2332 C C . LEU A 1 298 ? -16.305 9.713 8.561 1.00 95.25 298 LEU A C 1
ATOM 2334 O O . LEU A 1 298 ? -17.097 10.352 9.269 1.00 95.25 298 LEU A O 1
ATOM 2338 N N . ARG A 1 299 ? -16.676 8.672 7.808 1.00 95.31 299 ARG A N 1
ATOM 2339 C CA . ARG A 1 299 ? -18.052 8.175 7.684 1.00 95.31 299 ARG A CA 1
ATOM 2340 C C . ARG A 1 299 ? -18.122 6.660 7.860 1.00 95.31 299 ARG A C 1
ATOM 2342 O O . ARG A 1 299 ? -17.315 5.919 7.312 1.00 95.31 299 ARG A O 1
ATOM 2349 N N . LYS A 1 300 ? -19.147 6.175 8.561 1.00 96.31 300 LYS A N 1
ATOM 2350 C CA . LYS A 1 300 ? -19.498 4.749 8.585 1.00 96.31 300 LYS A CA 1
ATOM 2351 C C . LYS A 1 300 ? -20.159 4.353 7.264 1.00 96.31 300 LYS A C 1
ATOM 2353 O O . LYS A 1 300 ? -21.204 4.907 6.922 1.00 96.31 300 LYS A O 1
ATOM 2358 N N . ARG A 1 301 ? -19.586 3.382 6.549 1.00 96.12 301 ARG A N 1
ATOM 2359 C CA . ARG A 1 301 ? -20.181 2.809 5.331 1.00 96.12 301 ARG A CA 1
ATOM 2360 C C . ARG A 1 301 ? -21.179 1.718 5.678 1.00 96.12 301 ARG A C 1
ATOM 2362 O O . ARG A 1 301 ? -22.343 1.793 5.295 1.00 96.12 301 ARG A O 1
ATOM 2369 N N . SER A 1 302 ? -20.732 0.713 6.421 1.00 95.62 302 SER A N 1
ATOM 2370 C CA . SER A 1 302 ? -21.540 -0.461 6.754 1.00 95.62 302 SER A CA 1
ATOM 2371 C C . SER A 1 302 ? -21.017 -1.133 8.020 1.00 95.62 302 SER A C 1
ATOM 2373 O O . SER A 1 302 ? -19.915 -0.837 8.487 1.00 95.62 302 SER A O 1
ATOM 2375 N N . MET A 1 303 ? -21.833 -2.018 8.582 1.00 96.31 303 MET A N 1
ATOM 2376 C CA . MET A 1 303 ? -21.425 -2.930 9.641 1.00 96.31 303 MET A CA 1
ATOM 2377 C C . MET A 1 303 ? -21.760 -4.347 9.204 1.00 96.31 303 MET A C 1
ATOM 2379 O O . MET A 1 303 ? -22.892 -4.568 8.784 1.00 96.31 303 MET A O 1
ATOM 2383 N N . TYR A 1 304 ? -20.794 -5.255 9.316 1.00 96.81 304 TYR A N 1
ATOM 2384 C CA . TYR A 1 304 ? -20.961 -6.669 8.977 1.00 96.81 304 TYR A CA 1
ATOM 2385 C C . TYR A 1 304 ? -20.717 -7.527 10.211 1.00 96.81 304 TYR A C 1
ATOM 2387 O O . TYR A 1 304 ? -19.887 -7.189 11.060 1.00 96.81 304 TYR A O 1
ATOM 2395 N N . PHE A 1 305 ? -21.425 -8.643 10.306 1.00 96.94 305 PHE A N 1
ATOM 2396 C CA . PHE A 1 305 ? -21.339 -9.554 11.441 1.00 96.94 305 PHE A CA 1
ATOM 2397 C C . PHE A 1 305 ? -20.757 -10.886 10.990 1.00 96.94 305 PHE A C 1
ATOM 2399 O O . PHE A 1 305 ? -21.301 -11.510 10.089 1.00 96.94 305 PHE A O 1
ATOM 2406 N N . THR A 1 306 ? -19.680 -11.355 11.612 1.00 97.19 306 THR A N 1
ATOM 2407 C CA . THR A 1 306 ? -19.078 -12.648 11.245 1.00 97.19 306 THR A CA 1
ATOM 2408 C C . THR A 1 306 ? -18.750 -13.473 12.479 1.00 97.19 306 THR A C 1
ATOM 2410 O O . THR A 1 306 ? -18.595 -12.942 13.590 1.00 97.19 306 THR A O 1
ATOM 2413 N N . THR A 1 307 ? -18.617 -14.782 12.285 1.00 97.19 307 THR A N 1
ATOM 2414 C CA . THR A 1 307 ? -17.898 -15.614 13.251 1.00 97.19 307 THR A CA 1
ATOM 2415 C C . THR A 1 307 ? -16.387 -15.419 13.097 1.00 97.19 307 THR A C 1
ATOM 2417 O O . THR A 1 307 ? -15.915 -14.792 12.137 1.00 97.19 307 THR A O 1
ATOM 2420 N N . LEU A 1 308 ? -15.605 -15.929 14.052 1.00 96.69 308 LEU A N 1
ATOM 2421 C CA . LEU A 1 308 ? -14.150 -16.012 13.897 1.00 96.69 308 LEU A CA 1
ATOM 2422 C C . LEU A 1 308 ? -13.774 -16.882 12.692 1.00 96.69 308 LEU A C 1
ATOM 2424 O O . LEU A 1 308 ? -12.853 -16.544 11.957 1.00 96.69 308 LEU A O 1
ATOM 2428 N N . GLU A 1 309 ? -14.474 -17.992 12.498 1.00 95.31 309 GLU A N 1
ATOM 2429 C CA . GLU A 1 309 ? -14.205 -18.967 11.450 1.00 95.31 309 GLU A CA 1
ATOM 2430 C C . GLU A 1 309 ? -14.393 -18.347 10.051 1.00 95.31 309 GLU A C 1
ATOM 2432 O O . GLU A 1 309 ? -13.477 -18.421 9.228 1.00 95.31 309 GLU A O 1
ATOM 2437 N N . ASP A 1 310 ? -15.492 -17.618 9.829 1.00 94.31 310 ASP A N 1
ATOM 2438 C CA . ASP A 1 310 ? -15.755 -16.913 8.560 1.00 94.31 310 ASP A CA 1
ATOM 2439 C C . ASP A 1 310 ? -14.730 -15.794 8.309 1.00 94.31 310 ASP A C 1
ATOM 2441 O O . ASP A 1 310 ? -14.263 -15.580 7.187 1.00 94.31 310 ASP A O 1
ATOM 2445 N N . ALA A 1 311 ? -14.328 -15.084 9.371 1.00 94.19 311 ALA A N 1
ATOM 2446 C CA . ALA A 1 311 ? -13.294 -14.058 9.283 1.00 94.19 311 ALA A CA 1
ATOM 2447 C C . ALA A 1 311 ? -11.925 -14.648 8.918 1.00 94.19 311 ALA A C 1
ATOM 2449 O O . ALA A 1 311 ? -11.183 -14.049 8.138 1.00 94.19 311 ALA A O 1
ATOM 2450 N N . VAL A 1 312 ? -11.578 -15.821 9.457 1.00 92.88 312 VAL A N 1
ATOM 2451 C CA . VAL A 1 312 ? -10.339 -16.532 9.110 1.00 92.88 312 VAL A CA 1
ATOM 2452 C C . VAL A 1 312 ? -10.339 -16.883 7.626 1.00 92.88 312 VAL A C 1
ATOM 2454 O O . VAL A 1 312 ? -9.323 -16.662 6.963 1.00 92.88 312 VAL A O 1
ATOM 2457 N N . GLU A 1 313 ? -11.454 -17.374 7.083 1.00 88.12 313 GLU A N 1
ATOM 2458 C CA . GLU A 1 313 ? -11.571 -17.654 5.651 1.00 88.12 313 GLU A CA 1
ATOM 2459 C C . GLU A 1 313 ? -11.342 -16.385 4.818 1.00 88.12 313 GLU A C 1
ATOM 2461 O O . GLU A 1 313 ? -10.435 -16.363 3.984 1.00 88.12 313 GLU A O 1
ATOM 2466 N N . GLY A 1 314 ? -12.047 -15.288 5.113 1.00 89.94 314 GLY A N 1
ATOM 2467 C CA . GLY A 1 314 ? -11.890 -14.023 4.382 1.00 89.94 314 GLY A CA 1
ATOM 2468 C C . GLY A 1 314 ? -10.486 -13.410 4.460 1.00 89.94 314 GLY A C 1
ATOM 2469 O O . GLY A 1 314 ? -9.974 -12.863 3.478 1.00 89.94 314 GLY A O 1
ATOM 2470 N N . LEU A 1 315 ? -9.826 -13.533 5.617 1.00 89.88 315 LEU A N 1
ATOM 2471 C CA . LEU A 1 315 ? -8.481 -12.997 5.863 1.00 89.88 315 LEU A CA 1
ATOM 2472 C C . LEU A 1 315 ? -7.362 -13.852 5.254 1.00 89.88 315 LEU A C 1
ATOM 2474 O O . LEU A 1 315 ? -6.275 -13.331 4.985 1.00 89.88 315 LEU A O 1
ATOM 2478 N N . THR A 1 316 ? -7.591 -15.154 5.060 1.00 83.56 316 THR A N 1
ATOM 2479 C CA . THR A 1 316 ? -6.579 -16.096 4.547 1.00 83.56 316 THR A CA 1
ATOM 2480 C C . THR A 1 316 ? -6.761 -16.457 3.079 1.00 83.56 316 THR A C 1
ATOM 2482 O O . THR A 1 316 ? -5.778 -16.843 2.435 1.00 83.56 316 THR A O 1
ATOM 2485 N N . ALA A 1 317 ? -7.971 -16.325 2.532 1.00 71.94 317 ALA A N 1
ATOM 2486 C CA . ALA A 1 317 ? -8.289 -16.766 1.184 1.00 71.94 317 ALA A CA 1
ATOM 2487 C C . ALA A 1 317 ? -7.545 -15.939 0.122 1.00 71.94 317 ALA A C 1
ATOM 2489 O O . ALA A 1 317 ? -7.952 -14.864 -0.309 1.00 71.94 317 ALA A O 1
ATOM 2490 N N . GLY A 1 318 ? -6.431 -16.490 -0.359 1.00 65.06 318 GLY A N 1
ATOM 2491 C CA . GLY A 1 318 ? -5.884 -16.166 -1.669 1.00 65.06 318 GLY A CA 1
ATOM 2492 C C . GLY A 1 318 ? -6.451 -17.142 -2.691 1.00 65.06 318 GLY A C 1
ATOM 2493 O O . GLY A 1 318 ? -6.347 -18.349 -2.493 1.00 65.06 318 GLY A O 1
ATOM 2494 N N . LYS A 1 319 ? -7.011 -16.650 -3.800 1.00 65.06 319 LYS A N 1
ATOM 2495 C CA . LYS A 1 319 ? -7.488 -17.526 -4.879 1.00 65.06 319 LYS A CA 1
ATOM 2496 C C . LYS A 1 319 ? -6.307 -18.332 -5.445 1.00 65.06 319 LYS A C 1
ATOM 2498 O O . LYS A 1 319 ? -5.408 -17.719 -6.037 1.00 65.06 319 LYS A O 1
ATOM 2503 N N . PRO A 1 320 ? -6.268 -19.669 -5.285 1.00 73.62 320 PRO A N 1
ATOM 2504 C CA . PRO A 1 320 ? -5.213 -20.464 -5.889 1.00 73.62 320 PRO A CA 1
ATOM 2505 C C . PRO A 1 320 ? -5.316 -20.349 -7.413 1.00 73.62 320 PRO A C 1
ATOM 2507 O O . PRO A 1 320 ? -6.407 -20.346 -7.988 1.00 73.62 320 PRO A O 1
ATOM 2510 N N . VAL A 1 321 ? -4.168 -20.209 -8.072 1.00 81.00 321 VAL A N 1
ATOM 2511 C CA . VAL A 1 321 ? -4.093 -20.347 -9.532 1.00 81.00 321 VAL A CA 1
ATOM 2512 C C . VAL A 1 321 ? -4.198 -21.823 -9.904 1.00 81.00 321 VAL A C 1
ATOM 2514 O O . VAL A 1 321 ? -3.949 -22.686 -9.061 1.00 81.00 321 VAL A O 1
ATOM 2517 N N . SER A 1 322 ? -4.538 -22.126 -11.158 1.00 89.62 322 SER A N 1
ATOM 2518 C CA . SER A 1 322 ? -4.516 -23.517 -11.613 1.00 89.62 322 SER A CA 1
ATOM 2519 C C . SER A 1 322 ? -3.092 -24.082 -11.573 1.00 89.62 322 SER A C 1
ATOM 2521 O O . SER A 1 322 ? -2.108 -23.330 -11.631 1.00 89.62 322 SER A O 1
ATOM 2523 N N . GLN A 1 323 ? -2.980 -25.408 -11.491 1.00 92.31 323 GLN A N 1
ATOM 2524 C CA . GLN A 1 323 ? -1.685 -26.082 -11.520 1.00 92.31 323 GLN A CA 1
ATOM 2525 C C . GLN A 1 323 ? -0.910 -25.719 -12.793 1.00 92.31 323 GLN A C 1
ATOM 2527 O O . GLN A 1 323 ? 0.265 -25.370 -12.699 1.00 92.31 323 GLN A O 1
ATOM 2532 N N . GLU A 1 324 ? -1.570 -25.672 -13.956 1.00 92.56 324 GLU A N 1
ATOM 2533 C CA . GLU A 1 324 ? -0.906 -25.346 -15.225 1.00 92.56 324 GLU A CA 1
ATOM 2534 C C . GLU A 1 324 ? -0.341 -23.920 -15.217 1.00 92.56 324 GLU A C 1
ATOM 2536 O O . GLU A 1 324 ? 0.773 -23.672 -15.681 1.00 92.56 324 GLU A O 1
ATOM 2541 N N . GLN A 1 325 ? -1.084 -22.962 -14.652 1.00 88.62 325 GLN A N 1
ATOM 2542 C CA . GLN A 1 325 ? -0.611 -21.584 -14.519 1.00 88.62 325 GLN A CA 1
ATOM 2543 C C . GLN A 1 325 ? 0.578 -21.480 -13.563 1.00 88.62 325 GLN A C 1
ATOM 2545 O O . GLN A 1 325 ? 1.506 -20.703 -13.809 1.00 88.62 325 GLN A O 1
ATOM 2550 N N . PHE A 1 326 ? 0.551 -22.229 -12.461 1.00 90.38 326 PHE A N 1
ATOM 2551 C CA . PHE A 1 326 ? 1.656 -22.269 -11.513 1.00 90.38 326 PHE A CA 1
ATOM 2552 C C . PHE A 1 326 ? 2.909 -22.881 -12.148 1.00 90.38 326 PHE A C 1
ATOM 2554 O O . PHE A 1 326 ? 3.970 -22.255 -12.130 1.00 90.38 326 PHE A O 1
ATOM 2561 N N . GLU A 1 327 ? 2.783 -24.043 -12.785 1.00 92.31 327 GLU A N 1
ATOM 2562 C CA . GLU A 1 327 ? 3.882 -24.739 -13.458 1.00 92.31 327 GLU A CA 1
ATOM 2563 C C . GLU A 1 327 ? 4.464 -23.918 -14.612 1.00 92.31 327 GLU A C 1
ATOM 2565 O O . GLU A 1 327 ? 5.684 -23.840 -14.746 1.00 92.31 327 GLU A O 1
ATOM 2570 N N . ALA A 1 328 ? 3.639 -23.199 -15.380 1.00 85.62 328 ALA A N 1
ATOM 2571 C CA . ALA A 1 328 ? 4.122 -22.273 -16.404 1.00 85.62 328 ALA A CA 1
ATOM 2572 C C . ALA A 1 328 ? 4.992 -21.147 -15.811 1.00 85.62 328 ALA A C 1
ATOM 2574 O O . ALA A 1 328 ? 6.022 -20.777 -16.383 1.00 85.62 328 ALA A O 1
ATOM 2575 N N . ARG A 1 329 ? 4.622 -20.611 -14.638 1.00 89.56 329 ARG A N 1
ATOM 2576 C CA . ARG A 1 329 ? 5.433 -19.606 -13.924 1.00 89.56 329 ARG A CA 1
ATOM 2577 C C . ARG A 1 329 ? 6.740 -20.202 -13.404 1.00 89.56 329 ARG A C 1
ATOM 2579 O O . ARG A 1 329 ? 7.769 -19.531 -13.476 1.00 89.56 329 ARG A O 1
ATOM 2586 N N . VAL A 1 330 ? 6.707 -21.436 -12.897 1.00 88.25 330 VAL A N 1
ATOM 2587 C CA . VAL A 1 330 ? 7.906 -22.167 -12.458 1.00 88.25 330 VAL A CA 1
ATOM 2588 C C . VAL A 1 330 ? 8.840 -22.390 -13.644 1.00 88.25 330 VAL A C 1
ATOM 2590 O O . VAL A 1 330 ? 9.993 -21.969 -13.589 1.00 88.25 330 VAL A O 1
ATOM 2593 N N . ALA A 1 331 ? 8.333 -22.945 -14.745 1.00 85.19 331 ALA A N 1
ATOM 2594 C CA . ALA A 1 331 ? 9.096 -23.173 -15.966 1.00 85.19 331 ALA A CA 1
ATOM 2595 C C . ALA A 1 331 ? 9.721 -21.873 -16.490 1.00 85.19 331 ALA A C 1
ATOM 2597 O O . ALA A 1 331 ? 10.908 -21.857 -16.814 1.00 85.19 331 ALA A O 1
ATOM 2598 N N . LYS A 1 332 ? 8.977 -20.755 -16.492 1.00 84.69 332 LYS A N 1
ATOM 2599 C CA . LYS A 1 332 ? 9.529 -19.445 -16.875 1.00 84.69 332 LYS A CA 1
ATOM 2600 C C . LYS A 1 332 ? 10.726 -19.050 -16.001 1.00 84.69 332 LYS A C 1
ATOM 2602 O O . LYS A 1 332 ? 11.743 -18.620 -16.537 1.00 84.69 332 LYS A O 1
ATOM 2607 N N . LYS A 1 333 ? 10.632 -19.209 -14.678 1.00 83.62 333 LYS A N 1
ATOM 2608 C CA . LYS A 1 333 ? 11.726 -18.866 -13.753 1.00 83.62 333 LYS A CA 1
ATOM 2609 C C . LYS A 1 333 ? 12.932 -19.794 -13.879 1.00 83.62 333 LYS A C 1
ATOM 2611 O O 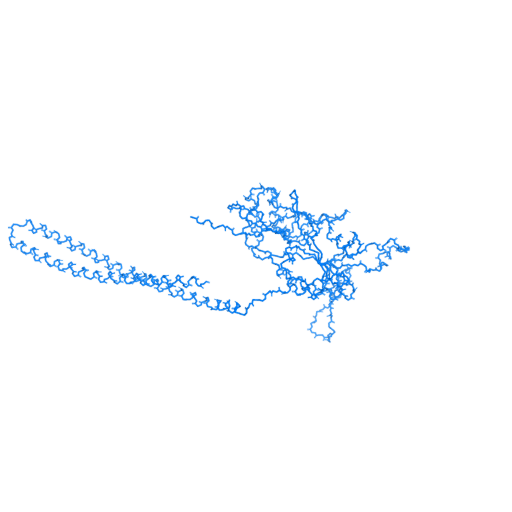. LYS A 1 333 ? 14.053 -19.315 -13.788 1.00 83.62 333 LYS A O 1
ATOM 2616 N N . VAL A 1 334 ? 12.713 -21.088 -14.106 1.00 85.69 334 VAL A N 1
ATOM 2617 C CA . VAL A 1 334 ? 13.799 -22.067 -14.287 1.00 85.69 334 VAL A CA 1
ATOM 2618 C C . VAL A 1 334 ? 14.517 -21.859 -15.625 1.00 85.69 334 VAL A C 1
ATOM 2620 O O . VAL A 1 334 ? 15.727 -22.025 -15.704 1.00 85.69 334 VAL A O 1
ATOM 2623 N N . MET A 1 335 ? 13.798 -21.461 -16.679 1.00 81.19 335 MET A N 1
ATOM 2624 C CA . MET A 1 335 ? 14.377 -21.229 -18.009 1.00 81.19 335 MET A CA 1
ATOM 2625 C C . MET A 1 335 ? 15.048 -19.858 -18.166 1.00 81.19 335 MET A C 1
ATOM 2627 O O . MET A 1 335 ? 15.851 -19.697 -19.083 1.00 81.19 335 MET A O 1
ATOM 2631 N N . ALA A 1 336 ? 14.738 -18.875 -17.313 1.00 80.38 336 ALA A N 1
ATOM 2632 C CA . ALA A 1 336 ? 15.302 -17.526 -17.415 1.00 80.38 336 ALA A CA 1
ATOM 2633 C C . ALA A 1 336 ? 16.847 -17.502 -17.347 1.00 80.38 336 ALA A C 1
ATOM 2635 O O . ALA A 1 336 ? 17.438 -16.971 -18.286 1.00 80.38 336 ALA A O 1
ATOM 2636 N N . PRO A 1 337 ? 17.522 -18.168 -16.383 1.00 81.38 337 PRO A N 1
ATOM 2637 C CA . PRO A 1 337 ? 18.988 -18.208 -16.336 1.00 81.38 337 PRO A CA 1
ATOM 2638 C C . PRO A 1 337 ? 19.611 -18.847 -17.581 1.00 81.38 337 PRO A C 1
ATOM 2640 O O . PRO A 1 337 ? 20.629 -18.388 -18.088 1.00 81.38 337 PRO A O 1
ATOM 2643 N N . HIS A 1 338 ? 18.981 -19.899 -18.116 1.00 83.44 338 HIS A N 1
ATOM 2644 C CA . HIS A 1 338 ? 19.456 -20.557 -19.334 1.00 83.44 338 HIS A CA 1
ATOM 2645 C C . HIS A 1 338 ? 19.322 -19.656 -20.567 1.00 83.44 338 HIS A C 1
ATOM 2647 O O . HIS A 1 338 ? 20.189 -19.674 -21.439 1.00 83.44 338 HIS A O 1
ATOM 2653 N N . ARG A 1 339 ? 18.252 -18.855 -20.647 1.00 82.06 339 ARG A N 1
ATOM 2654 C CA . ARG A 1 339 ? 18.062 -17.876 -21.727 1.00 82.06 339 ARG A CA 1
ATOM 2655 C C . ARG A 1 339 ? 19.030 -16.705 -21.608 1.00 82.06 339 ARG A C 1
ATOM 2657 O O . ARG A 1 339 ? 19.581 -16.303 -22.626 1.00 82.06 339 ARG A O 1
ATOM 2664 N N . GLU A 1 340 ? 19.271 -16.203 -20.400 1.00 84.31 340 GLU A N 1
ATOM 2665 C CA . GLU A 1 340 ? 20.269 -15.158 -20.138 1.00 84.31 340 GLU A CA 1
ATOM 2666 C C . GLU A 1 340 ? 21.673 -15.618 -20.553 1.00 84.31 340 GLU A C 1
ATOM 2668 O O . GLU A 1 340 ? 22.319 -14.937 -21.348 1.00 84.31 340 GLU A O 1
ATOM 2673 N N . ALA A 1 341 ? 22.087 -16.822 -20.140 1.00 86.25 341 ALA A N 1
ATOM 2674 C CA . ALA A 1 341 ? 23.367 -17.408 -20.544 1.00 86.25 341 ALA A CA 1
ATOM 2675 C C . ALA A 1 341 ? 23.479 -17.588 -22.069 1.00 86.25 341 ALA A C 1
ATOM 2677 O O . ALA A 1 341 ? 24.521 -17.327 -22.663 1.00 86.25 341 ALA A O 1
ATOM 2678 N N . HIS A 1 342 ? 22.396 -17.996 -22.737 1.00 87.00 342 HIS A N 1
ATOM 2679 C CA . HIS A 1 342 ? 22.392 -18.133 -24.195 1.00 87.00 342 HIS A CA 1
ATOM 2680 C C . HIS A 1 342 ? 22.481 -16.770 -24.910 1.00 87.00 342 HIS A C 1
ATOM 2682 O O . HIS A 1 342 ? 23.169 -16.639 -25.922 1.00 87.00 342 HIS A O 1
ATOM 2688 N N . VAL A 1 343 ? 21.825 -15.730 -24.385 1.00 86.94 343 VAL A N 1
ATOM 2689 C CA . VAL A 1 343 ? 21.941 -14.353 -24.899 1.00 86.94 343 VAL A CA 1
ATOM 2690 C C . VAL A 1 343 ? 23.361 -13.809 -24.724 1.00 86.94 343 VAL A C 1
ATOM 2692 O O . VAL A 1 343 ? 23.850 -13.096 -25.608 1.00 86.94 343 VAL A O 1
ATOM 2695 N N . GLU A 1 344 ? 24.023 -14.144 -23.618 1.00 90.19 344 GLU A N 1
ATOM 2696 C CA . GLU A 1 344 ? 25.424 -13.802 -23.365 1.00 90.19 344 GLU A CA 1
ATOM 2697 C C . GLU A 1 344 ? 26.348 -14.482 -24.382 1.00 90.19 344 GLU A C 1
ATOM 2699 O O . GLU A 1 344 ? 27.065 -13.782 -25.095 1.00 90.19 344 GLU A O 1
ATOM 2704 N N . GLN A 1 345 ? 26.211 -15.796 -24.588 1.00 91.81 345 GLN A N 1
ATOM 2705 C CA . GLN A 1 345 ? 26.966 -16.543 -25.608 1.00 91.81 345 GLN A CA 1
ATOM 2706 C C . GLN A 1 345 ? 26.798 -15.960 -27.022 1.00 91.81 345 GLN A C 1
ATOM 2708 O O . GLN A 1 345 ? 27.770 -15.789 -27.757 1.00 91.81 345 GLN A O 1
ATOM 2713 N N . LEU A 1 346 ? 25.567 -15.605 -27.416 1.00 90.31 346 LEU A N 1
ATOM 2714 C CA . LEU A 1 346 ? 25.313 -14.953 -28.708 1.00 90.31 346 LEU A CA 1
ATOM 2715 C C . LEU A 1 346 ? 25.969 -13.567 -28.801 1.00 90.31 346 LEU A C 1
ATOM 2717 O O . LEU A 1 346 ? 26.334 -13.129 -29.892 1.00 90.31 346 LEU A O 1
ATOM 2721 N N . SER A 1 347 ? 26.097 -12.858 -27.678 1.00 89.75 347 SER A N 1
ATOM 2722 C CA . SER A 1 347 ? 26.742 -11.544 -27.630 1.00 89.75 347 SER A CA 1
ATOM 2723 C C . SER A 1 347 ? 28.261 -11.665 -27.750 1.00 89.75 347 SER A C 1
ATOM 2725 O O . SER A 1 347 ? 28.846 -10.940 -28.551 1.00 89.75 347 SER A O 1
ATOM 2727 N N . GLU A 1 348 ? 28.874 -12.620 -27.046 1.00 92.75 348 GLU A N 1
ATOM 2728 C CA . GLU A 1 348 ? 30.305 -12.928 -27.160 1.00 92.75 348 GLU A CA 1
ATOM 2729 C C . GLU A 1 348 ? 30.676 -13.305 -28.597 1.00 92.75 348 GLU A C 1
ATOM 2731 O O . GLU A 1 348 ? 31.583 -12.718 -29.187 1.00 92.75 348 GLU A O 1
ATOM 2736 N N . HIS A 1 349 ? 29.905 -14.206 -29.211 1.00 92.12 349 HIS A N 1
ATOM 2737 C CA . HIS A 1 349 ? 30.153 -14.628 -30.585 1.00 92.12 349 HIS A CA 1
ATOM 2738 C C . HIS A 1 349 ? 29.985 -13.477 -31.595 1.00 92.12 349 HIS A C 1
ATOM 2740 O O . HIS A 1 349 ? 30.778 -13.323 -32.527 1.00 92.12 349 HIS A O 1
ATOM 2746 N N . LEU A 1 350 ? 28.986 -12.607 -31.397 1.00 92.50 350 LEU A N 1
ATOM 2747 C CA . LEU A 1 350 ? 28.830 -11.407 -32.222 1.00 92.50 350 LEU A CA 1
ATOM 2748 C C . LEU A 1 350 ? 30.046 -10.476 -32.104 1.00 92.50 350 LEU A C 1
ATOM 2750 O O . LEU A 1 350 ? 30.474 -9.906 -33.113 1.00 92.50 350 LEU A O 1
ATOM 2754 N N . ASP A 1 351 ? 30.592 -10.311 -30.901 1.00 91.88 351 ASP A N 1
ATOM 2755 C CA . ASP A 1 351 ? 31.759 -9.468 -30.656 1.00 91.88 351 ASP A CA 1
ATOM 2756 C C . ASP A 1 351 ? 33.021 -10.035 -31.314 1.00 91.88 351 ASP A C 1
ATOM 2758 O O . ASP A 1 351 ? 33.777 -9.271 -31.924 1.00 91.88 351 ASP A O 1
ATOM 2762 N N . GLU A 1 352 ? 33.223 -11.354 -31.281 1.00 92.44 352 GLU A N 1
ATOM 2763 C CA . GLU A 1 352 ? 34.313 -12.033 -31.994 1.00 92.44 352 GLU A CA 1
ATOM 2764 C C . GLU A 1 352 ? 34.263 -11.759 -33.503 1.00 92.44 352 GLU A C 1
ATOM 2766 O O . GLU A 1 352 ? 35.244 -11.276 -34.081 1.00 92.44 352 GLU A O 1
ATOM 2771 N N . LEU A 1 353 ? 33.103 -11.960 -34.139 1.00 91.50 353 LEU A N 1
ATOM 2772 C CA . LEU A 1 353 ? 32.925 -11.714 -35.577 1.00 91.50 353 LEU A CA 1
ATOM 2773 C C . LEU A 1 353 ? 33.125 -10.233 -35.928 1.00 91.50 353 LEU A C 1
ATOM 2775 O O . LEU A 1 353 ? 33.759 -9.883 -36.930 1.00 91.50 353 LEU A O 1
ATOM 2779 N N . MET A 1 354 ? 32.618 -9.326 -35.090 1.00 91.19 354 MET A N 1
ATOM 2780 C CA . MET A 1 354 ? 32.806 -7.886 -35.272 1.00 91.19 354 MET A CA 1
ATOM 2781 C C . MET A 1 354 ? 34.281 -7.478 -35.125 1.00 91.19 354 MET A C 1
ATOM 2783 O O . MET A 1 354 ? 34.745 -6.587 -35.851 1.00 91.19 354 MET A O 1
ATOM 2787 N N . GLN A 1 355 ? 35.033 -8.122 -34.226 1.00 90.69 355 GLN A N 1
ATOM 2788 C CA . GLN A 1 355 ? 36.475 -7.923 -34.085 1.00 90.69 355 GLN A CA 1
ATOM 2789 C C . GLN A 1 355 ? 37.250 -8.472 -35.285 1.00 90.69 355 GLN A C 1
ATOM 2791 O O . GLN A 1 355 ? 38.117 -7.756 -35.792 1.00 90.69 355 GLN A O 1
ATOM 2796 N N . GLU A 1 356 ? 36.928 -9.672 -35.777 1.00 90.31 356 GLU A N 1
ATOM 2797 C CA . GLU A 1 356 ? 37.540 -10.260 -36.979 1.00 90.31 356 GLU A CA 1
ATOM 2798 C C . GLU A 1 356 ? 37.384 -9.318 -38.180 1.00 90.31 356 GLU A C 1
ATOM 2800 O O . GLU A 1 356 ? 38.370 -8.942 -38.826 1.00 90.31 356 GLU A O 1
ATOM 2805 N N . ARG A 1 357 ? 36.162 -8.828 -38.420 1.00 91.69 357 ARG A N 1
ATOM 2806 C CA . ARG A 1 357 ? 35.883 -7.868 -39.498 1.00 91.69 357 ARG A CA 1
ATOM 2807 C C . ARG A 1 357 ? 36.721 -6.598 -39.372 1.00 91.69 357 ARG A C 1
ATOM 2809 O O . ARG A 1 357 ? 37.351 -6.171 -40.341 1.00 91.69 357 ARG A O 1
ATOM 2816 N N . ARG A 1 358 ? 36.751 -5.998 -38.177 1.00 89.94 358 ARG A N 1
ATOM 2817 C CA . ARG A 1 358 ? 37.428 -4.713 -37.938 1.00 89.94 358 ARG A CA 1
ATOM 2818 C C . ARG A 1 358 ? 38.952 -4.830 -37.975 1.00 89.94 358 ARG A C 1
ATOM 2820 O O . ARG A 1 358 ? 39.607 -3.917 -38.469 1.00 89.94 358 ARG A O 1
ATOM 2827 N N . ARG A 1 359 ? 39.521 -5.904 -37.420 1.00 90.12 359 ARG A N 1
ATOM 2828 C CA . ARG A 1 359 ? 40.976 -6.053 -37.243 1.00 90.12 35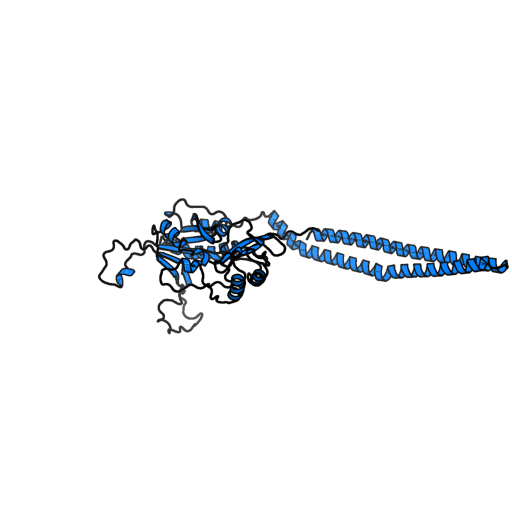9 ARG A CA 1
ATOM 2829 C C . ARG A 1 359 ? 41.660 -6.754 -38.409 1.00 90.12 359 ARG A C 1
ATOM 2831 O O . ARG A 1 359 ? 42.810 -6.431 -38.688 1.00 90.12 359 ARG A O 1
ATOM 2838 N N . LEU A 1 360 ? 40.990 -7.691 -39.077 1.00 88.50 360 LEU A N 1
ATOM 2839 C CA . LEU A 1 360 ? 41.619 -8.527 -40.102 1.00 88.50 360 LEU A CA 1
ATOM 2840 C C . LEU A 1 360 ? 41.159 -8.169 -41.514 1.00 88.50 360 LEU A C 1
ATOM 2842 O O . LEU A 1 360 ? 42.001 -7.963 -42.389 1.00 88.50 360 LEU A O 1
ATOM 2846 N N . LEU A 1 361 ? 39.850 -8.066 -41.756 1.00 88.31 361 LEU A N 1
ATOM 2847 C CA . LEU A 1 361 ? 39.334 -7.898 -43.120 1.00 88.31 361 LEU A CA 1
ATOM 2848 C C . LEU A 1 361 ? 39.389 -6.445 -43.598 1.00 88.31 361 LEU A C 1
ATOM 2850 O O . LEU A 1 361 ? 39.952 -6.179 -44.661 1.00 88.31 361 LEU A O 1
ATOM 2854 N N . GLN A 1 362 ? 38.891 -5.494 -42.801 1.00 87.88 362 GLN A N 1
ATOM 2855 C CA . GLN A 1 362 ? 38.832 -4.084 -43.203 1.00 87.88 362 GLN A CA 1
ATOM 2856 C C . GLN A 1 362 ? 40.216 -3.496 -43.549 1.00 87.88 362 GLN A C 1
ATOM 2858 O O . GLN A 1 362 ? 40.355 -2.916 -44.631 1.00 87.88 362 GLN A O 1
ATOM 2863 N N . PRO A 1 363 ? 41.278 -3.706 -42.740 1.00 93.06 363 PRO A N 1
ATOM 2864 C CA . PRO A 1 363 ? 42.605 -3.193 -43.076 1.00 93.06 363 PRO A CA 1
ATOM 2865 C C . PRO A 1 363 ? 43.182 -3.826 -44.348 1.00 93.06 363 PRO A C 1
ATOM 2867 O O . PRO A 1 363 ? 43.866 -3.148 -45.115 1.00 93.06 363 PRO A O 1
ATOM 2870 N N . ARG A 1 364 ? 42.890 -5.110 -44.613 1.00 91.81 364 ARG A N 1
ATOM 2871 C CA . ARG A 1 364 ? 43.316 -5.792 -45.849 1.00 91.81 364 ARG A CA 1
ATOM 2872 C C . ARG A 1 364 ? 42.611 -5.218 -47.073 1.00 91.81 364 ARG A C 1
ATOM 2874 O O . ARG A 1 364 ? 43.272 -4.945 -48.074 1.00 91.81 364 ARG A O 1
ATOM 2881 N N . ILE A 1 365 ? 41.303 -4.978 -46.987 1.00 90.94 365 ILE A N 1
ATOM 2882 C CA . ILE A 1 365 ? 40.525 -4.333 -48.054 1.00 90.94 365 ILE A CA 1
ATOM 2883 C C . ILE A 1 365 ? 41.095 -2.940 -48.358 1.00 90.94 365 ILE A C 1
ATOM 2885 O O . ILE A 1 365 ? 41.319 -2.599 -49.523 1.00 90.94 365 ILE A O 1
ATOM 2889 N N . ASP A 1 366 ? 41.392 -2.150 -47.327 1.00 91.94 366 ASP A N 1
ATOM 2890 C CA . ASP A 1 366 ? 41.938 -0.799 -47.483 1.00 91.94 366 ASP A CA 1
ATOM 2891 C C . ASP A 1 366 ? 43.368 -0.807 -48.049 1.00 91.94 366 ASP A C 1
ATOM 2893 O O . ASP A 1 366 ? 43.717 0.029 -48.898 1.00 91.94 366 ASP A O 1
ATOM 2897 N N . ALA A 1 367 ? 44.184 -1.793 -47.663 1.00 93.31 367 ALA A N 1
ATOM 2898 C CA . ALA A 1 367 ? 45.506 -2.019 -48.239 1.00 93.31 367 ALA A CA 1
ATOM 2899 C C . ALA A 1 367 ? 45.417 -2.348 -49.738 1.00 93.31 367 ALA A C 1
ATOM 2901 O O . ALA A 1 367 ? 46.106 -1.710 -50.541 1.00 93.31 367 ALA A O 1
ATOM 2902 N N . TYR A 1 368 ? 44.520 -3.256 -50.141 1.00 93.25 368 TYR A N 1
ATOM 2903 C CA . TYR A 1 368 ? 44.301 -3.575 -51.554 1.00 93.25 368 TYR A CA 1
ATOM 2904 C C . TYR A 1 368 ? 43.786 -2.368 -52.344 1.00 93.25 368 TYR A C 1
ATOM 2906 O O . TYR A 1 368 ? 44.313 -2.071 -53.418 1.00 93.25 368 TYR A O 1
ATOM 2914 N N . LYS A 1 369 ? 42.831 -1.596 -51.804 1.00 92.12 369 LYS A N 1
ATOM 2915 C CA . LYS A 1 369 ? 42.357 -0.343 -52.426 1.00 92.12 369 LYS A CA 1
ATOM 2916 C C . LYS A 1 369 ? 43.503 0.648 -52.644 1.00 92.12 369 LYS A C 1
ATOM 2918 O O . LYS A 1 369 ? 43.630 1.229 -53.727 1.00 92.12 369 LYS A O 1
ATOM 2923 N N . THR A 1 370 ? 44.371 0.807 -51.647 1.00 94.62 370 THR A N 1
ATOM 2924 C CA . THR A 1 370 ? 45.548 1.684 -51.722 1.00 94.62 370 THR A CA 1
ATOM 2925 C C . THR A 1 370 ? 46.548 1.193 -52.769 1.00 94.62 370 THR A C 1
ATOM 2927 O O . THR A 1 370 ? 47.036 1.984 -53.582 1.00 94.62 370 THR A O 1
ATOM 2930 N N . GLN A 1 371 ? 46.822 -0.112 -52.802 1.00 94.62 371 GLN A N 1
ATOM 2931 C CA . GLN A 1 371 ? 47.708 -0.734 -53.782 1.00 94.62 371 GLN A CA 1
ATOM 2932 C C . GLN A 1 371 ? 47.172 -0.566 -55.209 1.00 94.62 371 GLN A C 1
ATOM 2934 O O . GLN A 1 371 ? 47.908 -0.106 -56.084 1.00 94.62 371 GLN A O 1
ATOM 2939 N N . MET A 1 372 ? 45.887 -0.840 -55.444 1.00 92.38 372 MET A N 1
ATOM 2940 C CA . MET A 1 372 ? 45.246 -0.629 -56.745 1.00 92.38 372 MET A CA 1
ATOM 2941 C C . MET A 1 372 ? 45.309 0.836 -57.183 1.00 92.38 372 MET A C 1
ATOM 2943 O O . MET A 1 372 ? 45.598 1.115 -58.346 1.00 92.38 372 MET A O 1
ATOM 2947 N N . LYS A 1 373 ? 45.081 1.789 -56.267 1.00 94.19 373 LYS A N 1
ATOM 2948 C CA . LYS A 1 373 ? 45.194 3.227 -56.562 1.00 94.19 373 LYS A CA 1
ATOM 2949 C C . LYS A 1 373 ? 46.605 3.589 -57.034 1.00 94.19 373 LYS A C 1
ATOM 2951 O O . LYS A 1 373 ? 46.744 4.302 -58.028 1.00 94.19 373 LYS A O 1
ATOM 2956 N N . ARG A 1 374 ? 47.644 3.062 -56.374 1.00 94.25 374 ARG A N 1
ATOM 2957 C CA . ARG A 1 374 ? 49.051 3.254 -56.775 1.00 94.25 374 ARG A CA 1
ATOM 2958 C C . ARG A 1 374 ? 49.344 2.644 -58.145 1.00 94.25 374 ARG A C 1
ATOM 2960 O O . ARG A 1 374 ? 49.942 3.313 -58.984 1.00 94.25 374 ARG A O 1
ATOM 2967 N N . LEU A 1 375 ? 48.893 1.412 -58.392 1.00 93.19 375 LEU A N 1
ATOM 2968 C CA . LEU A 1 375 ? 49.087 0.731 -59.677 1.00 93.19 375 LEU A CA 1
ATOM 2969 C C . LEU A 1 375 ? 48.404 1.486 -60.825 1.00 93.19 375 LEU A C 1
ATOM 2971 O O . LEU A 1 375 ? 49.038 1.750 -61.843 1.00 93.19 375 LEU A O 1
ATOM 2975 N N . ARG A 1 376 ? 47.154 1.929 -60.634 1.00 92.88 376 ARG A N 1
ATOM 2976 C CA . ARG A 1 376 ? 46.408 2.734 -61.618 1.00 92.88 376 ARG A CA 1
ATOM 2977 C C . ARG A 1 376 ? 47.070 4.084 -61.892 1.00 92.88 376 ARG A C 1
ATOM 2979 O O . ARG A 1 376 ? 47.144 4.496 -63.047 1.00 92.88 376 ARG A O 1
ATOM 2986 N N . ALA A 1 377 ? 47.584 4.756 -60.860 1.00 93.31 377 ALA A N 1
ATOM 2987 C CA . ALA A 1 377 ? 48.322 6.008 -61.024 1.00 93.31 377 ALA A CA 1
ATOM 2988 C C . ALA A 1 377 ? 49.625 5.804 -61.817 1.00 93.31 377 ALA A C 1
ATOM 2990 O O . ALA A 1 377 ? 49.929 6.589 -62.716 1.00 93.31 377 ALA A O 1
ATOM 2991 N N . ASN A 1 378 ? 50.364 4.726 -61.536 1.00 92.94 378 ASN A N 1
ATOM 2992 C CA . ASN A 1 378 ? 51.581 4.388 -62.274 1.00 92.94 378 ASN A CA 1
ATOM 2993 C C . ASN A 1 378 ? 51.273 4.046 -63.741 1.00 92.94 378 ASN A C 1
ATOM 2995 O O . ASN A 1 378 ? 51.892 4.593 -64.651 1.00 92.94 378 ASN A O 1
ATOM 2999 N N . ARG A 1 379 ? 50.234 3.238 -63.979 1.00 94.69 379 ARG A N 1
ATOM 3000 C CA . ARG A 1 379 ? 49.727 2.923 -65.321 1.00 94.69 379 ARG A CA 1
ATOM 3001 C C . ARG A 1 379 ? 49.374 4.193 -66.099 1.00 94.69 379 ARG A C 1
ATOM 3003 O O . ARG A 1 379 ? 49.794 4.353 -67.241 1.00 94.69 379 ARG A O 1
ATOM 3010 N N . ALA A 1 380 ? 48.647 5.124 -65.477 1.00 91.88 380 ALA A N 1
ATOM 3011 C CA . ALA A 1 380 ? 48.279 6.398 -66.095 1.00 91.88 380 ALA A CA 1
ATOM 3012 C C . ALA A 1 380 ? 49.509 7.252 -66.451 1.00 91.88 380 ALA A C 1
ATOM 3014 O O . ALA A 1 380 ? 49.562 7.823 -67.542 1.00 91.88 380 ALA A O 1
ATOM 3015 N N . ARG A 1 381 ? 50.520 7.294 -65.570 1.00 93.56 381 ARG A N 1
ATOM 3016 C CA . ARG A 1 381 ? 51.796 7.977 -65.825 1.00 93.56 381 ARG A CA 1
ATOM 3017 C C . ARG A 1 381 ? 52.533 7.370 -67.020 1.00 93.56 381 ARG A C 1
ATOM 3019 O O . ARG A 1 381 ? 52.915 8.116 -67.918 1.00 93.56 381 ARG A O 1
ATOM 3026 N N . LEU A 1 382 ? 52.692 6.045 -67.062 1.00 91.06 382 LEU A N 1
ATOM 3027 C CA . LEU A 1 382 ? 53.362 5.364 -68.176 1.00 91.06 382 LEU A CA 1
ATOM 3028 C C . LEU A 1 382 ? 52.595 5.527 -69.491 1.00 91.06 382 LEU A C 1
ATOM 3030 O O . LEU A 1 382 ? 53.208 5.746 -70.529 1.00 91.06 382 LEU A O 1
ATOM 3034 N N . ASN A 1 383 ? 51.261 5.513 -69.457 1.00 90.69 383 ASN A N 1
ATOM 3035 C CA . ASN A 1 383 ? 50.448 5.763 -70.647 1.00 90.69 383 ASN A CA 1
ATOM 3036 C C . ASN A 1 383 ? 50.599 7.206 -71.158 1.00 90.69 383 ASN A C 1
ATOM 3038 O O . ASN A 1 383 ? 50.632 7.427 -72.366 1.00 90.69 383 ASN A O 1
ATOM 3042 N N . LYS A 1 384 ? 50.734 8.191 -70.257 1.00 92.44 384 LYS A N 1
ATOM 3043 C CA . LYS A 1 384 ? 51.034 9.581 -70.635 1.00 92.44 384 LYS A CA 1
ATOM 3044 C C . LYS A 1 384 ? 52.417 9.701 -71.282 1.00 92.44 384 LYS A C 1
ATOM 3046 O O . LYS A 1 384 ? 52.529 10.366 -72.302 1.00 92.44 384 LYS A O 1
ATOM 3051 N N . MET A 1 385 ? 53.434 9.032 -70.729 1.00 89.69 385 MET A N 1
ATOM 3052 C CA . MET A 1 385 ? 54.781 8.983 -71.318 1.00 89.69 385 MET A CA 1
ATOM 3053 C C . MET A 1 385 ? 54.774 8.305 -72.691 1.00 89.69 385 MET A C 1
ATOM 3055 O O . MET A 1 385 ? 55.358 8.826 -73.630 1.00 89.69 385 MET A O 1
ATOM 3059 N N . ARG A 1 386 ? 54.037 7.196 -72.837 1.00 90.69 386 ARG A N 1
ATOM 3060 C CA . ARG A 1 386 ? 53.906 6.467 -74.106 1.00 90.69 386 ARG A CA 1
ATOM 3061 C C . ARG A 1 386 ? 53.311 7.335 -75.212 1.00 90.69 386 ARG A C 1
ATOM 3063 O O . ARG A 1 386 ? 53.770 7.263 -76.340 1.00 90.69 386 ARG A O 1
ATOM 3070 N N . LYS A 1 387 ? 52.298 8.147 -74.887 1.00 88.31 387 LYS A N 1
ATOM 3071 C CA . LYS A 1 387 ? 51.648 9.072 -75.833 1.00 88.31 387 LYS A CA 1
ATOM 3072 C C . LYS A 1 387 ? 52.522 10.261 -76.242 1.00 88.31 387 LYS A C 1
ATOM 3074 O O . LYS A 1 387 ? 52.183 10.923 -77.211 1.00 88.31 387 LYS A O 1
ATOM 3079 N N . ALA A 1 388 ? 53.569 10.559 -75.477 1.00 87.25 388 ALA A N 1
ATOM 3080 C CA . ALA A 1 388 ? 54.460 11.695 -75.696 1.00 87.25 388 ALA A CA 1
ATOM 3081 C C . ALA A 1 388 ? 55.832 11.284 -76.263 1.00 87.25 388 ALA A C 1
ATOM 3083 O O . ALA A 1 388 ? 56.701 12.138 -76.384 1.00 87.25 388 ALA A O 1
ATOM 3084 N N . SER A 1 389 ? 56.049 9.994 -76.538 1.00 85.19 389 SER A N 1
ATOM 3085 C CA . SER A 1 389 ? 57.303 9.489 -77.100 1.00 85.19 389 SER A CA 1
ATOM 3086 C C . SER A 1 389 ? 57.189 9.370 -78.618 1.00 85.19 389 SER A C 1
ATOM 3088 O O . SER A 1 389 ? 56.247 8.754 -79.117 1.00 85.19 389 SER A O 1
ATOM 3090 N N . ASP A 1 390 ? 58.182 9.912 -79.321 1.00 77.62 390 ASP A N 1
ATOM 3091 C CA . ASP A 1 390 ? 58.314 9.852 -80.782 1.00 77.62 390 ASP A CA 1
ATOM 3092 C C . ASP A 1 390 ? 59.152 8.639 -81.249 1.00 77.62 390 ASP A C 1
ATOM 3094 O O . ASP A 1 390 ? 59.399 8.460 -82.440 1.00 77.62 390 ASP A O 1
ATOM 3098 N N . SER A 1 391 ? 59.613 7.794 -80.314 1.00 89.19 391 SER A N 1
ATOM 3099 C CA . SER A 1 391 ? 60.444 6.613 -80.581 1.00 89.19 391 SER A CA 1
ATOM 3100 C C . SER A 1 391 ? 59.624 5.328 -80.513 1.00 89.19 391 SER A C 1
ATOM 3102 O O . SER A 1 391 ? 59.210 4.899 -79.437 1.00 89.19 391 SER A O 1
ATOM 3104 N N . GLU A 1 392 ? 59.475 4.644 -81.648 1.00 81.44 392 GLU A N 1
ATOM 3105 C CA . GLU A 1 392 ? 58.703 3.398 -81.765 1.00 81.44 392 GLU A CA 1
ATOM 3106 C C . GLU A 1 392 ? 59.183 2.297 -80.793 1.00 81.44 392 GLU A C 1
ATOM 3108 O O . GLU A 1 392 ? 58.383 1.588 -80.172 1.00 81.44 392 GLU A O 1
ATOM 3113 N N . SER A 1 393 ? 60.499 2.211 -80.573 1.00 83.56 393 SER A N 1
ATOM 3114 C CA . SER A 1 393 ? 61.119 1.286 -79.612 1.00 83.56 393 SER A CA 1
ATOM 3115 C C . SER A 1 393 ? 60.729 1.600 -78.159 1.00 83.56 393 SER A C 1
ATOM 3117 O O . SER A 1 393 ? 60.442 0.698 -77.361 1.00 83.56 393 SER A O 1
ATOM 3119 N N . GLU A 1 394 ? 60.659 2.884 -77.803 1.00 84.50 394 GLU A N 1
ATOM 3120 C CA . GLU A 1 394 ? 60.257 3.330 -76.469 1.00 84.50 394 GLU A CA 1
ATOM 3121 C C . GLU A 1 394 ? 58.746 3.156 -76.251 1.00 84.50 394 GLU A C 1
ATOM 3123 O O . GLU A 1 394 ? 58.329 2.664 -75.197 1.00 84.50 394 GLU A O 1
ATOM 3128 N N . THR A 1 395 ? 57.925 3.444 -77.267 1.00 86.00 395 THR A N 1
ATOM 3129 C CA . THR A 1 395 ? 56.478 3.189 -77.256 1.00 86.00 395 THR A CA 1
ATOM 3130 C C . THR A 1 395 ? 56.178 1.708 -77.007 1.00 86.00 395 THR A C 1
ATOM 3132 O O . THR A 1 395 ? 55.347 1.382 -76.152 1.00 86.00 395 THR A O 1
ATOM 3135 N N . HIS A 1 396 ? 56.891 0.804 -77.690 1.00 88.19 396 HIS A N 1
ATOM 3136 C CA . HIS A 1 396 ? 56.737 -0.644 -77.525 1.00 88.19 396 HIS A CA 1
ATOM 3137 C C . HIS A 1 396 ? 57.205 -1.130 -76.141 1.00 88.19 396 HIS A C 1
ATOM 3139 O O . HIS A 1 396 ? 56.566 -1.977 -75.510 1.00 88.19 396 HIS A O 1
ATOM 3145 N N . ARG A 1 397 ? 58.293 -0.561 -75.603 1.00 90.00 397 ARG A N 1
ATOM 3146 C CA . ARG A 1 397 ? 58.759 -0.848 -74.236 1.00 90.00 397 ARG A CA 1
ATOM 3147 C C . ARG A 1 397 ? 57.742 -0.405 -73.180 1.00 90.00 397 ARG A C 1
ATOM 3149 O O . ARG A 1 397 ? 57.462 -1.168 -72.257 1.00 90.00 397 ARG A O 1
ATOM 3156 N N . LEU A 1 398 ? 57.185 0.799 -73.309 1.00 89.69 398 LEU A N 1
ATOM 3157 C CA . LEU A 1 398 ? 56.173 1.325 -72.390 1.00 89.69 398 LEU A CA 1
ATOM 3158 C C . LEU A 1 398 ? 54.856 0.544 -72.476 1.00 89.69 398 LEU A C 1
ATOM 3160 O O . LEU A 1 398 ? 54.221 0.345 -71.444 1.00 89.69 398 LEU A O 1
ATOM 3164 N N . ALA A 1 399 ? 54.473 0.050 -73.660 1.00 88.38 399 ALA A N 1
ATOM 3165 C CA . ALA A 1 399 ? 53.311 -0.825 -73.826 1.00 88.38 399 ALA A CA 1
ATOM 3166 C C . ALA A 1 399 ? 53.442 -2.116 -72.998 1.00 88.38 399 ALA A C 1
ATOM 3168 O O . ALA A 1 399 ? 52.567 -2.394 -72.185 1.00 88.38 399 ALA A O 1
ATOM 3169 N N . ARG A 1 400 ? 54.584 -2.816 -73.076 1.00 91.50 400 ARG A N 1
ATOM 3170 C CA . ARG A 1 400 ? 54.827 -4.027 -72.265 1.00 91.50 400 ARG A CA 1
ATOM 3171 C C . ARG A 1 400 ? 54.756 -3.774 -70.755 1.00 91.50 400 ARG A C 1
ATOM 3173 O O . ARG A 1 400 ? 54.266 -4.618 -70.010 1.00 91.50 400 ARG A O 1
ATOM 3180 N N . PHE A 1 401 ? 55.234 -2.619 -70.285 1.00 91.25 401 PHE A N 1
ATOM 3181 C CA . PHE A 1 401 ? 55.107 -2.251 -68.869 1.00 91.25 401 PHE A CA 1
ATOM 3182 C C . PHE A 1 401 ? 53.665 -1.933 -68.463 1.00 91.25 401 PHE A C 1
ATOM 3184 O O . PHE A 1 401 ? 53.283 -2.227 -67.331 1.00 91.25 401 PHE A O 1
ATOM 3191 N N . ILE A 1 402 ? 52.873 -1.333 -69.355 1.00 91.69 402 ILE A N 1
ATOM 3192 C CA . ILE A 1 402 ? 51.447 -1.088 -69.120 1.00 91.69 402 ILE A CA 1
ATOM 3193 C C . ILE A 1 402 ? 50.695 -2.420 -69.033 1.00 91.69 402 ILE A C 1
ATOM 3195 O O . ILE A 1 402 ? 49.964 -2.605 -68.066 1.00 91.69 402 ILE A O 1
ATOM 3199 N N . ASP A 1 403 ? 50.948 -3.363 -69.943 1.00 91.94 403 ASP A N 1
ATOM 3200 C CA . ASP A 1 403 ? 50.312 -4.689 -69.925 1.00 91.94 403 ASP A CA 1
ATOM 3201 C C . ASP A 1 403 ? 50.655 -5.460 -68.639 1.00 91.94 403 ASP A C 1
ATOM 3203 O O . ASP A 1 403 ? 49.785 -6.030 -67.982 1.00 91.94 403 ASP A O 1
ATOM 3207 N N . ALA A 1 404 ? 51.917 -5.402 -68.198 1.00 91.56 404 ALA A N 1
ATOM 3208 C CA . ALA A 1 404 ? 52.333 -5.997 -66.928 1.00 91.56 404 ALA A CA 1
ATOM 3209 C C . ALA A 1 404 ? 51.652 -5.350 -65.704 1.00 91.56 404 ALA A C 1
ATOM 3211 O O . ALA A 1 404 ? 51.380 -6.029 -64.711 1.00 91.56 404 ALA A O 1
ATOM 3212 N N . LEU A 1 405 ? 51.378 -4.039 -65.746 1.00 92.88 405 LEU A N 1
ATOM 3213 C CA . LEU A 1 405 ? 50.611 -3.358 -64.701 1.00 92.88 405 LEU A CA 1
ATOM 3214 C C . LEU A 1 405 ? 49.127 -3.720 -64.751 1.00 92.88 405 LEU A C 1
ATOM 3216 O O . LEU A 1 405 ? 48.530 -3.843 -63.685 1.00 92.88 405 LEU A O 1
ATOM 3220 N N . ASP A 1 406 ? 48.553 -3.900 -65.939 1.00 92.25 406 ASP A N 1
ATOM 3221 C CA . ASP A 1 406 ? 47.150 -4.279 -66.113 1.00 92.25 406 ASP A CA 1
ATOM 3222 C C . ASP A 1 406 ? 46.898 -5.687 -65.552 1.00 92.25 406 ASP A C 1
ATOM 3224 O O . ASP A 1 406 ? 46.037 -5.829 -64.681 1.00 92.25 406 ASP A O 1
ATOM 3228 N N . ASN A 1 407 ? 47.756 -6.665 -65.869 1.00 92.75 407 ASN A N 1
ATOM 3229 C CA . ASN A 1 407 ? 47.711 -8.002 -65.254 1.00 92.75 407 ASN A CA 1
ATOM 3230 C C . ASN A 1 407 ? 47.829 -7.933 -63.721 1.00 92.75 407 ASN A C 1
ATOM 3232 O O . ASN A 1 407 ? 47.123 -8.616 -62.984 1.00 92.75 407 ASN A O 1
ATOM 3236 N N . ARG A 1 408 ? 48.707 -7.067 -63.198 1.00 93.00 408 ARG A N 1
ATOM 3237 C CA . ARG A 1 408 ? 48.880 -6.917 -61.745 1.00 93.00 408 ARG A CA 1
ATOM 3238 C C . ARG A 1 408 ? 47.691 -6.226 -61.072 1.00 93.00 408 ARG A C 1
ATOM 3240 O O . ARG A 1 408 ? 47.415 -6.503 -59.906 1.00 93.00 408 ARG A O 1
ATOM 3247 N N . ILE A 1 409 ? 47.012 -5.310 -61.762 1.00 92.62 409 ILE A N 1
ATOM 3248 C CA . ILE A 1 409 ? 45.771 -4.684 -61.284 1.00 92.62 409 ILE A CA 1
ATOM 3249 C C . ILE A 1 409 ? 44.656 -5.725 -61.213 1.00 92.62 409 ILE A C 1
ATOM 3251 O O . ILE A 1 409 ? 43.907 -5.709 -60.237 1.00 92.62 409 ILE A O 1
ATOM 3255 N N . GLU A 1 410 ? 44.571 -6.612 -62.203 1.00 93.25 410 GLU A N 1
ATOM 3256 C CA . GLU A 1 410 ? 43.609 -7.714 -62.246 1.00 93.25 410 GLU A CA 1
ATOM 3257 C C . GLU A 1 410 ? 43.815 -8.675 -61.071 1.00 93.25 410 GLU A C 1
ATOM 3259 O O . GLU A 1 410 ? 42.915 -8.808 -60.245 1.00 93.25 410 GLU A O 1
ATOM 3264 N N . THR A 1 411 ? 45.033 -9.197 -60.873 1.00 94.38 411 THR A N 1
ATOM 3265 C CA . THR A 1 411 ? 45.341 -10.104 -59.748 1.00 94.38 411 THR A CA 1
ATOM 3266 C C . THR A 1 411 ? 45.023 -9.486 -58.382 1.00 94.38 411 THR A C 1
ATOM 3268 O O . THR A 1 411 ? 44.467 -10.135 -57.498 1.00 94.38 411 THR A O 1
ATOM 3271 N N . VAL A 1 412 ? 45.371 -8.211 -58.169 1.00 92.56 412 VAL A N 1
ATOM 3272 C CA . VAL A 1 412 ? 45.056 -7.518 -56.904 1.00 92.56 412 VAL A CA 1
ATOM 3273 C C . VAL A 1 412 ? 43.545 -7.280 -56.767 1.00 92.56 412 VAL A C 1
ATOM 3275 O O . VAL A 1 412 ? 43.022 -7.284 -55.652 1.00 92.56 412 VAL A O 1
ATOM 3278 N N . GLY A 1 413 ? 42.841 -7.080 -57.883 1.00 92.31 413 GLY A N 1
ATOM 3279 C CA . GLY A 1 413 ? 41.386 -6.974 -57.930 1.00 92.31 413 GLY A CA 1
ATOM 3280 C C . GLY A 1 413 ? 40.695 -8.264 -57.491 1.00 92.31 413 GLY A C 1
ATOM 3281 O O . GLY A 1 413 ? 39.808 -8.205 -56.645 1.00 92.31 413 GLY A O 1
ATOM 3282 N N . GLU A 1 414 ? 41.148 -9.414 -57.988 1.00 93.25 414 GLU A N 1
ATOM 3283 C CA . GLU A 1 414 ? 40.639 -10.738 -57.599 1.00 93.25 414 GLU A CA 1
ATOM 3284 C C . GLU A 1 414 ? 40.874 -11.025 -56.109 1.00 93.25 414 GLU A C 1
ATOM 3286 O O . GLU A 1 414 ? 39.956 -11.418 -55.388 1.00 93.25 414 GLU A O 1
ATOM 3291 N N . GLN A 1 415 ? 42.083 -10.746 -55.607 1.00 92.62 415 GLN A N 1
ATOM 3292 C CA . GLN A 1 415 ? 42.406 -10.910 -54.184 1.00 92.62 415 GLN A CA 1
ATOM 3293 C C . GLN A 1 415 ? 41.541 -10.023 -53.284 1.00 92.62 415 GLN A C 1
ATOM 3295 O O . GLN A 1 415 ? 41.113 -10.453 -52.213 1.00 92.62 415 GLN A O 1
ATOM 3300 N N . ARG A 1 416 ? 41.267 -8.785 -53.713 1.00 94.00 416 ARG A N 1
ATOM 3301 C CA . ARG A 1 416 ? 40.354 -7.887 -53.001 1.00 94.00 416 ARG A CA 1
ATOM 3302 C C . ARG A 1 416 ? 38.931 -8.439 -52.997 1.00 94.00 416 ARG A C 1
ATOM 3304 O O . ARG A 1 416 ? 38.321 -8.445 -51.933 1.00 94.00 416 ARG A O 1
ATOM 3311 N N . ALA A 1 417 ? 38.430 -8.889 -54.147 1.00 91.88 417 ALA A N 1
ATOM 3312 C CA . ALA A 1 417 ? 37.075 -9.419 -54.277 1.00 91.88 417 ALA A CA 1
ATOM 3313 C C . ALA A 1 417 ? 36.846 -10.614 -53.338 1.00 91.88 417 ALA A C 1
ATOM 3315 O O . ALA A 1 417 ? 35.847 -10.642 -52.630 1.00 91.88 417 ALA A O 1
ATOM 3316 N N . SER A 1 418 ? 37.820 -11.524 -53.233 1.00 93.75 418 SER A N 1
ATOM 3317 C CA . SER A 1 418 ? 37.760 -12.660 -52.301 1.00 93.75 418 SER A CA 1
ATOM 3318 C C . SER A 1 418 ? 37.669 -12.232 -50.825 1.00 93.75 418 SER A C 1
ATOM 3320 O O . SER A 1 418 ? 36.922 -12.823 -50.044 1.00 93.75 418 SER A O 1
ATOM 3322 N N . VAL A 1 419 ? 38.391 -11.181 -50.417 1.00 92.06 419 VAL A N 1
ATOM 3323 C CA . VAL A 1 419 ? 38.310 -10.660 -49.038 1.00 92.06 419 VAL A CA 1
ATOM 3324 C C . VAL A 1 419 ? 36.999 -9.905 -48.794 1.00 92.06 419 VAL A C 1
ATOM 3326 O O . VAL A 1 419 ? 36.438 -10.015 -47.706 1.00 92.06 419 VAL A O 1
ATOM 3329 N N . GLU A 1 420 ? 36.496 -9.165 -49.786 1.00 91.56 420 GLU A N 1
ATOM 3330 C CA . GLU A 1 420 ? 35.193 -8.487 -49.710 1.00 91.56 420 GLU A CA 1
ATOM 3331 C C . GLU A 1 420 ? 34.035 -9.497 -49.621 1.00 91.56 420 GLU A C 1
ATOM 3333 O O . GLU A 1 420 ? 33.121 -9.297 -48.827 1.00 91.56 420 GLU A O 1
ATOM 3338 N N . GLU A 1 421 ? 34.108 -10.620 -50.339 1.00 93.19 421 GLU A N 1
ATOM 3339 C CA . GLU A 1 421 ? 33.144 -11.723 -50.232 1.00 93.19 421 GLU A CA 1
ATOM 3340 C C . GLU A 1 421 ? 33.139 -12.340 -48.826 1.00 93.19 421 GLU A C 1
ATOM 3342 O O . GLU A 1 421 ? 32.079 -12.527 -48.225 1.00 93.19 421 GLU A O 1
ATOM 3347 N N . ARG A 1 422 ? 34.322 -12.582 -48.241 1.00 91.56 422 ARG A N 1
ATOM 3348 C CA . ARG A 1 422 ? 34.426 -13.040 -46.847 1.00 91.56 422 ARG A CA 1
ATOM 3349 C C . ARG A 1 422 ? 33.856 -12.019 -45.862 1.00 91.56 422 ARG A C 1
ATOM 3351 O O . ARG A 1 422 ? 33.213 -12.416 -44.893 1.00 91.56 422 ARG A O 1
ATOM 3358 N N . GLU A 1 423 ? 34.068 -10.725 -46.096 1.00 92.12 423 GLU A N 1
ATOM 3359 C CA . GLU A 1 423 ? 33.495 -9.669 -45.256 1.00 92.12 423 GLU A CA 1
ATOM 3360 C C . GLU A 1 423 ? 31.963 -9.656 -45.319 1.00 92.12 423 GLU A C 1
ATOM 3362 O O . GLU A 1 423 ? 31.311 -9.455 -44.293 1.00 92.12 423 GLU A O 1
ATOM 3367 N N . GLU A 1 424 ? 31.393 -9.888 -46.501 1.00 91.75 424 GLU A N 1
ATOM 3368 C CA . GLU A 1 424 ? 29.946 -9.936 -46.703 1.00 91.75 424 GLU A CA 1
ATOM 3369 C C . GLU A 1 424 ? 29.314 -11.165 -46.039 1.00 91.75 424 GLU A C 1
ATOM 3371 O O . GLU A 1 424 ? 28.299 -11.033 -45.357 1.00 91.75 424 GLU A O 1
ATOM 3376 N N . MET A 1 425 ? 29.963 -12.333 -46.117 1.00 91.94 425 MET A N 1
ATOM 3377 C CA . MET A 1 425 ? 29.524 -13.523 -45.375 1.00 91.94 425 MET A CA 1
ATOM 3378 C C . MET A 1 425 ? 29.450 -13.259 -43.864 1.00 91.94 425 MET A C 1
ATOM 3380 O O . MET A 1 425 ? 28.432 -13.549 -43.237 1.00 91.94 425 MET A O 1
ATOM 3384 N N . LEU A 1 426 ? 30.483 -12.634 -43.284 1.00 91.38 426 LEU A N 1
ATOM 3385 C CA . LEU A 1 426 ? 30.480 -12.298 -41.855 1.00 91.38 426 LEU A CA 1
ATOM 3386 C C . LEU A 1 426 ? 29.413 -11.250 -41.493 1.00 91.38 426 LEU A C 1
ATOM 3388 O O . LEU A 1 426 ? 28.922 -11.239 -40.366 1.00 91.38 426 LEU A O 1
ATOM 3392 N N . LYS A 1 427 ? 29.031 -10.349 -42.411 1.00 90.75 427 LYS A N 1
ATOM 3393 C CA . LYS A 1 427 ? 27.919 -9.409 -42.169 1.00 90.75 427 LYS A CA 1
ATOM 3394 C C . LYS A 1 427 ? 26.584 -10.130 -42.047 1.00 90.75 427 LYS A C 1
ATOM 3396 O O . LYS A 1 427 ? 25.820 -9.798 -41.137 1.00 90.75 427 LYS A O 1
ATOM 3401 N N . GLU A 1 428 ? 26.304 -11.079 -42.936 1.00 92.50 428 GLU A N 1
ATOM 3402 C CA . GLU A 1 428 ? 25.067 -11.859 -42.865 1.00 92.50 428 GLU A CA 1
ATOM 3403 C C . GLU A 1 428 ? 25.046 -12.756 -41.619 1.00 92.50 428 GLU A C 1
ATOM 3405 O O . GLU A 1 428 ? 24.014 -12.851 -40.957 1.00 92.50 428 GLU A O 1
ATOM 3410 N N . GLU A 1 429 ? 26.191 -13.298 -41.203 1.00 92.44 429 GLU A N 1
ATOM 3411 C CA . GLU A 1 429 ? 26.314 -14.045 -39.946 1.00 92.44 429 GLU A CA 1
ATOM 3412 C C . GLU A 1 429 ? 26.057 -13.158 -38.712 1.00 92.44 429 GLU A C 1
ATOM 3414 O O . GLU A 1 429 ? 25.198 -13.470 -37.883 1.00 92.44 429 GLU A O 1
ATOM 3419 N N . CYS A 1 430 ? 26.682 -11.973 -38.635 1.00 91.44 430 CYS A N 1
ATOM 3420 C CA . CYS A 1 430 ? 26.382 -10.977 -37.600 1.00 91.44 430 CYS A CA 1
ATOM 3421 C C . CYS A 1 430 ? 24.886 -10.621 -37.546 1.00 91.44 430 CYS A C 1
ATOM 3423 O O . CYS A 1 430 ? 24.326 -10.390 -36.471 1.00 91.44 430 CYS A O 1
ATOM 3425 N N . LYS A 1 431 ? 24.234 -10.515 -38.706 1.00 92.50 431 LYS A N 1
ATOM 3426 C CA . LYS A 1 431 ? 22.811 -10.186 -38.814 1.00 92.50 431 LYS A CA 1
ATOM 3427 C C . LYS A 1 431 ? 21.936 -11.333 -38.311 1.00 92.50 431 LYS A C 1
ATOM 3429 O O . LYS A 1 431 ? 21.017 -11.069 -37.540 1.00 92.50 431 LYS A O 1
ATOM 3434 N N . ALA A 1 432 ? 22.258 -12.577 -38.663 1.00 92.12 432 ALA A N 1
ATOM 3435 C CA . ALA A 1 432 ? 21.562 -13.759 -38.162 1.00 92.12 432 ALA A CA 1
ATOM 3436 C C . ALA A 1 432 ? 21.649 -13.862 -36.629 1.00 92.12 432 ALA A C 1
ATOM 3438 O O . ALA A 1 432 ? 20.628 -14.042 -35.963 1.00 92.12 432 ALA A O 1
ATOM 3439 N N . ILE A 1 433 ? 22.836 -13.639 -36.055 1.00 90.88 433 ILE A N 1
ATOM 3440 C CA . ILE A 1 433 ? 23.043 -13.657 -34.598 1.00 90.88 433 ILE A CA 1
ATOM 3441 C C . ILE A 1 433 ? 22.248 -12.545 -33.907 1.00 90.88 433 ILE A C 1
ATOM 3443 O O . ILE A 1 433 ? 21.618 -12.781 -32.876 1.00 90.88 433 ILE A O 1
ATOM 3447 N N . ARG A 1 434 ? 2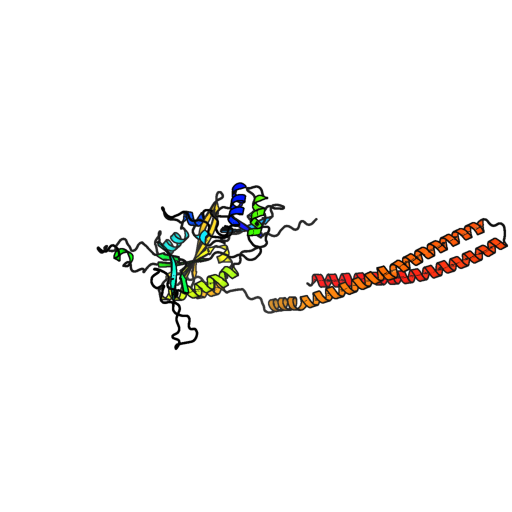2.205 -11.335 -34.483 1.00 90.56 434 ARG A N 1
ATOM 3448 C CA . ARG A 1 434 ? 21.377 -10.236 -33.953 1.00 90.56 434 ARG A CA 1
ATOM 3449 C C . ARG A 1 434 ? 19.893 -10.591 -33.937 1.00 90.56 434 ARG A C 1
ATOM 3451 O O . ARG A 1 434 ? 19.222 -10.289 -32.952 1.00 90.56 434 ARG A O 1
ATOM 3458 N N . SER A 1 435 ? 19.393 -11.236 -34.989 1.00 89.88 435 SER A N 1
ATOM 3459 C CA . SER A 1 435 ? 18.009 -11.714 -35.048 1.00 89.88 435 SER A CA 1
ATOM 3460 C C . SER A 1 435 ? 17.733 -12.792 -33.996 1.00 89.88 435 SER A C 1
ATOM 3462 O O . SER A 1 435 ? 16.766 -12.661 -33.248 1.00 89.88 435 SER A O 1
ATOM 3464 N N . ALA A 1 436 ? 18.608 -13.794 -33.866 1.00 87.56 436 ALA A N 1
ATOM 3465 C CA . ALA A 1 436 ? 18.473 -14.849 -32.859 1.00 87.56 436 ALA A CA 1
ATOM 3466 C C . ALA A 1 436 ? 18.492 -14.284 -31.427 1.00 87.56 436 ALA A C 1
ATOM 3468 O O . ALA A 1 436 ? 17.654 -14.636 -30.597 1.00 87.56 436 ALA A O 1
ATOM 3469 N N . ARG A 1 437 ? 19.397 -13.338 -31.150 1.00 89.50 437 ARG A N 1
ATOM 3470 C CA . ARG A 1 437 ? 19.477 -12.642 -29.860 1.00 89.50 437 ARG A CA 1
ATOM 3471 C C . ARG A 1 437 ? 18.205 -11.845 -29.561 1.00 89.50 437 ARG A C 1
ATOM 3473 O O . ARG A 1 437 ? 17.711 -11.887 -28.436 1.00 89.50 437 ARG A O 1
ATOM 3480 N N . ALA A 1 438 ? 17.667 -11.126 -30.547 1.00 83.94 438 ALA A N 1
ATOM 3481 C CA . ALA A 1 438 ? 16.429 -10.364 -30.385 1.00 83.94 438 ALA A CA 1
ATOM 3482 C C . ALA A 1 438 ? 15.234 -11.276 -30.060 1.00 83.94 438 ALA A C 1
ATOM 3484 O O . ALA A 1 438 ? 14.434 -10.944 -29.187 1.00 83.94 438 ALA A O 1
ATOM 3485 N N . GLU A 1 439 ? 15.148 -12.441 -30.704 1.00 86.00 439 GLU A N 1
ATOM 3486 C CA . GLU A 1 439 ? 14.097 -13.424 -30.438 1.00 86.00 439 GLU A CA 1
ATOM 3487 C C . GLU A 1 439 ? 14.192 -14.009 -29.018 1.00 86.00 439 GLU A C 1
ATOM 3489 O O . GLU A 1 439 ? 13.175 -14.162 -28.344 1.00 86.00 439 GLU A O 1
ATOM 3494 N N . GLN A 1 440 ? 15.402 -14.304 -28.529 1.00 82.75 440 GLN A N 1
ATOM 3495 C CA . GLN A 1 440 ? 15.588 -14.787 -27.154 1.00 82.75 440 GLN A CA 1
ATOM 3496 C C . GLN A 1 440 ? 15.249 -13.711 -26.116 1.00 82.75 440 GLN A C 1
ATOM 3498 O O . GLN A 1 440 ? 14.584 -14.012 -25.127 1.00 82.75 440 GLN A O 1
ATOM 3503 N N . ASN A 1 441 ? 15.610 -12.452 -26.376 1.00 77.12 441 ASN A N 1
ATOM 3504 C CA . ASN A 1 441 ? 15.268 -11.329 -25.501 1.00 77.12 441 ASN A CA 1
ATOM 3505 C C . ASN A 1 441 ? 13.761 -11.068 -25.410 1.00 77.12 441 ASN A C 1
ATOM 3507 O O . ASN A 1 441 ? 13.281 -10.703 -24.348 1.00 77.12 441 ASN A O 1
ATOM 3511 N N . GLN A 1 442 ? 13.000 -11.278 -26.488 1.00 77.25 442 GLN A N 1
ATOM 3512 C CA . GLN A 1 442 ? 11.533 -11.166 -26.443 1.00 77.25 442 GLN A CA 1
ATOM 3513 C C . GLN A 1 442 ? 10.871 -12.258 -25.591 1.00 77.25 442 GLN A C 1
ATOM 3515 O O . GLN A 1 442 ? 9.713 -12.124 -25.201 1.00 77.25 442 GLN A O 1
ATOM 3520 N N . LYS A 1 443 ? 11.585 -13.360 -25.340 1.00 74.12 443 LYS A N 1
ATOM 3521 C CA . LYS A 1 443 ? 11.099 -14.506 -24.569 1.00 74.12 443 LYS A CA 1
ATOM 3522 C C . LYS A 1 443 ? 11.495 -14.432 -23.084 1.00 74.12 443 LYS A C 1
ATOM 3524 O O . LYS A 1 443 ? 11.005 -15.261 -22.312 1.00 74.12 443 LYS A O 1
ATOM 3529 N N . LEU A 1 444 ? 12.366 -13.505 -22.681 1.00 67.25 444 LEU A N 1
ATOM 3530 C CA . LEU A 1 444 ? 12.630 -13.159 -21.275 1.00 67.25 444 LEU A CA 1
ATOM 3531 C C . LEU A 1 444 ? 11.457 -12.313 -20.745 1.00 67.25 444 LEU A C 1
ATOM 3533 O O . LEU A 1 444 ? 10.830 -12.708 -19.722 1.00 67.25 444 LEU A O 1
#

Secondary structure (DSSP, 8-state):
----PPPPEEEEEEETTEEGGG--HHHHHHHHHHHTSSS--SB-HHHHTTPPTTPPPPBP-SGGGEEEEEEEEE-SSSEEEE-SS--EE-SGGGGGGGGHHHHHHIIIIIS-SS-EEEEEEEEEE-------S-S-----------STT--TTEEEEEEEEEE--GGGSSS---S-TTGGGT-S---SEEEEEE-PPPEEES-GGGGTTHHHHSPTTPEEPPSS-EEE-HHHHIIIIIHHHHHHHHHHHHHTT--EEEEEEHHHHHHSPPPPPPSSGGG-SEEEEEEEEEEETTEEEEEEEEEEEE-HHHHHHHHH---PPPHHHHHHHHHHHHHHHHHHHHHHHHHHHHHHHHHHIIIIIHHHHHHHHHHHHHHHHHHHHHHHHHHT---HHHHHHHHHHHHHHHHHHHHHHHHHHHHHHHHHHHHHHHHHHHHHHHHHHHT-

pLDDT: mean 84.73, std 14.82, range [34.31, 97.88]

Sequence (444 aa):
MSSDAKAPRFGIAEWFGHRVQDLTAEERERFAQEAKKSSPSLPCPPRASAQEAGEEPQTCTKEGGVCSLRLYDPAGDREGQAGPGPLVAHCPHRFKEGGKLRQWIGQRILKDEEPAFVKEVPFLERDRHPQPDVLWERGTDESNADAEGESDDDVGRIDGILVSTSLSENAEVPDDPYAFRLAVEMEDWCALEIQSVYFSGDKMSVEYDPFAEVTPPGAPFPSGKRRPDFRSSSAKRLLPQLQTKIPSLRRWGKKMAVAVDEAFFYEMAPMEEVPHLSNCDIVWVVLGYEEEGGQISLRKRSMYFTTLEDAVEGLTAGKPVSQEQFEARVAKKVMAPHREAHVEQLSEHLDELMQERRRLLQPRIDAYKTQMKRLRANRARLNKMRKASDSESETHRLARFIDALDNRIETVGEQRASVEEREEMLKEECKAIRSARAEQNQKL